Protein AF-0000000078790575 (afdb_homodimer)

Solvent-accessible surface area (backbone atoms only — not comparable to full-atom values): 32513 Å² total; per-residue (Å²): 69,35,39,19,29,18,49,48,34,29,41,29,38,42,34,35,22,68,60,76,58,85,60,36,85,28,50,47,75,48,70,51,77,48,78,39,29,46,13,54,20,13,31,38,26,23,18,59,65,60,69,46,82,58,41,21,32,34,30,40,44,35,12,56,76,54,34,63,66,52,52,48,53,32,53,75,45,43,28,38,84,56,53,41,72,40,82,53,49,50,18,51,29,39,38,40,31,25,70,88,65,49,47,26,30,45,30,50,72,47,46,73,46,49,72,68,56,53,50,49,52,51,52,56,56,48,69,47,64,62,44,39,19,37,35,43,22,39,55,78,25,34,76,53,60,61,54,48,65,43,53,47,47,51,43,42,44,71,44,22,70,79,34,44,32,36,39,41,49,53,66,66,46,39,52,44,33,53,72,45,96,57,59,48,48,30,38,54,41,35,37,65,53,50,11,60,76,69,73,47,88,33,57,93,42,71,68,46,44,52,56,58,58,69,36,74,72,46,40,75,38,36,28,35,40,33,47,41,72,91,67,25,27,42,34,41,40,43,49,91,73,60,43,39,28,40,32,42,49,59,89,72,82,69,64,25,67,61,38,17,70,25,14,17,51,6,22,25,43,39,26,36,65,72,66,45,57,73,68,53,16,52,50,34,7,51,23,24,18,55,25,11,17,66,25,82,52,58,19,35,60,51,57,68,54,24,49,51,31,62,68,34,78,68,32,54,36,77,41,81,46,80,82,75,83,69,75,74,82,109,69,34,38,19,30,18,50,49,33,30,40,30,37,43,34,36,23,67,59,77,58,84,59,35,84,27,52,48,74,46,69,52,77,48,78,40,30,45,13,54,21,13,33,39,26,24,18,58,65,63,69,45,80,57,42,20,34,34,32,38,44,34,13,54,76,54,35,61,66,52,52,50,52,32,51,74,46,42,27,39,84,56,54,40,73,40,81,53,48,50,18,52,29,38,36,40,31,25,68,87,64,48,47,26,30,45,32,51,72,47,47,74,45,52,71,68,56,53,48,49,50,51,52,55,56,49,70,47,64,62,43,39,20,36,36,44,21,41,54,79,26,34,75,54,58,59,56,47,64,43,52,48,48,50,42,41,44,71,42,23,68,80,32,44,33,36,38,41,50,52,67,65,46,39,51,45,33,55,70,43,96,56,58,48,48,28,39,54,41,35,37,63,53,50,11,60,77,68,74,48,88,31,56,91,41,71,67,46,44,52,56,58,60,69,36,74,70,47,42,77,38,35,26,37,39,34,46,42,73,91,67,25,29,42,34,41,40,42,50,92,74,60,44,38,28,42,32,41,50,59,88,72,82,68,65,25,68,60,37,16,69,25,14,17,51,5,23,24,43,41,26,35,66,72,66,45,54,73,66,54,18,52,46,34,7,51,24,24,17,55,25,11,17,65,25,82,53,58,20,33,60,51,55,67,55,24,50,49,30,63,68,34,78,69,33,55,36,76,39,80,46,81,82,74,82,71,74,75,81,110

Nearest PDB structures (foldseek):
  2f02-assembly1_A  TM=9.006E-01  e=5.877E-34  Enterococcus faecalis V583
  6whj-assembly1_B  TM=8.233E-01  e=2.993E-19  Giardia lamblia ATCC 50803
  6whj-assembly1_A  TM=8.216E-01  e=4.553E-19  Giardia lamblia ATCC 50803
  6whj-assembly2_C  TM=7.974E-01  e=5.644E-18  Giardia lamblia ATCC 50803
  6whj-assembly2_D  TM=7.445E-01  e=1.436E-16  Giardia lamblia ATCC 50803

Sequence (660 aa):
MLLTITTNPSIDLVYKTGSFDLGTTNRELEHYQTIGGKGINAARVASILSEDKQAVAATGFLGRENANQIAHDLAQYNVKDEMIRVSGATRFCYTIIDNSGVKTELNELGQSISATKAEELLGQVSRHHNLKGVSINGSLAKDLSDDFYIRLIEQIRINNPDAKIILDTSGAALDSVLSSSAPPDYIKPNNDELGELLGIVVPEEDDAVLHALQQPIFQNIPNILVSMGSQGGIAKLGVDVPQYFKLKISQQKAVNTEGSGDATVGGMLYAVAKGKQGLDVIRYGMAAGMANVLQSKTGFVEKNAFLRFVTSGEAVIAQPIQAIPILGENMLLTITTNPSIDLVYKTGSFDLGTTNRELEHYQTIGGKGINAARVASILSEDKQAVAATGFLGRENANQIAHDLAQYNVKDEMIRVSGATRFCYTIIDNSGVKTELNELGQSISATKAEELLGQVSRHHNLKGVSINGSLAKDLSDDFYIRLIEQIRINNPDAKIILDTSGAALDSVLSSSAPPDYIKPNNDELGELLGIVVPEEDDAVLHALQQPIFQNIPNILVSMGSQGGIAKLGVDVPQYFKLKISQQKAVNTEGSGDATVGGMLYAVAKGKQGLDVIRYGMAAGMANVLQSKTGFVEKNAFLRFVTSGEAVIAQPIQAIPILGEN

Structure (mmCIF, N/CA/C/O backbone):
data_AF-0000000078790575-model_v1
#
loop_
_entity.id
_entity.type
_entity.pdbx_description
1 polymer 'Tagatose-6-phosphate kinase'
#
loop_
_atom_site.group_PDB
_atom_site.id
_atom_site.type_symbol
_atom_site.label_atom_id
_atom_site.label_alt_id
_atom_site.label_comp_id
_atom_site.label_asym_id
_atom_site.label_entity_id
_atom_site.label_seq_id
_atom_site.pdbx_PDB_ins_code
_atom_site.Cartn_x
_atom_site.Cartn_y
_atom_site.Cartn_z
_atom_site.occupancy
_atom_site.B_iso_or_equiv
_atom_site.auth_seq_id
_atom_site.auth_comp_id
_atom_site.auth_asym_id
_atom_site.auth_atom_id
_atom_site.pdbx_PDB_model_num
ATOM 1 N N . MET A 1 1 ? -6.16 24.844 27.109 1 93.5 1 MET A N 1
ATOM 2 C CA . MET A 1 1 ? -6.156 23.594 26.344 1 93.5 1 MET A CA 1
ATOM 3 C C . MET A 1 1 ? -5.824 23.875 24.875 1 93.5 1 MET A C 1
ATOM 5 O O . MET A 1 1 ? -6.121 24.953 24.359 1 93.5 1 MET A O 1
ATOM 9 N N . LEU A 1 2 ? -5.07 23 24.266 1 98.06 2 LEU A N 1
ATOM 10 C CA . LEU A 1 2 ? -4.789 23.047 22.828 1 98.06 2 LEU A CA 1
ATOM 11 C C . LEU A 1 2 ? -5.656 22.047 22.078 1 98.06 2 LEU A C 1
ATOM 13 O O . LEU A 1 2 ? -5.953 20.953 22.594 1 98.06 2 LEU A O 1
ATOM 17 N N . LEU A 1 3 ? -6.062 22.406 20.859 1 98.69 3 LEU A N 1
ATOM 18 C CA . LEU A 1 3 ? -6.879 21.531 20.031 1 98.69 3 LEU A CA 1
ATOM 19 C C . LEU A 1 3 ? -6.281 21.375 18.641 1 98.69 3 LEU A C 1
ATOM 21 O O . LEU A 1 3 ? -5.891 22.375 18.016 1 98.69 3 LEU A O 1
ATOM 25 N N . THR A 1 4 ? -6.117 20.172 18.203 1 98.81 4 THR A N 1
ATOM 26 C CA . THR A 1 4 ? -5.738 19.938 16.812 1 98.81 4 THR A CA 1
ATOM 27 C C . THR A 1 4 ? -6.883 19.281 16.047 1 98.81 4 THR A C 1
ATOM 29 O O . THR A 1 4 ? -7.594 18.438 16.594 1 98.81 4 THR A O 1
ATOM 32 N N . ILE A 1 5 ? -7.09 19.719 14.828 1 98.81 5 ILE A N 1
ATOM 33 C CA . ILE A 1 5 ? -8.188 19.234 14.008 1 98.81 5 ILE A CA 1
ATOM 34 C C . ILE A 1 5 ? -7.637 18.578 12.742 1 98.81 5 ILE A C 1
ATOM 36 O O . ILE A 1 5 ? -6.922 19.219 11.961 1 98.81 5 ILE A O 1
ATOM 40 N N . THR A 1 6 ? -7.91 17.375 12.523 1 98.44 6 THR A N 1
ATOM 41 C CA . THR A 1 6 ? -7.512 16.609 11.344 1 98.44 6 THR A CA 1
ATOM 42 C C . THR A 1 6 ? -8.727 15.961 10.695 1 98.44 6 THR A C 1
ATOM 44 O O . THR A 1 6 ? -9.203 14.922 11.164 1 98.44 6 THR A O 1
ATOM 47 N N . THR A 1 7 ? -9.109 16.438 9.531 1 98 7 THR A N 1
ATOM 48 C CA . THR A 1 7 ? -10.32 15.906 8.93 1 98 7 THR A CA 1
ATOM 49 C C . THR A 1 7 ? -10.008 14.656 8.117 1 98 7 THR A C 1
ATOM 51 O O . THR A 1 7 ? -10.891 13.836 7.859 1 98 7 THR A O 1
ATOM 54 N N . ASN A 1 8 ? -8.781 14.516 7.691 1 97 8 ASN A N 1
ATOM 55 C CA . ASN A 1 8 ? -8.406 13.414 6.812 1 97 8 ASN A CA 1
ATOM 56 C C . ASN A 1 8 ? -7.152 12.703 7.305 1 97 8 ASN A C 1
ATOM 58 O O . ASN A 1 8 ? -6.148 12.641 6.594 1 97 8 ASN A O 1
ATOM 62 N N . PRO A 1 9 ? -7.223 12.094 8.492 1 97.62 9 PRO A N 1
ATOM 63 C CA . PRO A 1 9 ? -6.066 11.367 9.016 1 97.62 9 PRO A CA 1
ATOM 64 C C . PRO A 1 9 ? -5.73 10.117 8.203 1 97.62 9 PRO A C 1
ATOM 66 O O . PRO A 1 9 ? -6.457 9.773 7.27 1 97.62 9 PRO A O 1
ATOM 69 N N . SER A 1 10 ? -4.605 9.539 8.539 1 97.31 10 SER A N 1
ATOM 70 C CA . SER A 1 10 ? -4.164 8.359 7.793 1 97.31 10 SER A CA 1
ATOM 71 C C . SER A 1 10 ? -3.422 7.379 8.695 1 97.31 10 SER A C 1
ATOM 73 O O . SER A 1 10 ? -2.992 7.738 9.789 1 97.31 10 SER A O 1
ATOM 75 N N . ILE A 1 11 ? -3.408 6.188 8.336 1 96.94 11 ILE A N 1
ATOM 76 C CA . ILE A 1 11 ? -2.432 5.199 8.781 1 96.94 11 ILE A CA 1
ATOM 77 C C . ILE A 1 11 ? -1.343 5.039 7.723 1 96.94 11 ILE A C 1
ATOM 79 O O . ILE A 1 11 ? -1.627 4.652 6.586 1 96.94 11 ILE A O 1
ATOM 83 N N . ASP A 1 12 ? -0.145 5.305 8.148 1 95.88 12 ASP A N 1
ATOM 84 C CA . ASP A 1 12 ? 0.956 5.348 7.191 1 95.88 12 ASP A CA 1
ATOM 85 C C . ASP A 1 12 ? 1.747 4.043 7.203 1 95.88 12 ASP A C 1
ATOM 87 O O . ASP A 1 12 ? 2.139 3.559 8.266 1 95.88 12 ASP A O 1
ATOM 91 N N . LEU A 1 13 ? 1.938 3.469 6.02 1 96.19 13 LEU A N 1
ATOM 92 C CA . LEU A 1 13 ? 2.846 2.344 5.828 1 96.19 13 LEU A CA 1
ATOM 93 C C . LEU A 1 13 ? 4.117 2.785 5.109 1 96.19 13 LEU A C 1
ATOM 95 O O . LEU A 1 13 ? 4.051 3.352 4.016 1 96.19 13 LEU A O 1
ATOM 99 N N . VAL A 1 14 ? 5.25 2.525 5.754 1 94.75 14 VAL A N 1
ATOM 100 C CA . VAL A 1 14 ? 6.535 2.924 5.188 1 94.75 14 VAL A CA 1
ATOM 101 C C . VAL A 1 14 ? 7.309 1.684 4.742 1 94.75 14 VAL A C 1
ATOM 103 O O . VAL A 1 14 ? 7.633 0.82 5.559 1 94.75 14 VAL A O 1
ATOM 106 N N . TYR A 1 15 ? 7.613 1.602 3.455 1 96.94 15 TYR A N 1
ATOM 107 C CA . TYR A 1 15 ? 8.297 0.456 2.865 1 96.94 15 TYR A CA 1
ATOM 108 C C . TYR A 1 15 ? 9.734 0.813 2.486 1 96.94 15 TYR A C 1
ATOM 110 O O . TYR A 1 15 ? 9.984 1.887 1.935 1 96.94 15 TYR A O 1
ATOM 118 N N . LYS A 1 16 ? 10.609 -0.031 2.834 1 96.12 16 LYS A N 1
ATOM 119 C CA . LYS A 1 16 ? 11.969 0.017 2.295 1 96.12 16 LYS A CA 1
ATOM 120 C C . LYS A 1 16 ? 12.148 -0.999 1.17 1 96.12 16 LYS A C 1
ATOM 122 O O . LYS A 1 16 ? 11.688 -2.139 1.276 1 96.12 16 LYS A O 1
ATOM 127 N N . THR A 1 17 ? 12.758 -0.612 0.084 1 97.56 17 THR A N 1
ATOM 128 C CA . THR A 1 17 ? 13.055 -1.486 -1.045 1 97.56 17 THR A CA 1
ATOM 129 C C . THR A 1 17 ? 14.508 -1.333 -1.479 1 97.56 17 THR A C 1
ATOM 131 O O . THR A 1 17 ? 15.148 -0.328 -1.169 1 97.56 17 THR A O 1
ATOM 134 N N . GLY A 1 18 ? 15.078 -2.414 -2.039 1 96.38 18 GLY A N 1
ATOM 135 C CA . GLY A 1 18 ? 16.359 -2.215 -2.697 1 96.38 18 GLY A CA 1
ATOM 136 C C . GLY A 1 18 ? 16.297 -1.198 -3.822 1 96.38 18 GLY A C 1
ATOM 137 O O . GLY A 1 18 ? 16.938 -0.148 -3.752 1 96.38 18 GLY A O 1
ATOM 138 N N . SER A 1 19 ? 15.625 -1.525 -4.793 1 96.12 19 SER A N 1
ATOM 139 C CA . SER A 1 19 ? 15.219 -0.618 -5.863 1 96.12 19 SER A CA 1
ATOM 140 C C . SER A 1 19 ? 13.695 -0.541 -5.973 1 96.12 19 SER A C 1
ATOM 142 O O . SER A 1 19 ? 12.984 -1.404 -5.453 1 96.12 19 SER A O 1
ATOM 144 N N . PHE A 1 20 ? 13.242 0.541 -6.527 1 97.44 20 PHE A N 1
ATOM 145 C CA . PHE A 1 20 ? 11.828 0.692 -6.844 1 97.44 20 PHE A CA 1
ATOM 146 C C . PHE A 1 20 ? 11.648 1.277 -8.242 1 97.44 20 PHE A C 1
ATOM 148 O O . PHE A 1 20 ? 11.914 2.461 -8.461 1 97.44 20 PHE A O 1
ATOM 155 N N . ASP A 1 21 ? 11.172 0.465 -9.125 1 96.81 21 ASP A N 1
ATOM 156 C CA . ASP A 1 21 ? 11.125 0.845 -10.531 1 96.81 21 ASP A CA 1
ATOM 157 C C . ASP A 1 21 ? 9.695 0.805 -11.062 1 96.81 21 ASP A C 1
ATOM 159 O O . ASP A 1 21 ? 8.914 -0.078 -10.703 1 96.81 21 ASP A O 1
ATOM 163 N N . LEU A 1 22 ? 9.414 1.789 -11.922 1 96.88 22 LEU A N 1
ATOM 164 C CA . LEU A 1 22 ? 8.094 1.83 -12.539 1 96.88 22 LEU A CA 1
ATOM 165 C C . LEU A 1 22 ? 7.926 0.692 -13.539 1 96.88 22 LEU A C 1
ATOM 167 O O . LEU A 1 22 ? 8.875 0.32 -14.227 1 96.88 22 LEU A O 1
ATOM 171 N N . GLY A 1 23 ? 6.723 0.132 -13.641 1 93.75 23 GLY A N 1
ATOM 172 C CA . GLY A 1 23 ? 6.379 -0.812 -14.695 1 93.75 23 GLY A CA 1
ATOM 173 C C . GLY A 1 23 ? 6.867 -2.221 -14.414 1 93.75 23 GLY A C 1
ATOM 174 O O . GLY A 1 23 ? 6.891 -3.064 -15.312 1 93.75 23 GLY A O 1
ATOM 175 N N . THR A 1 24 ? 7.336 -2.479 -13.266 1 92.5 24 THR A N 1
ATOM 176 C CA . THR A 1 24 ? 7.852 -3.801 -12.93 1 92.5 24 THR A CA 1
ATOM 177 C C . THR A 1 24 ? 7.336 -4.258 -11.57 1 92.5 24 THR A C 1
ATOM 179 O O . THR A 1 24 ? 6.613 -3.52 -10.891 1 92.5 24 THR A O 1
ATOM 182 N N . THR A 1 25 ? 7.629 -5.492 -11.25 1 90.44 25 THR A N 1
ATOM 183 C CA . THR A 1 25 ? 7.344 -6.023 -9.922 1 90.44 25 THR A CA 1
ATOM 184 C C . THR A 1 25 ? 8.492 -5.723 -8.961 1 90.44 25 THR A C 1
ATOM 186 O O . THR A 1 25 ? 9.641 -6.098 -9.219 1 90.44 25 THR A O 1
ATOM 189 N N . ASN A 1 26 ? 8.156 -4.984 -7.891 1 95.75 26 ASN A N 1
ATOM 190 C CA . ASN A 1 26 ? 9.109 -4.684 -6.828 1 95.75 26 ASN A CA 1
ATOM 191 C C . ASN A 1 26 ? 8.812 -5.48 -5.562 1 95.75 26 ASN A C 1
ATOM 193 O O . ASN A 1 26 ? 7.68 -5.926 -5.359 1 95.75 26 ASN A O 1
ATOM 197 N N . ARG A 1 27 ? 9.836 -5.652 -4.828 1 94.06 27 ARG A N 1
ATOM 198 C CA . ARG A 1 27 ? 9.688 -6.379 -3.57 1 94.06 27 ARG A CA 1
ATOM 199 C C . ARG A 1 27 ? 10.203 -5.559 -2.396 1 94.06 27 ARG A C 1
ATOM 201 O O . ARG A 1 27 ? 11.242 -4.902 -2.504 1 94.06 27 ARG A O 1
ATOM 208 N N . GLU A 1 28 ? 9.523 -5.648 -1.279 1 96.56 28 GLU A N 1
ATOM 209 C CA . GLU A 1 28 ? 9.961 -4.922 -0.093 1 96.56 28 GLU A CA 1
ATOM 210 C C . GLU A 1 28 ? 11.141 -5.617 0.575 1 96.56 28 GLU A C 1
ATOM 212 O O . GLU A 1 28 ? 11.391 -6.801 0.337 1 96.56 28 GLU A O 1
ATOM 217 N N . LEU A 1 29 ? 11.883 -4.867 1.34 1 95 29 LEU A N 1
ATOM 218 C CA . LEU A 1 29 ? 12.859 -5.43 2.268 1 95 29 LEU A CA 1
ATOM 219 C C . LEU A 1 29 ? 12.297 -5.477 3.684 1 95 29 LEU A C 1
ATOM 221 O O . LEU A 1 29 ? 12.508 -6.453 4.406 1 95 29 LEU A O 1
ATOM 225 N N . GLU A 1 30 ? 11.633 -4.473 4.008 1 93.94 30 GLU A N 1
ATOM 226 C CA . GLU A 1 30 ? 10.961 -4.316 5.293 1 93.94 30 GLU A CA 1
ATOM 227 C C . GLU A 1 30 ? 9.914 -3.207 5.238 1 93.94 30 GLU A C 1
ATOM 229 O O . GLU A 1 30 ? 9.867 -2.434 4.277 1 93.94 30 GLU A O 1
ATOM 234 N N . HIS A 1 31 ? 9.031 -3.246 6.246 1 94.75 31 HIS A N 1
ATOM 235 C CA . HIS A 1 31 ? 8.078 -2.146 6.375 1 94.75 31 HIS A CA 1
ATOM 236 C C . HIS A 1 31 ? 7.648 -1.958 7.824 1 94.75 31 HIS A C 1
ATOM 238 O O . HIS A 1 31 ? 7.8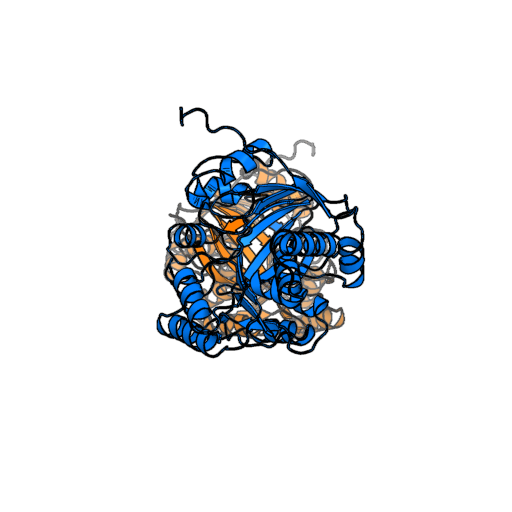71 -2.836 8.664 1 94.75 31 HIS A O 1
ATOM 244 N N . TYR A 1 32 ? 7.129 -0.794 8.141 1 92.44 32 TYR A N 1
ATOM 245 C CA . TYR A 1 32 ? 6.492 -0.541 9.43 1 92.44 32 TYR A CA 1
ATOM 246 C C . TYR A 1 32 ? 5.293 0.388 9.273 1 92.44 32 TYR A C 1
ATOM 248 O O . TYR A 1 32 ? 5.141 1.04 8.234 1 92.44 32 TYR A O 1
ATOM 256 N N . GLN A 1 33 ? 4.469 0.322 10.258 1 93.5 33 GLN A N 1
ATOM 257 C CA . GLN A 1 33 ? 3.264 1.141 10.297 1 93.5 33 GLN A CA 1
ATOM 258 C C . GLN A 1 33 ? 3.387 2.256 11.336 1 93.5 33 GLN A C 1
ATOM 260 O O . GLN A 1 33 ? 3.959 2.053 12.406 1 93.5 33 GLN A O 1
ATOM 265 N N . THR A 1 34 ? 2.902 3.451 11.016 1 93.31 34 THR A N 1
ATOM 266 C CA . THR A 1 34 ? 2.82 4.562 11.961 1 93.31 34 THR A CA 1
ATOM 267 C C . THR A 1 34 ? 1.539 5.363 11.742 1 93.31 34 THR A C 1
ATOM 269 O O . THR A 1 34 ? 0.909 5.262 10.688 1 93.31 34 THR A O 1
ATOM 272 N N . ILE A 1 35 ? 1.108 6.004 12.789 1 95.94 35 ILE A N 1
ATOM 273 C CA . ILE A 1 35 ? -0.098 6.82 12.695 1 95.94 35 ILE A CA 1
ATOM 274 C C . ILE A 1 35 ? 0.242 8.18 12.086 1 95.94 35 ILE A C 1
ATOM 276 O O . ILE A 1 35 ? 1.179 8.844 12.531 1 95.94 35 ILE A O 1
ATOM 280 N N . GLY A 1 36 ? -0.532 8.453 10.977 1 94.06 36 GLY A N 1
ATOM 281 C CA . GLY A 1 36 ? -0.333 9.711 10.289 1 94.06 36 GLY A CA 1
ATOM 282 C C . GLY A 1 36 ? -1.503 10.664 10.438 1 94.06 36 GLY A C 1
ATOM 283 O O . GLY A 1 36 ? -2.494 10.344 11.094 1 94.06 36 GLY A O 1
ATOM 284 N N . GLY A 1 37 ? -1.371 11.797 9.734 1 95.06 37 GLY A N 1
ATOM 285 C CA . GLY A 1 37 ? -2.24 12.953 9.875 1 95.06 37 GLY A CA 1
ATOM 286 C C . GLY A 1 37 ? -1.545 14.148 10.5 1 95.06 37 GLY A C 1
ATOM 287 O O . GLY A 1 37 ? -1.081 14.078 11.641 1 95.06 37 GLY A O 1
ATOM 288 N N . LYS A 1 38 ? -1.611 15.133 9.742 1 96.75 38 LYS A N 1
ATOM 289 C CA . LYS A 1 38 ? -0.846 16.312 10.141 1 96.75 38 LYS A CA 1
ATOM 290 C C . LYS A 1 38 ? -1.25 16.766 11.539 1 96.75 38 LYS A C 1
ATOM 292 O O . LYS A 1 38 ? -0.391 17.078 12.375 1 96.75 38 LYS A O 1
ATOM 297 N N . GLY A 1 39 ? -2.484 16.828 11.781 1 98.31 39 GLY A N 1
ATOM 298 C CA . GLY A 1 39 ? -2.963 17.297 13.07 1 98.31 39 GLY A CA 1
ATOM 299 C C . GLY A 1 39 ? -2.666 16.344 14.211 1 98.31 39 GLY A C 1
ATOM 300 O O . GLY A 1 39 ? -2.438 16.766 15.344 1 98.31 39 GLY A O 1
ATOM 301 N N . ILE A 1 40 ? -2.75 15.109 13.961 1 98.19 40 ILE A N 1
ATOM 302 C CA . ILE A 1 40 ? -2.42 14.094 14.961 1 98.19 40 ILE A CA 1
ATOM 303 C C . ILE A 1 40 ? -0.932 14.172 15.297 1 98.19 40 ILE A C 1
ATOM 305 O O . ILE A 1 40 ? -0.55 14.102 16.469 1 98.19 40 ILE A O 1
ATOM 309 N N . ASN A 1 41 ? -0.114 14.297 14.289 1 98 41 ASN A N 1
ATOM 310 C CA . ASN A 1 41 ? 1.315 14.492 14.508 1 98 41 ASN A CA 1
ATOM 311 C C . ASN A 1 41 ? 1.588 15.742 15.344 1 98 41 ASN A C 1
ATOM 313 O O . ASN A 1 41 ? 2.385 15.711 16.281 1 98 41 ASN A O 1
ATOM 317 N N . ALA A 1 42 ? 0.94 16.797 14.984 1 98.62 42 ALA A N 1
ATOM 318 C CA . ALA A 1 42 ? 1.1 18.047 15.727 1 98.62 42 ALA A CA 1
ATOM 319 C C . ALA A 1 42 ? 0.658 17.891 17.172 1 98.62 42 ALA A C 1
ATOM 321 O O . ALA A 1 42 ? 1.311 18.391 18.094 1 98.62 42 ALA A O 1
ATOM 322 N N . ALA A 1 43 ? -0.445 17.203 17.375 1 98.38 43 ALA A N 1
ATOM 323 C CA . ALA A 1 43 ? -0.953 16.953 18.719 1 98.38 43 ALA A CA 1
ATOM 324 C C . ALA A 1 43 ? 0.062 16.172 19.547 1 98.38 43 ALA A C 1
ATOM 326 O O . ALA A 1 43 ? 0.297 16.5 20.719 1 98.38 43 ALA A O 1
ATOM 327 N N . ARG A 1 44 ? 0.61 15.164 18.938 1 97.38 44 ARG A N 1
ATOM 328 C CA . ARG A 1 44 ? 1.62 14.359 19.609 1 97.38 44 ARG A CA 1
ATOM 329 C C . ARG A 1 44 ? 2.787 15.219 20.078 1 97.38 44 ARG A C 1
ATOM 331 O O . ARG A 1 44 ? 3.172 15.156 21.25 1 97.38 44 ARG A O 1
ATOM 338 N N . VAL A 1 45 ? 3.301 16.047 19.219 1 98.12 45 VAL A N 1
ATOM 339 C CA . VAL A 1 45 ? 4.445 16.891 19.531 1 98.12 45 VAL A CA 1
ATOM 340 C C . VAL A 1 45 ? 4.066 17.906 20.594 1 98.12 45 VAL A C 1
ATOM 342 O O . VAL A 1 45 ? 4.793 18.094 21.578 1 98.12 45 VAL A O 1
ATOM 345 N N . ALA A 1 46 ? 2.908 18.547 20.438 1 98.44 46 ALA A N 1
ATOM 346 C CA . ALA A 1 46 ? 2.451 19.531 21.422 1 98.44 46 ALA A CA 1
ATOM 347 C C . ALA A 1 46 ? 2.295 18.906 22.797 1 98.44 46 ALA A C 1
ATOM 349 O O . ALA A 1 46 ? 2.641 19.516 23.812 1 98.44 46 ALA A O 1
ATOM 350 N N . SER A 1 47 ? 1.775 17.688 22.812 1 97.94 47 SER A N 1
ATOM 351 C CA . SER A 1 47 ? 1.566 16.984 24.078 1 97.94 47 SER A CA 1
ATOM 352 C C . SER A 1 47 ? 2.893 16.641 24.734 1 97.94 47 SER A C 1
ATOM 354 O O . SER A 1 47 ? 3.055 16.828 25.953 1 97.94 47 SER A O 1
ATOM 356 N N . ILE A 1 48 ? 3.811 16.141 23.969 1 97.12 48 ILE A N 1
ATOM 357 C CA . ILE A 1 48 ? 5.133 15.797 24.484 1 97.12 48 ILE A CA 1
ATOM 358 C C . ILE A 1 48 ? 5.77 17.031 25.109 1 97.12 48 ILE A C 1
ATOM 360 O O . ILE A 1 48 ? 6.344 16.953 26.203 1 97.12 48 ILE A O 1
ATOM 364 N N . LEU A 1 49 ? 5.629 18.156 24.484 1 97.62 49 LEU A N 1
ATOM 365 C CA . LEU A 1 49 ? 6.258 19.391 24.953 1 97.62 49 LEU A CA 1
ATOM 366 C C . LEU A 1 49 ? 5.531 19.953 26.172 1 97.62 49 LEU A C 1
ATOM 368 O O . LEU A 1 49 ? 6.152 20.578 27.031 1 97.62 49 LEU A O 1
ATOM 372 N N . SER A 1 50 ? 4.188 19.922 26.234 1 94.31 50 SER A N 1
ATOM 373 C CA . SER A 1 50 ? 3.383 20.484 27.328 1 94.31 50 SER A CA 1
ATOM 374 C C . SER A 1 50 ? 3.51 19.641 28.594 1 94.31 50 SER A C 1
ATOM 376 O O . SER A 1 50 ? 3.381 20.156 29.703 1 94.31 50 SER A O 1
ATOM 378 N N . GLU A 1 51 ? 3.863 18.469 28.641 1 78.19 51 GLU A N 1
ATOM 379 C CA . GLU A 1 51 ? 4.043 17.484 29.688 1 78.19 51 GLU A CA 1
ATOM 380 C C . GLU A 1 51 ? 2.771 17.328 30.531 1 78.19 51 GLU A C 1
ATOM 382 O O . GLU A 1 51 ? 2.658 16.391 31.328 1 78.19 51 GLU A O 1
ATOM 387 N N . ASP A 1 52 ? 1.763 18.312 30.562 1 80.62 52 ASP A N 1
ATOM 388 C CA . ASP A 1 52 ? 0.522 18.156 31.312 1 80.62 52 ASP A CA 1
ATOM 389 C C . ASP A 1 52 ? -0.428 17.188 30.625 1 80.62 52 ASP A C 1
ATOM 391 O O . ASP A 1 52 ? -0.551 17.188 29.391 1 80.62 52 ASP A O 1
ATOM 395 N N . LYS A 1 53 ? -0.952 16.547 31.547 1 75.94 53 LYS A N 1
ATOM 396 C CA . LYS A 1 53 ? -1.917 15.586 31.047 1 75.94 53 LYS A CA 1
ATOM 397 C C . LYS A 1 53 ? -3.152 16.281 30.484 1 75.94 53 LYS A C 1
ATOM 399 O O . LYS A 1 53 ? -3.629 17.266 31.047 1 75.94 53 LYS A O 1
ATOM 404 N N . GLN A 1 54 ? -3.514 16.109 29.406 1 78.44 54 GLN A N 1
ATOM 405 C CA . GLN A 1 54 ? -4.727 16.531 28.719 1 78.44 54 GLN A CA 1
ATOM 406 C C . GLN A 1 54 ? -4.609 17.984 28.25 1 78.44 54 GLN A C 1
ATOM 408 O O . GLN A 1 54 ? -5.617 18.688 28.141 1 78.44 54 GLN A O 1
ATOM 413 N N . ALA A 1 55 ? -3.469 18.391 28.156 1 93.69 55 ALA A N 1
ATOM 414 C CA . ALA A 1 55 ? -3.219 19.734 27.656 1 93.69 55 ALA A CA 1
ATOM 415 C C . ALA A 1 55 ? -3.594 19.844 26.172 1 93.69 55 ALA A C 1
ATOM 417 O O . ALA A 1 55 ? -3.818 20.938 25.656 1 93.69 55 ALA A O 1
ATOM 418 N N . VAL A 1 56 ? -3.676 18.688 25.531 1 97.81 56 VAL A N 1
ATOM 419 C CA . VAL A 1 56 ? -3.9 18.656 24.094 1 97.81 56 VAL A CA 1
ATOM 420 C C . VAL A 1 56 ? -5.027 17.688 23.75 1 97.81 56 VAL A C 1
ATOM 422 O O . VAL A 1 56 ? -5.074 16.578 24.297 1 97.81 56 VAL A O 1
ATOM 425 N N . ALA A 1 57 ? -5.949 18.094 22.984 1 98.12 57 ALA A N 1
ATOM 426 C CA . ALA A 1 57 ? -6.98 17.234 22.422 1 98.12 57 ALA A CA 1
ATOM 427 C C . ALA A 1 57 ? -6.887 17.203 20.906 1 98.12 57 ALA A C 1
ATOM 429 O O . ALA A 1 57 ? -6.516 18.188 20.266 1 98.12 57 ALA A O 1
ATOM 430 N N . ALA A 1 58 ? -7.16 16.062 20.344 1 98.38 58 ALA A N 1
ATOM 431 C CA . ALA A 1 58 ? -7.25 15.891 18.906 1 98.38 58 ALA A CA 1
ATOM 432 C C . ALA A 1 58 ? -8.68 15.57 18.469 1 98.38 58 ALA A C 1
ATOM 434 O O . ALA A 1 58 ? -9.352 14.758 19.094 1 98.38 58 ALA A O 1
ATOM 435 N N . THR A 1 59 ? -9.133 16.266 17.469 1 98.62 59 THR A N 1
ATOM 436 C CA . THR A 1 59 ? -10.453 15.961 16.922 1 98.62 59 THR A CA 1
ATOM 437 C C . THR A 1 59 ? -10.398 15.883 15.391 1 98.62 59 THR A C 1
ATOM 439 O O . THR A 1 59 ? -9.336 16.047 14.797 1 98.62 59 THR A O 1
ATOM 442 N N . GLY A 1 60 ? -11.484 15.648 14.758 1 98.44 60 GLY A N 1
ATOM 443 C CA . GLY A 1 60 ? -11.617 15.312 13.352 1 98.44 60 GLY A CA 1
ATOM 444 C C . GLY A 1 60 ? -12.375 14.023 13.109 1 98.44 60 GLY A C 1
ATOM 445 O O . GLY A 1 60 ? -13.359 13.734 13.797 1 98.44 60 GLY A O 1
ATOM 446 N N . PHE A 1 61 ? -11.969 13.312 12.047 1 98.5 61 PHE A N 1
ATOM 447 C CA . PHE A 1 61 ? -12.711 12.109 11.703 1 98.5 61 PHE A CA 1
ATOM 448 C C . PHE A 1 61 ? -11.797 10.891 11.695 1 98.5 61 PHE A C 1
ATOM 450 O O . PHE A 1 61 ? -10.633 10.984 11.289 1 98.5 61 PHE A O 1
ATOM 457 N N . LEU A 1 62 ? -12.312 9.773 12.188 1 97.25 62 LEU A N 1
ATOM 458 C CA . LEU A 1 62 ? -11.68 8.469 12.07 1 97.25 62 LEU A CA 1
ATOM 459 C C . LEU A 1 62 ? -12.656 7.43 11.547 1 97.25 62 LEU A C 1
ATOM 461 O O . LEU A 1 62 ? -13.828 7.422 11.93 1 97.25 62 LEU A O 1
ATOM 465 N N . GLY A 1 63 ? -12.164 6.621 10.641 1 97.12 63 GLY A N 1
ATOM 466 C CA . GLY A 1 63 ? -12.969 5.465 10.281 1 97.12 63 GLY A CA 1
ATOM 467 C C . GLY A 1 63 ? -13.109 4.457 11.398 1 97.12 63 GLY A C 1
ATOM 468 O O . GLY A 1 63 ? -12.133 4.148 12.094 1 97.12 63 GLY A O 1
ATOM 469 N N . ARG A 1 64 ? -14.234 3.887 11.594 1 96.75 64 ARG A N 1
ATOM 470 C CA . ARG A 1 64 ? -14.539 2.998 12.711 1 96.75 64 ARG A CA 1
ATOM 471 C C . ARG A 1 64 ? -13.75 1.699 12.609 1 96.75 64 ARG A C 1
ATOM 473 O O . ARG A 1 64 ? -13.336 1.137 13.633 1 96.75 64 ARG A O 1
ATOM 480 N N . GLU A 1 65 ? -13.484 1.248 11.453 1 93.44 65 GLU A N 1
ATOM 481 C CA . GLU A 1 65 ? -12.961 -0.097 11.227 1 93.44 65 GLU A CA 1
ATOM 482 C C . GLU A 1 65 ? -11.531 -0.229 11.734 1 93.44 65 GLU A C 1
ATOM 484 O O . GLU A 1 65 ? -11.086 -1.327 12.078 1 93.44 65 GLU A O 1
ATOM 489 N N . ASN A 1 66 ? -10.828 0.824 11.766 1 94.69 66 ASN A N 1
ATOM 490 C CA . ASN A 1 66 ? -9.453 0.759 12.234 1 94.69 66 ASN A CA 1
ATOM 491 C C . ASN A 1 66 ? -9.133 1.9 13.195 1 94.69 66 ASN A C 1
ATOM 493 O O . ASN A 1 66 ? -7.996 2.383 13.242 1 94.69 66 ASN A O 1
ATOM 497 N N . ALA A 1 67 ? -10.062 2.318 13.945 1 96.88 67 ALA A N 1
ATOM 498 C CA . ALA A 1 67 ? -9.938 3.463 14.844 1 96.88 67 ALA A CA 1
ATOM 499 C C . ALA A 1 67 ? -9.031 3.141 16.031 1 96.88 67 ALA A C 1
ATOM 501 O O . ALA A 1 67 ? -8.383 4.031 16.578 1 96.88 67 ALA A O 1
ATOM 502 N N . ASN A 1 68 ? -8.969 1.901 16.391 1 95.56 68 ASN A N 1
ATOM 503 C CA . ASN A 1 68 ? -8.281 1.504 17.625 1 95.56 68 ASN A CA 1
ATOM 504 C C . ASN A 1 68 ? -6.789 1.829 17.547 1 95.56 68 ASN A C 1
ATOM 506 O O . ASN A 1 68 ? -6.191 2.217 18.562 1 95.56 68 ASN A O 1
ATOM 510 N N . GLN A 1 69 ? -6.238 1.648 16.422 1 94.62 69 GLN A N 1
ATOM 511 C CA . GLN A 1 69 ? -4.809 1.914 16.281 1 94.62 69 GLN A CA 1
ATOM 512 C C . GLN A 1 69 ? -4.496 3.385 16.531 1 94.62 69 GLN A C 1
ATOM 514 O O . GLN A 1 69 ? -3.496 3.709 17.188 1 94.62 69 GLN A O 1
ATOM 519 N N . ILE A 1 70 ? -5.336 4.23 16.062 1 96.81 70 ILE A N 1
ATOM 520 C CA . ILE A 1 70 ? -5.129 5.664 16.219 1 96.81 70 ILE A CA 1
ATOM 521 C C . ILE A 1 70 ? -5.422 6.086 17.656 1 96.81 70 ILE A C 1
ATOM 523 O O . ILE A 1 70 ? -4.672 6.859 18.25 1 96.81 70 ILE A O 1
ATOM 527 N N . ALA A 1 71 ? -6.477 5.5 18.188 1 97.38 71 ALA A N 1
ATOM 528 C CA . ALA A 1 71 ? -6.82 5.785 19.578 1 97.38 71 ALA A CA 1
ATOM 529 C C . ALA A 1 71 ? -5.684 5.391 20.516 1 97.38 71 ALA A C 1
ATOM 531 O O . ALA A 1 71 ? -5.387 6.109 21.469 1 97.38 71 ALA A O 1
ATOM 532 N N . HIS A 1 72 ? -5.121 4.281 20.25 1 97.12 72 HIS A N 1
ATOM 533 C CA . HIS A 1 72 ? -4 3.814 21.062 1 97.12 72 HIS A CA 1
ATOM 534 C C . HIS A 1 72 ? -2.82 4.777 20.969 1 97.12 72 HIS A C 1
ATOM 536 O O . HIS A 1 72 ? -2.154 5.047 21.984 1 97.12 72 HIS A O 1
ATOM 542 N N . ASP A 1 73 ? -2.559 5.211 19.844 1 96.44 73 ASP A N 1
ATOM 543 C CA . ASP A 1 73 ? -1.478 6.172 19.641 1 96.44 73 ASP A CA 1
ATOM 544 C C . ASP A 1 73 ? -1.73 7.457 20.422 1 96.44 73 ASP A C 1
ATOM 546 O O . ASP A 1 73 ? -0.842 7.949 21.125 1 96.44 73 ASP A O 1
ATOM 550 N N . LEU A 1 74 ? -2.914 7.98 20.297 1 97.25 74 LEU A N 1
ATOM 551 C CA . LEU A 1 74 ? -3.275 9.188 21.031 1 97.25 74 LEU A CA 1
ATOM 552 C C . LEU A 1 74 ? -3.094 8.984 22.531 1 97.25 74 LEU A C 1
ATOM 554 O O . LEU A 1 74 ? -2.516 9.836 23.219 1 97.25 74 LEU A O 1
ATOM 558 N N . ALA A 1 75 ? -3.537 7.848 22.984 1 96.75 75 ALA A N 1
ATOM 559 C CA . ALA A 1 75 ? -3.439 7.539 24.406 1 96.75 75 ALA A CA 1
ATOM 560 C C . ALA A 1 75 ? -1.981 7.43 24.844 1 96.75 75 ALA A C 1
ATOM 562 O O . ALA A 1 75 ? -1.612 7.906 25.922 1 96.75 75 ALA A O 1
ATOM 563 N N . GLN A 1 76 ? -1.239 6.836 24.047 1 95.62 76 GLN A N 1
ATOM 564 C CA . GLN A 1 76 ? 0.174 6.629 24.344 1 95.62 76 GLN A CA 1
ATOM 565 C C . GLN A 1 76 ? 0.883 7.957 24.594 1 95.62 76 GLN A C 1
ATOM 567 O O . GLN A 1 76 ? 1.815 8.031 25.406 1 95.62 76 GLN A O 1
ATOM 572 N N . TYR A 1 77 ? 0.446 8.992 23.922 1 95.56 77 TYR A N 1
ATOM 573 C CA . TYR A 1 77 ? 1.127 10.273 24.031 1 95.56 77 TYR A CA 1
ATOM 574 C C . TYR A 1 77 ? 0.282 11.281 24.797 1 95.56 77 TYR A C 1
ATOM 576 O O . TYR A 1 77 ? 0.48 12.492 24.672 1 95.56 77 TYR A O 1
ATOM 584 N N . ASN A 1 78 ? -0.707 10.781 25.469 1 95.94 78 ASN A N 1
ATOM 585 C CA . ASN A 1 78 ? -1.536 11.57 26.375 1 95.94 78 ASN A CA 1
ATOM 586 C C . ASN A 1 78 ? -2.301 12.656 25.625 1 95.94 78 ASN A C 1
ATOM 588 O O . ASN A 1 78 ? -2.434 13.781 26.125 1 95.94 78 ASN A O 1
ATOM 592 N N . VAL A 1 79 ? -2.695 12.367 24.422 1 97.5 79 VAL A N 1
ATOM 593 C CA . VAL A 1 79 ? -3.58 13.242 23.656 1 97.5 79 VAL A CA 1
ATOM 594 C C . VAL A 1 79 ? -5.031 12.812 23.859 1 97.5 79 VAL A C 1
ATOM 596 O O . VAL A 1 79 ? -5.371 11.641 23.688 1 97.5 79 VAL A O 1
ATOM 599 N N . LYS A 1 80 ? -5.832 13.727 24.344 1 97.62 80 LYS A N 1
ATOM 600 C CA . LYS A 1 80 ? -7.246 13.414 24.516 1 97.62 80 LYS A CA 1
ATOM 601 C C . LYS A 1 80 ? -7.914 13.102 23.188 1 97.62 80 LYS A C 1
ATOM 603 O O . LYS A 1 80 ? -7.871 13.914 22.266 1 97.62 80 LYS A O 1
ATOM 608 N N . ASP A 1 81 ? -8.539 11.93 23.125 1 98 81 ASP A N 1
ATOM 609 C CA . ASP A 1 81 ? -9.188 11.492 21.891 1 98 81 ASP A CA 1
ATOM 610 C C . ASP A 1 81 ? -10.602 12.055 21.797 1 98 81 ASP A C 1
ATOM 612 O O . ASP A 1 81 ? -11.516 11.57 22.469 1 98 81 ASP A O 1
ATOM 616 N N . GLU A 1 82 ? -10.75 12.992 20.906 1 98.25 82 GLU A N 1
ATOM 617 C CA . GLU A 1 82 ? -12.07 13.555 20.625 1 98.25 82 GLU A CA 1
ATOM 618 C C . GLU A 1 82 ? -12.438 13.375 19.156 1 98.25 82 GLU A C 1
ATOM 620 O O . GLU A 1 82 ? -13.219 14.156 18.609 1 98.25 82 GLU A O 1
ATOM 625 N N . MET A 1 83 ? -11.844 12.453 18.547 1 98.62 83 MET A N 1
ATOM 626 C CA . MET A 1 83 ? -12.109 12.172 17.141 1 98.62 83 MET A CA 1
ATOM 627 C C . MET A 1 83 ? -13.523 11.625 16.953 1 98.62 83 MET A C 1
ATOM 629 O O . MET A 1 83 ? -13.992 10.82 17.766 1 98.62 83 MET A O 1
ATOM 633 N N . ILE A 1 84 ? -14.133 12.047 15.906 1 98.56 84 ILE A N 1
ATOM 634 C CA . ILE A 1 84 ? -15.453 11.547 15.547 1 98.56 84 ILE A CA 1
ATOM 635 C C . ILE A 1 84 ? -15.312 10.289 14.688 1 98.56 84 ILE A C 1
ATOM 637 O O . ILE A 1 84 ? -14.625 10.305 13.664 1 98.56 84 ILE A O 1
ATOM 641 N N . ARG A 1 85 ? -15.93 9.219 15.148 1 97.88 85 ARG A N 1
ATOM 642 C CA . ARG A 1 85 ? -15.891 7.969 14.391 1 97.88 85 ARG A CA 1
ATOM 643 C C . ARG A 1 85 ? -16.922 7.977 13.273 1 97.88 85 ARG A C 1
ATOM 645 O O . ARG A 1 85 ? -18.094 8.312 13.5 1 97.88 85 ARG A O 1
ATOM 652 N N . VAL A 1 86 ? -16.547 7.691 12.062 1 97.69 86 VAL A N 1
ATOM 653 C CA . VAL A 1 86 ? -17.422 7.613 10.898 1 97.69 86 VAL A CA 1
ATOM 654 C C . VAL A 1 86 ? -17.359 6.211 10.297 1 97.69 86 VAL A C 1
ATOM 656 O O . VAL A 1 86 ? -16.5 5.41 10.656 1 97.69 86 VAL A O 1
ATOM 659 N N . SER A 1 87 ? -18.312 5.875 9.406 1 95.38 87 SER A N 1
ATOM 660 C CA . SER A 1 87 ? -18.328 4.57 8.75 1 95.38 87 SER A CA 1
ATOM 661 C C . SER A 1 87 ? -17.125 4.395 7.84 1 95.38 87 SER A C 1
ATOM 663 O O . SER A 1 87 ? -16.656 5.359 7.23 1 95.38 87 SER A O 1
ATOM 665 N N . GLY A 1 88 ? -16.672 3.141 7.844 1 94.31 88 GLY A N 1
ATOM 666 C CA . GLY A 1 88 ? -15.539 2.822 6.992 1 94.31 88 GLY A CA 1
ATOM 667 C C . GLY A 1 88 ? -14.219 2.797 7.742 1 94.31 88 GLY A C 1
ATOM 668 O O . GLY A 1 88 ? -14.195 2.6 8.961 1 94.31 88 GLY A O 1
ATOM 669 N N . ALA A 1 89 ? -13.141 2.863 6.953 1 94.94 89 ALA A N 1
ATOM 670 C CA . ALA A 1 89 ? -11.797 2.793 7.516 1 94.94 89 ALA A CA 1
ATOM 671 C C . ALA A 1 89 ? -11.008 4.066 7.215 1 94.94 89 ALA A C 1
ATOM 673 O O . ALA A 1 89 ? -11.148 4.648 6.137 1 94.94 89 ALA A O 1
ATOM 674 N N . THR A 1 90 ? -10.266 4.531 8.227 1 97.19 90 THR A N 1
ATOM 675 C CA . THR A 1 90 ? -9.289 5.578 7.957 1 97.19 90 THR A CA 1
ATOM 676 C C . THR A 1 90 ? -8.344 5.16 6.836 1 97.19 90 THR A C 1
ATOM 678 O O . THR A 1 90 ? -7.895 4.016 6.797 1 97.19 90 THR A O 1
ATOM 681 N N . ARG A 1 91 ? -8.016 6.059 6 1 97 91 ARG A N 1
ATOM 682 C CA . ARG A 1 91 ? -7.238 5.793 4.793 1 97 91 ARG A CA 1
ATOM 683 C C . ARG A 1 91 ? -5.816 5.363 5.133 1 97 91 ARG A C 1
ATOM 685 O O . ARG A 1 91 ? -5.305 5.699 6.203 1 97 91 ARG A O 1
ATOM 692 N N . PHE A 1 92 ? -5.219 4.668 4.156 1 96.81 92 PHE A N 1
ATOM 693 C CA . PHE A 1 92 ? -3.797 4.352 4.195 1 96.81 92 PHE A CA 1
ATOM 694 C C . PHE A 1 92 ? -3.008 5.285 3.287 1 96.81 92 PHE A C 1
ATOM 696 O O . PHE A 1 92 ? -3.51 5.719 2.248 1 96.81 92 PHE A O 1
ATOM 703 N N . CYS A 1 93 ? -1.878 5.613 3.756 1 96.75 93 CYS A N 1
ATOM 704 C CA . CYS A 1 93 ? -0.874 6.293 2.943 1 96.75 93 CYS A CA 1
ATOM 705 C C . CYS A 1 93 ? 0.429 5.5 2.916 1 96.75 93 CYS A C 1
ATOM 707 O O . CYS A 1 93 ? 0.852 4.953 3.936 1 96.75 93 CYS A O 1
ATOM 709 N N . TYR A 1 94 ? 0.963 5.395 1.734 1 97.44 94 TYR A N 1
ATOM 710 C CA . TYR A 1 94 ? 2.143 4.559 1.542 1 97.44 94 TYR A CA 1
ATOM 711 C C . TYR A 1 94 ? 3.359 5.406 1.188 1 97.44 94 TYR A C 1
ATOM 713 O O . TYR A 1 94 ? 3.279 6.293 0.336 1 97.44 94 TYR A O 1
ATOM 721 N N . THR A 1 95 ? 4.41 5.184 1.867 1 95.62 95 THR A N 1
ATOM 722 C CA . THR A 1 95 ? 5.711 5.758 1.538 1 95.62 95 THR A CA 1
ATOM 723 C C . THR A 1 95 ? 6.715 4.66 1.19 1 95.62 95 THR A C 1
ATOM 725 O O . THR A 1 95 ? 6.969 3.766 1.999 1 95.62 95 THR A O 1
ATOM 728 N N . ILE A 1 96 ? 7.207 4.684 -0.002 1 97.56 96 ILE A N 1
ATOM 729 C CA . ILE A 1 96 ? 8.203 3.721 -0.466 1 97.56 96 ILE A CA 1
ATOM 730 C C . ILE A 1 96 ? 9.562 4.402 -0.592 1 97.56 96 ILE A C 1
ATOM 732 O O . ILE A 1 96 ? 9.719 5.336 -1.381 1 97.56 96 ILE A O 1
ATOM 736 N N . ILE A 1 97 ? 10.539 3.98 0.161 1 95.06 97 ILE A N 1
ATOM 737 C CA . ILE A 1 97 ? 11.891 4.535 0.139 1 95.06 97 ILE A CA 1
ATOM 738 C C . ILE A 1 97 ? 12.859 3.502 -0.43 1 95.06 97 ILE A C 1
ATOM 740 O O . ILE A 1 97 ? 13 2.406 0.119 1 95.06 97 ILE A O 1
ATOM 744 N N . ASP A 1 98 ? 13.508 3.832 -1.506 1 95.94 98 ASP A N 1
ATOM 745 C CA . ASP A 1 98 ? 14.477 2.9 -2.074 1 95.94 98 ASP A CA 1
ATOM 746 C C . ASP A 1 98 ? 15.867 3.131 -1.491 1 95.94 98 ASP A C 1
ATOM 748 O O . ASP A 1 98 ? 16.062 4.047 -0.693 1 95.94 98 ASP A O 1
ATOM 752 N N . ASN A 1 99 ? 16.828 2.326 -1.85 1 94.19 99 ASN A N 1
ATOM 753 C CA . ASN A 1 99 ? 18.156 2.361 -1.252 1 94.19 99 ASN A CA 1
ATOM 754 C C . ASN A 1 99 ? 18.891 3.648 -1.608 1 94.19 99 ASN A C 1
ATOM 756 O O . ASN A 1 99 ? 19.875 4.004 -0.958 1 94.19 99 ASN A O 1
ATOM 760 N N . SER A 1 100 ? 18.516 4.309 -2.656 1 93.12 100 SER A N 1
ATOM 761 C CA . SER A 1 100 ? 19.141 5.57 -3.035 1 93.12 100 SER A CA 1
ATOM 762 C C . SER A 1 100 ? 18.562 6.734 -2.234 1 93.12 100 SER A C 1
ATOM 764 O O . SER A 1 100 ? 19.062 7.863 -2.326 1 93.12 100 SER A O 1
ATOM 766 N N . GLY A 1 101 ? 17.531 6.457 -1.468 1 89.75 101 GLY A N 1
ATOM 767 C CA . GLY A 1 101 ? 16.938 7.473 -0.619 1 89.75 101 GLY A CA 1
ATOM 768 C C . GLY A 1 101 ? 15.75 8.172 -1.27 1 89.75 101 GLY A C 1
ATOM 769 O O . GLY A 1 101 ? 15.148 9.062 -0.673 1 89.75 101 GLY A O 1
ATOM 770 N N . VAL A 1 102 ? 15.461 7.773 -2.465 1 93.44 102 VAL A N 1
ATOM 771 C CA . VAL A 1 102 ? 14.32 8.367 -3.16 1 93.44 102 VAL A CA 1
ATOM 772 C C . VAL A 1 102 ? 13.023 7.922 -2.49 1 93.44 102 VAL A C 1
ATOM 774 O O . VAL A 1 102 ? 12.805 6.727 -2.271 1 93.44 102 VAL A O 1
ATOM 777 N N . LYS A 1 103 ? 12.172 8.914 -2.188 1 93.44 103 LYS A N 1
ATOM 778 C CA . LYS A 1 103 ? 10.906 8.672 -1.505 1 93.44 103 LYS A CA 1
ATOM 779 C C . LYS A 1 103 ? 9.727 8.836 -2.461 1 93.44 103 LYS A C 1
ATOM 781 O O . LYS A 1 103 ? 9.523 9.922 -3.018 1 93.44 103 LYS A O 1
ATOM 786 N N . THR A 1 104 ? 8.961 7.781 -2.701 1 96.88 104 THR A N 1
ATOM 787 C CA . THR A 1 104 ? 7.746 7.781 -3.512 1 96.88 104 THR A CA 1
ATOM 788 C C . THR A 1 104 ? 6.516 7.527 -2.645 1 96.88 104 THR A C 1
ATOM 790 O O . THR A 1 104 ? 6.492 6.582 -1.855 1 96.88 104 THR A O 1
ATOM 793 N N . GLU A 1 105 ? 5.508 8.375 -2.812 1 96.06 105 GLU A N 1
ATOM 794 C CA . GLU A 1 105 ? 4.344 8.25 -1.939 1 96.06 105 GLU A CA 1
ATOM 795 C C . GLU A 1 105 ? 3.074 7.984 -2.744 1 96.06 105 GLU A C 1
ATOM 797 O O . GLU A 1 105 ? 2.945 8.445 -3.879 1 96.06 105 GLU A O 1
ATOM 802 N N . LEU A 1 106 ? 2.197 7.152 -2.217 1 97.94 106 LEU A N 1
ATOM 803 C CA . LEU A 1 106 ? 0.835 6.957 -2.703 1 97.94 106 LEU A CA 1
ATOM 804 C C . LEU A 1 106 ? -0.177 7.176 -1.582 1 97.94 106 LEU A C 1
ATOM 806 O O . LEU A 1 106 ? -0.186 6.434 -0.596 1 97.94 106 LEU A O 1
ATOM 810 N N . ASN A 1 107 ? -1.019 8.164 -1.736 1 96.38 107 ASN A N 1
ATOM 811 C CA . ASN A 1 107 ? -2.016 8.508 -0.727 1 96.38 107 ASN A CA 1
ATOM 812 C C . ASN A 1 107 ? -3.418 8.086 -1.161 1 96.38 107 ASN A C 1
ATOM 814 O O . ASN A 1 107 ? -3.867 8.445 -2.252 1 96.38 107 ASN A O 1
ATOM 818 N N . GLU A 1 108 ? -4.07 7.355 -0.344 1 96.81 108 GLU A N 1
ATOM 819 C CA . GLU A 1 108 ? -5.492 7.098 -0.562 1 96.81 108 GLU A CA 1
ATOM 820 C C . GLU A 1 108 ? -6.32 8.359 -0.342 1 96.81 108 GLU A C 1
ATOM 822 O O . GLU A 1 108 ? -5.883 9.281 0.348 1 96.81 108 GLU A O 1
ATOM 827 N N . LEU A 1 109 ? -7.527 8.391 -0.9 1 92.81 109 LEU A N 1
ATOM 828 C CA . LEU A 1 109 ? -8.414 9.539 -0.825 1 92.81 109 LEU A CA 1
ATOM 829 C C . LEU A 1 109 ? -8.953 9.727 0.591 1 92.81 109 LEU A C 1
ATOM 831 O O . LEU A 1 109 ? -9.016 10.844 1.097 1 92.81 109 LEU A O 1
ATOM 835 N N . GLY A 1 110 ? -9.227 8.672 1.22 1 92.25 110 GLY A N 1
ATOM 836 C CA . GLY A 1 110 ? -9.891 8.719 2.514 1 92.25 110 GLY A CA 1
ATOM 837 C C . GLY A 1 110 ? -11.398 8.562 2.418 1 92.25 110 GLY A C 1
ATOM 838 O O . GLY A 1 110 ? -11.938 8.398 1.324 1 92.25 110 GLY A O 1
ATOM 839 N N . GLN A 1 111 ? -12.078 8.625 3.541 1 91.12 111 GLN A N 1
ATOM 840 C CA . GLN A 1 111 ? -13.508 8.344 3.633 1 91.12 111 GLN A CA 1
ATOM 841 C C . GLN A 1 111 ? -14.336 9.586 3.273 1 91.12 111 GLN A C 1
ATOM 843 O O . GLN A 1 111 ? -13.891 10.711 3.492 1 91.12 111 GLN A O 1
ATOM 848 N N . SER A 1 112 ? -15.469 9.273 2.725 1 94 112 SER A N 1
ATOM 849 C CA . SER A 1 112 ? -16.438 10.336 2.488 1 94 112 SER A CA 1
ATOM 850 C C . SER A 1 112 ? -17.094 10.789 3.789 1 94 112 SER A C 1
ATOM 852 O O . SER A 1 112 ? -17.531 9.961 4.59 1 94 112 SER A O 1
ATOM 854 N N . ILE A 1 113 ? -17.125 12.102 3.984 1 97.38 113 ILE A N 1
ATOM 855 C CA . ILE A 1 113 ? -17.734 12.648 5.188 1 97.38 113 ILE A CA 1
ATOM 856 C C . ILE A 1 113 ? -19.078 13.289 4.832 1 97.38 113 ILE A C 1
ATOM 858 O O . ILE A 1 113 ? -19.156 14.172 3.98 1 97.38 113 ILE A O 1
ATOM 862 N N . SER A 1 114 ? -20.125 12.859 5.473 1 96.56 114 SER A N 1
ATOM 863 C CA . SER A 1 114 ? -21.453 13.398 5.223 1 96.56 114 SER A CA 1
ATOM 864 C C . SER A 1 114 ? -21.609 14.805 5.797 1 96.56 114 SER A C 1
ATOM 866 O O . SER A 1 114 ? -20.844 15.195 6.688 1 96.56 114 SER A O 1
ATOM 868 N N . ALA A 1 115 ? -22.656 15.5 5.316 1 96.44 115 ALA A N 1
ATOM 869 C CA . ALA A 1 115 ? -22.969 16.828 5.848 1 96.44 115 ALA A CA 1
ATOM 870 C C . ALA A 1 115 ? -23.297 16.75 7.34 1 96.44 115 ALA A C 1
ATOM 872 O O . ALA A 1 115 ? -22.938 17.656 8.102 1 96.44 115 ALA A O 1
ATOM 873 N N . THR A 1 116 ? -23.938 15.695 7.66 1 97.56 116 THR A N 1
ATOM 874 C CA . THR A 1 116 ? -24.297 15.508 9.062 1 97.56 116 THR A CA 1
ATOM 875 C C . THR A 1 116 ? -23.047 15.398 9.938 1 97.56 116 THR A C 1
ATOM 877 O O . THR A 1 116 ? -22.984 16.016 11 1 97.56 116 THR A O 1
ATOM 880 N N . LYS A 1 117 ? -22.094 14.664 9.516 1 97.94 117 LYS A N 1
ATOM 881 C CA . LYS A 1 117 ? -20.859 14.492 10.281 1 97.94 117 LYS A CA 1
ATOM 882 C C . LYS A 1 117 ? -20.031 15.781 10.289 1 97.94 117 LYS A C 1
ATOM 884 O O . LYS A 1 117 ? -19.359 16.094 11.273 1 97.94 117 LYS A O 1
ATOM 889 N N . ALA A 1 118 ? -20.094 16.469 9.172 1 97.94 118 ALA A N 1
ATOM 890 C CA . ALA A 1 118 ? -19.438 17.781 9.125 1 97.94 118 ALA A CA 1
ATOM 891 C C . ALA A 1 118 ? -20 18.703 10.203 1 97.94 118 ALA A C 1
ATOM 893 O O . ALA A 1 118 ? -19.234 19.344 10.93 1 97.94 118 ALA A O 1
ATOM 894 N N . GLU A 1 119 ? -21.297 18.688 10.297 1 98.12 119 GLU A N 1
ATOM 895 C CA . GLU A 1 119 ? -21.953 19.531 11.297 1 98.12 119 GLU A CA 1
ATOM 896 C C . GLU A 1 119 ? -21.656 19.047 12.711 1 98.12 119 GLU A C 1
ATOM 898 O O . GLU A 1 119 ? -21.547 19.844 13.641 1 98.12 119 GLU A O 1
ATOM 903 N N . GLU A 1 120 ? -21.547 17.797 12.859 1 98.56 120 GLU A N 1
ATOM 904 C CA . GLU A 1 120 ? -21.188 17.219 14.156 1 98.56 120 GLU A CA 1
ATOM 905 C C . GLU A 1 120 ? -19.828 17.734 14.625 1 98.56 120 GLU A C 1
ATOM 907 O O . GLU A 1 120 ? -19.656 18.047 15.805 1 98.56 120 GLU A O 1
ATOM 912 N N . LEU A 1 121 ? -18.906 17.812 13.75 1 98.62 121 LEU A N 1
ATOM 913 C CA . LEU A 1 121 ? -17.578 18.312 14.109 1 98.62 121 LEU A CA 1
ATOM 914 C C . LEU A 1 121 ? -17.641 19.781 14.5 1 98.62 121 LEU A C 1
ATOM 916 O O . LEU A 1 121 ? -17.016 20.203 15.484 1 98.62 121 LEU A O 1
ATOM 920 N N . LEU A 1 122 ? -18.375 20.562 13.719 1 98.25 122 LEU A N 1
ATOM 921 C CA . LEU A 1 122 ? -18.531 21.969 14.047 1 98.25 122 LEU A CA 1
ATOM 922 C C . LEU A 1 122 ? -19.141 22.141 15.43 1 98.25 122 LEU A C 1
ATOM 924 O O . LEU A 1 122 ? -18.688 22.984 16.219 1 98.25 122 LEU A O 1
ATOM 928 N N . GLY A 1 123 ? -20.141 21.297 15.664 1 98.06 123 GLY A N 1
ATOM 929 C CA . GLY A 1 123 ? -20.766 21.328 16.969 1 98.06 123 GLY A CA 1
ATOM 930 C C . GLY A 1 123 ? -19.812 20.969 18.094 1 98.06 123 GLY A C 1
ATOM 931 O O . GLY A 1 123 ? -19.844 21.578 19.172 1 98.06 123 GLY A O 1
ATOM 932 N N . GLN A 1 124 ? -19.031 20.016 17.922 1 97.81 124 GLN A N 1
ATOM 933 C CA . GLN A 1 124 ? -18.078 19.578 18.922 1 97.81 124 GLN A CA 1
ATOM 934 C C . GLN A 1 124 ? -17.047 20.672 19.203 1 97.81 124 GLN A C 1
ATOM 936 O O . GLN A 1 124 ? -16.703 20.922 20.359 1 97.81 124 GLN A O 1
ATOM 941 N N . VAL A 1 125 ? -16.547 21.266 18.156 1 97.75 125 VAL A N 1
ATOM 942 C CA . VAL A 1 125 ? -15.57 22.344 18.297 1 97.75 125 VAL A CA 1
ATOM 943 C C . VAL A 1 125 ? -16.188 23.5 19.062 1 97.75 125 VAL A C 1
ATOM 945 O O . VAL A 1 125 ? -15.531 24.125 19.906 1 97.75 125 VAL A O 1
ATOM 948 N N . SER A 1 126 ? -17.438 23.766 18.875 1 96.38 126 SER A N 1
ATOM 949 C CA . SER A 1 126 ? -18.156 24.875 19.5 1 96.38 126 SER A CA 1
ATOM 950 C C . SER A 1 126 ? -18.312 24.656 21 1 96.38 126 SER A C 1
ATOM 952 O O . SER A 1 126 ? -18.578 25.609 21.734 1 96.38 126 SER A O 1
ATOM 954 N N . ARG A 1 127 ? -18.125 23.453 21.453 1 96.12 127 ARG A N 1
ATOM 955 C CA . ARG A 1 127 ? -18.297 23.141 22.859 1 96.12 127 ARG A CA 1
ATOM 956 C C . ARG A 1 127 ? -17.031 23.469 23.656 1 96.12 127 ARG A C 1
ATOM 958 O O . ARG A 1 127 ? -17.062 23.516 24.891 1 96.12 127 ARG A O 1
ATOM 965 N N . HIS A 1 128 ? -16.016 23.688 22.938 1 95.81 128 HIS A N 1
ATOM 966 C CA . HIS A 1 128 ? -14.789 24.125 23.609 1 95.81 128 HIS A CA 1
ATOM 967 C C . HIS A 1 128 ? -14.836 25.609 23.938 1 95.81 128 HIS A C 1
ATOM 969 O O . HIS A 1 128 ? -15.25 26.422 23.109 1 95.81 128 HIS A O 1
ATOM 975 N N . HIS A 1 129 ? -14.484 26.062 25.203 1 93.38 129 HIS A N 1
ATOM 976 C CA . HIS A 1 129 ? -14.531 27.484 25.578 1 93.38 129 HIS A CA 1
ATOM 977 C C . HIS A 1 129 ? -13.211 27.938 26.188 1 93.38 129 HIS A C 1
ATOM 979 O O . HIS A 1 129 ? -13.031 29.125 26.453 1 93.38 129 HIS A O 1
ATOM 985 N N . ASN A 1 130 ? -12.312 27.156 26.344 1 91.5 130 ASN A N 1
ATOM 986 C CA . ASN A 1 130 ? -11.055 27.547 26.969 1 91.5 130 ASN A CA 1
ATOM 987 C C . ASN A 1 130 ? -9.852 27.094 26.156 1 91.5 130 ASN A C 1
ATOM 989 O O . ASN A 1 130 ? -8.859 26.625 26.703 1 91.5 130 ASN A O 1
ATOM 993 N N . LEU A 1 131 ? -10 27.406 24.875 1 96.81 131 LEU A N 1
ATOM 994 C CA . LEU A 1 131 ? -8.883 27.062 24 1 96.81 131 LEU A CA 1
ATOM 995 C C . LEU A 1 131 ? -7.855 28.188 23.969 1 96.81 131 LEU A C 1
ATOM 997 O O . LEU A 1 131 ? -8.219 29.359 23.828 1 96.81 131 LEU A O 1
ATOM 1001 N N . LYS A 1 132 ? -6.629 27.812 24.156 1 97 132 LYS A N 1
ATOM 1002 C CA . LYS A 1 132 ? -5.535 28.75 23.969 1 97 132 LYS A CA 1
ATOM 1003 C C . LYS A 1 132 ? -5.062 28.766 22.516 1 97 132 LYS A C 1
ATOM 1005 O O . LYS A 1 132 ? -4.734 29.812 21.969 1 97 132 LYS A O 1
ATOM 1010 N N . GLY A 1 133 ? -4.984 27.641 21.969 1 98.19 133 GLY A N 1
ATOM 1011 C CA . GLY A 1 133 ? -4.523 27.453 20.609 1 98.19 133 GLY A CA 1
ATOM 1012 C C . GLY A 1 133 ? -5.234 26.328 19.875 1 98.19 133 GLY A C 1
ATOM 1013 O O . GLY A 1 133 ? -5.582 25.312 20.5 1 98.19 133 GLY A O 1
ATOM 1014 N N . VAL A 1 134 ? -5.465 26.5 18.562 1 98.81 134 VAL A N 1
ATOM 1015 C CA . VAL A 1 134 ? -6.078 25.5 17.703 1 98.81 134 VAL A CA 1
ATOM 1016 C C . VAL A 1 134 ? -5.285 25.391 16.406 1 98.81 134 VAL A C 1
ATOM 1018 O O . VAL A 1 134 ? -4.891 26.406 15.812 1 98.81 134 VAL A O 1
ATOM 1021 N N . SER A 1 135 ? -4.996 24.188 16.016 1 98.88 135 SER A N 1
ATOM 1022 C CA . SER A 1 135 ? -4.461 24 14.672 1 98.88 135 SER A CA 1
ATOM 1023 C C . SER A 1 135 ? -5.434 23.219 13.789 1 98.88 135 SER A C 1
ATOM 1025 O O . SER A 1 135 ? -6.098 22.297 14.258 1 98.88 135 SER A O 1
ATOM 1027 N N . ILE A 1 136 ? -5.629 23.672 12.625 1 98.75 136 ILE A N 1
ATOM 1028 C CA . ILE A 1 136 ? -6.375 23 11.562 1 98.75 136 ILE A CA 1
ATOM 1029 C C . ILE A 1 136 ? -5.406 22.469 10.5 1 98.75 136 ILE A C 1
ATOM 1031 O O . ILE A 1 136 ? -4.652 23.25 9.906 1 98.75 136 ILE A O 1
ATOM 1035 N N . ASN A 1 137 ? -5.473 21.188 10.328 1 97.94 137 ASN A N 1
ATOM 1036 C CA . ASN A 1 137 ? -4.332 20.562 9.68 1 97.94 137 ASN A CA 1
ATOM 1037 C C . ASN A 1 137 ? -4.77 19.625 8.555 1 97.94 137 ASN A C 1
ATOM 1039 O O . ASN A 1 137 ? -5.754 18.891 8.695 1 97.94 137 ASN A O 1
ATOM 1043 N N . GLY A 1 138 ? -3.916 19.656 7.484 1 95.62 138 GLY A N 1
ATOM 1044 C CA . GLY A 1 138 ? -4.004 18.594 6.496 1 95.62 138 GLY A CA 1
ATOM 1045 C C . GLY A 1 138 ? -5.051 18.859 5.43 1 95.62 138 GLY A C 1
ATOM 1046 O O . GLY A 1 138 ? -5.66 19.938 5.402 1 95.62 138 GLY A O 1
ATOM 1047 N N . SER A 1 139 ? -5.266 17.891 4.566 1 93.44 139 SER A N 1
ATOM 1048 C CA . SER A 1 139 ? -6.227 18 3.471 1 93.44 139 SER A CA 1
ATOM 1049 C C . SER A 1 139 ? -7.652 17.797 3.969 1 93.44 139 SER A C 1
ATOM 1051 O O . SER A 1 139 ? -7.875 17.188 5.016 1 93.44 139 SER A O 1
ATOM 1053 N N . LEU A 1 140 ? -8.531 18.406 3.221 1 95.12 140 LEU A N 1
ATOM 1054 C CA . LEU A 1 140 ? -9.945 18.172 3.486 1 95.12 140 LEU A CA 1
ATOM 1055 C C . LEU A 1 140 ? -10.344 16.75 3.143 1 95.12 140 LEU A C 1
ATOM 1057 O O . LEU A 1 140 ? -9.906 16.203 2.127 1 95.12 140 LEU A O 1
ATOM 1061 N N . ALA A 1 141 ? -11.133 16.156 4.043 1 95.5 141 ALA A N 1
ATOM 1062 C CA . ALA A 1 141 ? -11.68 14.844 3.742 1 95.5 141 ALA A CA 1
ATOM 1063 C C . ALA A 1 141 ? -12.586 14.891 2.514 1 95.5 141 ALA A C 1
ATOM 1065 O O . ALA A 1 141 ? -13.094 15.945 2.148 1 95.5 141 ALA A O 1
ATOM 1066 N N . LYS A 1 142 ? -12.758 13.68 1.943 1 92.75 142 LYS A N 1
ATOM 1067 C CA . LYS A 1 142 ? -13.594 13.547 0.753 1 92.75 142 LYS A CA 1
ATOM 1068 C C . LYS A 1 142 ? -15.016 14.031 1.023 1 92.75 142 LYS A C 1
ATOM 1070 O O . LYS A 1 142 ? -15.609 13.688 2.047 1 92.75 142 LYS A O 1
ATOM 1075 N N . ASP A 1 143 ? -15.508 14.961 0.236 1 94.25 143 ASP A N 1
ATOM 1076 C CA . ASP A 1 143 ? -16.875 15.445 0.15 1 94.25 143 ASP A CA 1
ATOM 1077 C C . ASP A 1 143 ? -17.141 16.547 1.168 1 94.25 143 ASP A C 1
ATOM 1079 O O . ASP A 1 143 ? -18.266 17.031 1.299 1 94.25 143 ASP A O 1
ATOM 1083 N N . LEU A 1 144 ? -16.172 16.938 1.943 1 95.81 144 LEU A N 1
ATOM 1084 C CA . LEU A 1 144 ? -16.281 18.203 2.664 1 95.81 144 LEU A CA 1
ATOM 1085 C C . LEU A 1 144 ? -16.156 19.391 1.71 1 95.81 144 LEU A C 1
ATOM 1087 O O . LEU A 1 144 ? -15.352 19.359 0.776 1 95.81 144 LEU A O 1
ATOM 1091 N N . SER A 1 145 ? -16.922 20.344 1.994 1 93.31 145 SER A N 1
ATOM 1092 C CA . SER A 1 145 ? -16.859 21.531 1.142 1 93.31 145 SER A CA 1
ATOM 1093 C C . SER A 1 145 ? -15.539 22.266 1.31 1 93.31 145 SER A C 1
ATOM 1095 O O . SER A 1 145 ? -14.945 22.234 2.389 1 93.31 145 SER A O 1
ATOM 1097 N N . ASP A 1 146 ? -15.109 23 0.245 1 91 146 ASP A N 1
ATOM 1098 C CA . ASP A 1 146 ? -13.836 23.703 0.239 1 91 146 ASP A CA 1
ATOM 1099 C C . ASP A 1 146 ? -13.789 24.766 1.331 1 91 146 ASP A C 1
ATOM 1101 O O . ASP A 1 146 ? -12.711 25.172 1.777 1 91 146 ASP A O 1
ATOM 1105 N N . ASP A 1 147 ? -14.969 25.156 1.736 1 93.69 147 ASP A N 1
ATOM 1106 C CA . ASP A 1 147 ? -15 26.25 2.705 1 93.69 147 ASP A CA 1
ATOM 1107 C C . ASP A 1 147 ? -15.102 25.703 4.133 1 93.69 147 ASP A C 1
ATOM 1109 O O . ASP A 1 147 ? -15.32 26.469 5.074 1 93.69 147 ASP A O 1
ATOM 1113 N N . PHE A 1 148 ? -14.977 24.453 4.273 1 97.31 148 PHE A N 1
ATOM 1114 C CA . PHE A 1 148 ? -15.203 23.859 5.582 1 97.31 148 PHE A CA 1
ATOM 1115 C C . PHE A 1 148 ? -14.227 24.422 6.609 1 97.31 148 PHE A C 1
ATOM 1117 O O . PHE A 1 148 ? -14.602 24.656 7.758 1 97.31 148 PHE A O 1
ATOM 1124 N N . TYR A 1 149 ? -12.992 24.609 6.246 1 98.06 149 TYR A N 1
ATOM 1125 C CA . TYR A 1 149 ? -12.016 25.141 7.188 1 98.06 149 TYR A CA 1
ATOM 1126 C C . TYR A 1 149 ? -12.336 26.594 7.543 1 98.06 149 TYR A C 1
ATOM 1128 O O . TYR A 1 149 ? -12.047 27.047 8.656 1 98.06 149 TYR A O 1
ATOM 1136 N N . ILE A 1 150 ? -12.969 27.312 6.625 1 97.62 150 ILE A N 1
ATOM 1137 C CA . ILE A 1 150 ? -13.461 28.641 6.938 1 97.62 150 ILE A CA 1
ATOM 1138 C C . ILE A 1 150 ? -14.523 28.562 8.031 1 97.62 150 ILE A C 1
ATOM 1140 O O . ILE A 1 150 ? -14.477 29.328 9.008 1 97.62 150 ILE A O 1
ATOM 1144 N N . ARG A 1 151 ? -15.398 27.641 7.852 1 97.31 151 ARG A N 1
ATOM 1145 C CA . ARG A 1 151 ? -16.469 27.469 8.828 1 97.31 151 ARG A CA 1
ATOM 1146 C C . ARG A 1 151 ? -15.898 27.078 10.195 1 97.31 151 ARG A C 1
ATOM 1148 O O . ARG A 1 151 ? -16.391 27.547 11.227 1 97.31 151 ARG A O 1
ATOM 1155 N N . LEU A 1 152 ? -14.906 26.266 10.227 1 98.31 152 LEU A N 1
ATOM 1156 C CA . LEU A 1 152 ? -14.266 25.891 11.477 1 98.31 152 LEU A CA 1
ATOM 1157 C C . LEU A 1 152 ? -13.641 27.109 12.156 1 98.31 152 LEU A C 1
ATOM 1159 O O . LEU A 1 152 ? -13.805 27.297 13.359 1 98.31 152 LEU A O 1
ATOM 1163 N N . ILE A 1 153 ? -12.883 27.875 11.383 1 98.12 153 ILE A N 1
ATOM 1164 C CA . ILE A 1 153 ? -12.227 29.062 11.922 1 98.12 153 ILE A CA 1
ATOM 1165 C C . ILE A 1 153 ? -13.266 30 12.523 1 98.12 153 ILE A C 1
ATOM 1167 O O . ILE A 1 153 ? -13.094 30.484 13.641 1 98.12 153 ILE A O 1
ATOM 1171 N N . GLU A 1 154 ? -14.352 30.203 11.805 1 97.62 154 GLU A N 1
ATOM 1172 C CA . GLU A 1 154 ? -15.43 31.078 12.281 1 97.62 154 GLU A CA 1
ATOM 1173 C C . GLU A 1 154 ? -16.016 30.562 13.586 1 97.62 154 GLU A C 1
ATOM 1175 O O . GLU A 1 154 ? -16.25 31.328 14.516 1 97.62 154 GLU A O 1
ATOM 1180 N N . GLN A 1 155 ? -16.234 29.297 13.625 1 97.25 155 GLN A N 1
ATOM 1181 C CA . GLN A 1 155 ? -16.797 28.703 14.82 1 97.25 155 GLN A CA 1
ATOM 1182 C C . GLN A 1 155 ? -15.867 28.859 16.016 1 97.25 155 GLN A C 1
ATOM 1184 O O . GLN A 1 155 ? -16.312 29.141 17.125 1 97.25 155 GLN A O 1
ATOM 1189 N N . ILE A 1 156 ? -14.609 28.625 15.844 1 98 156 ILE A N 1
ATOM 1190 C CA . ILE A 1 156 ? -13.617 28.766 16.906 1 98 156 ILE A CA 1
ATOM 1191 C C . ILE A 1 156 ? -13.594 30.203 17.406 1 98 156 ILE A C 1
ATOM 1193 O O . ILE A 1 156 ? -13.562 30.453 18.609 1 98 156 ILE A O 1
ATOM 1197 N N . ARG A 1 157 ? -13.641 31.156 16.469 1 97.31 157 ARG A N 1
ATOM 1198 C CA . ARG A 1 157 ? -13.594 32.594 16.828 1 97.31 157 ARG A CA 1
ATOM 1199 C C . ARG A 1 157 ? -14.797 32.969 17.672 1 97.31 157 ARG A C 1
ATOM 1201 O O . ARG A 1 157 ? -14.672 33.781 18.594 1 97.31 157 ARG A O 1
ATOM 1208 N N . ILE A 1 158 ? -15.883 32.375 17.375 1 96.56 158 ILE A N 1
ATOM 1209 C CA . ILE A 1 158 ? -17.109 32.688 18.109 1 96.56 158 ILE A CA 1
ATOM 1210 C C . ILE A 1 158 ? -16.984 32.188 19.547 1 96.56 158 ILE A C 1
ATOM 1212 O O . ILE A 1 158 ? -17.312 32.938 20.484 1 96.56 158 ILE A O 1
ATOM 1216 N N . ASN A 1 159 ? -16.5 31.031 19.75 1 96.69 159 ASN A N 1
ATOM 1217 C CA . ASN A 1 159 ? -16.531 30.406 21.078 1 96.69 159 ASN A CA 1
ATOM 1218 C C . ASN A 1 159 ? -15.234 30.625 21.828 1 96.69 159 ASN A C 1
ATOM 1220 O O . ASN A 1 159 ? -15.195 30.484 23.062 1 96.69 159 ASN A O 1
ATOM 1224 N N . ASN A 1 160 ? -14.203 30.906 21.094 1 97.25 160 ASN A N 1
ATOM 1225 C CA . ASN A 1 160 ? -12.875 31.141 21.656 1 97.25 160 ASN A CA 1
ATOM 1226 C C . ASN A 1 160 ? -12.172 32.312 20.969 1 97.25 160 ASN A C 1
ATOM 1228 O O . ASN A 1 160 ? -11.148 32.125 20.312 1 97.25 160 ASN A O 1
ATOM 1232 N N . PRO A 1 161 ? -12.625 33.531 21.219 1 95.56 161 PRO A N 1
ATOM 1233 C CA . PRO A 1 161 ? -12.141 34.688 20.469 1 95.56 161 PRO A CA 1
ATOM 1234 C C . PRO A 1 161 ? -10.656 34.969 20.703 1 95.56 161 PRO A C 1
ATOM 1236 O O . PRO A 1 161 ? -9.992 35.562 19.859 1 95.56 161 PRO A O 1
ATOM 1239 N N . ASP A 1 162 ? -10.148 34.5 21.781 1 96.12 162 ASP A N 1
ATOM 1240 C CA . ASP A 1 162 ? -8.758 34.812 22.094 1 96.12 162 ASP A CA 1
ATOM 1241 C C . ASP A 1 162 ? -7.836 33.688 21.656 1 96.12 162 ASP A C 1
ATOM 1243 O O . ASP A 1 162 ? -6.609 33.812 21.688 1 96.12 162 ASP A O 1
ATOM 1247 N N . ALA A 1 163 ? -8.367 32.562 21.203 1 97.75 163 ALA A N 1
ATOM 1248 C CA . ALA A 1 163 ? -7.559 31.438 20.781 1 97.75 163 ALA A CA 1
ATOM 1249 C C . ALA A 1 163 ? -6.754 31.766 19.531 1 97.75 163 ALA A C 1
ATOM 1251 O O . ALA A 1 163 ? -7.266 32.406 18.609 1 97.75 163 ALA A O 1
ATOM 1252 N N . LYS A 1 164 ? -5.504 31.406 19.516 1 98.62 164 LYS A N 1
ATOM 1253 C CA . LYS A 1 164 ? -4.707 31.516 18.297 1 98.62 164 LYS A CA 1
ATOM 1254 C C . LYS A 1 164 ? -4.957 30.344 17.359 1 98.62 164 LYS A C 1
ATOM 1256 O O . LYS A 1 164 ? -4.961 29.188 17.781 1 98.62 164 LYS A O 1
ATOM 1261 N N . ILE A 1 165 ? -5.195 30.641 16.109 1 98.75 165 ILE A N 1
ATOM 1262 C CA . ILE A 1 165 ? -5.504 29.609 15.117 1 98.75 165 ILE A CA 1
ATOM 1263 C C . ILE A 1 165 ? -4.336 29.469 14.141 1 98.75 165 ILE A C 1
ATOM 1265 O O . ILE A 1 165 ? -3.928 30.438 13.5 1 98.75 165 ILE A O 1
ATOM 1269 N N . ILE A 1 166 ? -3.771 28.266 14.086 1 98.88 166 ILE A N 1
ATOM 1270 C CA . ILE A 1 166 ? -2.729 27.891 13.133 1 98.88 166 ILE A CA 1
ATOM 1271 C C . ILE A 1 166 ? -3.32 27 12.039 1 98.88 166 ILE A C 1
ATOM 1273 O O . ILE A 1 166 ? -3.877 25.938 12.328 1 98.88 166 ILE A O 1
ATOM 1277 N N . LEU A 1 167 ? -3.242 27.438 10.812 1 98.62 167 LEU A N 1
ATOM 1278 C CA . LEU A 1 167 ? -3.73 26.641 9.68 1 98.62 167 LEU A CA 1
ATOM 1279 C C . LEU A 1 167 ? -2.568 26.078 8.875 1 98.62 167 LEU A C 1
ATOM 1281 O O . LEU A 1 167 ? -1.723 26.828 8.383 1 98.62 167 LEU A O 1
ATOM 1285 N N . ASP A 1 168 ? -2.482 24.781 8.781 1 98 168 ASP A N 1
ATOM 1286 C CA . ASP A 1 168 ? -1.507 24.062 7.957 1 98 168 ASP A CA 1
ATOM 1287 C C . ASP A 1 168 ? -2.199 23.141 6.957 1 98 168 ASP A C 1
ATOM 1289 O O . ASP A 1 168 ? -2.359 21.953 7.215 1 98 168 ASP A O 1
ATOM 1293 N N . THR A 1 169 ? -2.617 23.672 5.895 1 96.06 169 THR A N 1
ATOM 1294 C CA . THR A 1 169 ? -3.271 22.984 4.789 1 96.06 169 THR A CA 1
ATOM 1295 C C . THR A 1 169 ? -2.723 23.453 3.449 1 96.06 169 THR A C 1
ATOM 1297 O O . THR A 1 169 ? -1.728 24.188 3.404 1 96.06 169 THR A O 1
ATOM 1300 N N . SER A 1 170 ? -3.191 22.906 2.357 1 92.12 170 SER A N 1
ATOM 1301 C CA . SER A 1 170 ? -2.695 23.281 1.035 1 92.12 170 SER A CA 1
ATOM 1302 C C . SER A 1 170 ? -3.816 23.266 0.001 1 92.12 170 SER A C 1
ATOM 1304 O O . SER A 1 170 ? -4.973 23 0.335 1 92.12 170 SER A O 1
ATOM 1306 N N . GLY A 1 171 ? -3.492 23.75 -1.155 1 90.12 171 GLY A N 1
ATOM 1307 C CA . GLY A 1 171 ? -4.398 23.656 -2.289 1 90.12 171 GLY A CA 1
ATOM 1308 C C . GLY A 1 171 ? -5.629 24.516 -2.145 1 90.12 171 GLY A C 1
ATOM 1309 O O . GLY A 1 171 ? -5.539 25.672 -1.699 1 90.12 171 GLY A O 1
ATOM 1310 N N . ALA A 1 172 ? -6.789 23.922 -2.557 1 90.56 172 ALA A N 1
ATOM 1311 C CA . ALA A 1 172 ? -8.047 24.656 -2.631 1 90.56 172 ALA A CA 1
ATOM 1312 C C . ALA A 1 172 ? -8.5 25.094 -1.245 1 90.56 172 ALA A C 1
ATOM 1314 O O . ALA A 1 172 ? -9.094 26.172 -1.096 1 90.56 172 ALA A O 1
ATOM 1315 N N . ALA A 1 173 ? -8.242 24.281 -0.294 1 92.69 173 ALA A N 1
ATOM 1316 C CA . ALA A 1 173 ? -8.633 24.625 1.068 1 92.69 173 ALA A CA 1
ATOM 1317 C C . ALA A 1 173 ? -7.906 25.875 1.556 1 92.69 173 ALA A C 1
ATOM 1319 O O . ALA A 1 173 ? -8.516 26.766 2.152 1 92.69 173 ALA A O 1
ATOM 1320 N N . LEU A 1 174 ? -6.613 25.906 1.297 1 94.69 174 LEU A N 1
ATOM 1321 C CA . LEU A 1 174 ? -5.828 27.078 1.684 1 94.69 174 LEU A CA 1
ATOM 1322 C C . LEU A 1 174 ? -6.262 28.312 0.895 1 94.69 174 LEU A C 1
ATOM 1324 O O . LEU A 1 174 ? -6.418 29.391 1.464 1 94.69 174 LEU A O 1
ATOM 1328 N N . ASP A 1 175 ? -6.461 28.141 -0.358 1 94.25 175 ASP A N 1
ATOM 1329 C CA . ASP A 1 175 ? -6.906 29.219 -1.226 1 94.25 175 ASP A CA 1
ATOM 1330 C C . ASP A 1 175 ? -8.211 29.828 -0.717 1 94.25 175 ASP A C 1
ATOM 1332 O O . ASP A 1 175 ? -8.352 31.047 -0.665 1 94.25 175 ASP A O 1
ATOM 1336 N N . SER A 1 176 ? -9.125 29.016 -0.363 1 94.31 176 SER A N 1
ATOM 1337 C CA . SER A 1 176 ? -10.422 29.453 0.132 1 94.31 176 SER A CA 1
ATOM 1338 C C . SER A 1 176 ? -10.273 30.297 1.397 1 94.31 176 SER A C 1
ATOM 1340 O O . SER A 1 176 ? -10.922 31.328 1.544 1 94.31 176 SER A O 1
ATOM 1342 N N . VAL A 1 177 ? -9.445 29.859 2.256 1 95.44 177 VAL A N 1
ATOM 1343 C CA . VAL A 1 177 ? -9.258 30.547 3.527 1 95.44 177 VAL A CA 1
ATOM 1344 C C . VAL A 1 177 ? -8.609 31.906 3.281 1 95.44 177 VAL A C 1
ATOM 1346 O O . VAL A 1 177 ? -9.008 32.906 3.883 1 95.44 177 VAL A O 1
ATOM 1349 N N . LEU A 1 178 ? -7.629 31.938 2.371 1 95.25 178 LEU A N 1
ATOM 1350 C CA . LEU A 1 178 ? -6.91 33.188 2.072 1 95.25 178 LEU A CA 1
ATOM 1351 C C . LEU A 1 178 ? -7.848 34.219 1.458 1 95.25 178 LEU A C 1
ATOM 1353 O O . LEU A 1 178 ? -7.621 35.406 1.593 1 95.25 178 LEU A O 1
ATOM 1357 N N . SER A 1 179 ? -8.844 33.75 0.853 1 92.94 179 SER A N 1
ATOM 1358 C CA . SER A 1 179 ? -9.797 34.625 0.178 1 92.94 179 SER A CA 1
ATOM 1359 C C . SER A 1 179 ? -10.961 34.969 1.09 1 92.94 179 SER A C 1
ATOM 1361 O O . SER A 1 179 ? -11.859 35.719 0.695 1 92.94 179 SER A O 1
ATOM 1363 N N . SER A 1 180 ? -10.93 34.5 2.25 1 93.12 180 SER A N 1
ATOM 1364 C CA . SER A 1 180 ? -12.062 34.688 3.15 1 93.12 180 SER A CA 1
ATOM 1365 C C . SER A 1 180 ? -11.82 35.844 4.094 1 93.12 180 SER A C 1
ATOM 1367 O O . SER A 1 180 ? -10.742 36.469 4.094 1 93.12 180 SER A O 1
ATOM 1369 N N . SER A 1 181 ? -12.898 36.219 4.871 1 91.12 181 SER A N 1
ATOM 1370 C CA . SER A 1 181 ? -12.812 37.281 5.867 1 91.12 181 SER A CA 1
ATOM 1371 C C . SER A 1 181 ? -12.508 36.719 7.25 1 91.12 181 SER A C 1
ATOM 1373 O O . SER A 1 181 ? -12.656 37.406 8.258 1 91.12 181 SER A O 1
ATOM 1375 N N . ALA A 1 182 ? -12.18 35.5 7.32 1 90.19 182 ALA A N 1
ATOM 1376 C CA . ALA A 1 182 ? -11.859 34.812 8.57 1 90.19 182 ALA A CA 1
ATOM 1377 C C . ALA A 1 182 ? -10.445 34.25 8.547 1 90.19 182 ALA A C 1
ATOM 1379 O O . ALA A 1 182 ? -10.242 33.031 8.531 1 90.19 182 ALA A O 1
ATOM 1380 N N . PRO A 1 183 ? -9.492 35.156 8.594 1 94.38 183 PRO A N 1
ATOM 1381 C CA . PRO A 1 183 ? -8.117 34.656 8.516 1 94.38 183 PRO A CA 1
ATOM 1382 C C . PRO A 1 183 ? -7.664 33.969 9.797 1 94.38 183 PRO A C 1
ATOM 1384 O O . PRO A 1 183 ? -8.039 34.375 10.891 1 94.38 183 PRO A O 1
ATOM 1387 N N . PRO A 1 184 ? -6.926 32.906 9.688 1 98.25 184 PRO A N 1
ATOM 1388 C CA . PRO A 1 184 ? -6.227 32.375 10.867 1 98.25 184 PRO A CA 1
ATOM 1389 C C . PRO A 1 184 ? -5.113 33.281 11.352 1 98.25 184 PRO A C 1
ATOM 1391 O O . PRO A 1 184 ? -4.824 34.312 10.719 1 98.25 184 PRO A O 1
ATOM 1394 N N . ASP A 1 185 ? -4.586 33 12.492 1 98.44 185 ASP A N 1
ATOM 1395 C CA . ASP A 1 185 ? -3.496 33.812 13.039 1 98.44 185 ASP A CA 1
ATOM 1396 C C . ASP A 1 185 ? -2.168 33.438 12.375 1 98.44 185 ASP A C 1
ATOM 1398 O O . ASP A 1 185 ? -1.301 34.312 12.211 1 98.44 185 ASP A O 1
ATOM 1402 N N . TYR A 1 186 ? -2 32.156 12.062 1 98.69 186 TYR A N 1
ATOM 1403 C CA . TYR A 1 186 ? -0.784 31.672 11.43 1 98.69 186 TYR A CA 1
ATOM 1404 C C . TYR A 1 186 ? -1.116 30.734 10.281 1 98.69 186 TYR A C 1
ATOM 1406 O O . TYR A 1 186 ? -2.055 29.938 10.367 1 98.69 186 TYR A O 1
ATOM 1414 N N . ILE A 1 187 ? -0.34 30.797 9.195 1 98.5 187 ILE A N 1
ATOM 1415 C CA . ILE A 1 187 ? -0.302 29.719 8.203 1 98.5 187 ILE A CA 1
ATOM 1416 C C . ILE A 1 187 ? 1.144 29.297 7.957 1 98.5 187 ILE A C 1
ATOM 1418 O O . ILE A 1 187 ? 2.076 30.062 8.234 1 98.5 187 ILE A O 1
ATOM 1422 N N . LYS A 1 188 ? 1.29 28.047 7.504 1 98.06 188 LYS A N 1
ATOM 1423 C CA . LYS A 1 188 ? 2.641 27.516 7.352 1 98.06 188 LYS A CA 1
ATOM 1424 C C . LYS A 1 188 ? 2.797 26.797 6.016 1 98.06 188 LYS A C 1
ATOM 1426 O O . LYS A 1 188 ? 3.133 25.609 5.977 1 98.06 188 LYS A O 1
ATOM 1431 N N . PRO A 1 189 ? 2.795 27.469 4.918 1 97.12 189 PRO A N 1
ATOM 1432 C CA . PRO A 1 189 ? 3.059 26.828 3.623 1 97.12 189 PRO A CA 1
ATOM 1433 C C . PRO A 1 189 ? 4.543 26.594 3.377 1 97.12 189 PRO A C 1
ATOM 1435 O O . PRO A 1 189 ? 5.387 27.031 4.164 1 97.12 189 PRO A O 1
ATOM 1438 N N . ASN A 1 190 ? 4.844 25.766 2.408 1 94.94 190 ASN A N 1
ATOM 1439 C CA . ASN A 1 190 ? 6.188 25.703 1.841 1 94.94 190 ASN A CA 1
ATOM 1440 C C . ASN A 1 190 ? 6.254 26.375 0.478 1 94.94 190 ASN A C 1
ATOM 1442 O O . ASN A 1 190 ? 5.258 26.938 0.004 1 94.94 190 ASN A O 1
ATOM 1446 N N . ASN A 1 191 ? 7.449 26.422 -0.075 1 94.94 191 ASN A N 1
ATOM 1447 C CA . ASN A 1 191 ? 7.625 27.141 -1.327 1 94.94 191 ASN A CA 1
ATOM 1448 C C . ASN A 1 191 ? 6.781 26.547 -2.447 1 94.94 191 ASN A C 1
ATOM 1450 O O . ASN A 1 191 ? 6.227 27.281 -3.271 1 94.94 191 ASN A O 1
ATOM 1454 N N . ASP A 1 192 ? 6.605 25.25 -2.52 1 91.5 192 ASP A N 1
ATOM 1455 C CA . ASP A 1 192 ? 5.789 24.625 -3.547 1 91.5 192 ASP A CA 1
ATOM 1456 C C . ASP A 1 192 ? 4.32 25.016 -3.406 1 91.5 192 ASP A C 1
ATOM 1458 O O . ASP A 1 192 ? 3.645 25.266 -4.402 1 91.5 192 ASP A O 1
ATOM 1462 N N . GLU A 1 193 ? 3.867 25.031 -2.188 1 92.88 193 GLU A N 1
ATOM 1463 C CA . GLU A 1 193 ? 2.484 25.406 -1.908 1 92.88 193 GLU A CA 1
ATOM 1464 C C . GLU A 1 193 ? 2.225 26.875 -2.262 1 92.88 193 GLU A C 1
ATOM 1466 O O . GLU A 1 193 ? 1.148 27.203 -2.756 1 92.88 193 GLU A O 1
ATOM 1471 N N . LEU A 1 194 ? 3.188 27.75 -2.023 1 94.75 194 LEU A N 1
ATOM 1472 C CA . LEU A 1 194 ? 3.074 29.125 -2.477 1 94.75 194 LEU A CA 1
ATOM 1473 C C . LEU A 1 194 ? 2.914 29.188 -3.992 1 94.75 194 LEU A C 1
ATOM 1475 O O . LEU A 1 194 ? 2.064 29.922 -4.5 1 94.75 194 LEU A O 1
ATOM 1479 N N . GLY A 1 195 ? 3.842 28.422 -4.613 1 95.31 195 GLY A N 1
ATOM 1480 C CA . GLY A 1 195 ? 3.787 28.391 -6.066 1 95.31 195 GLY A CA 1
ATOM 1481 C C . GLY A 1 195 ? 2.445 27.938 -6.602 1 95.31 195 GLY A C 1
ATOM 1482 O O . GLY A 1 195 ? 1.917 28.516 -7.551 1 95.31 195 GLY A O 1
ATOM 1483 N N . GLU A 1 196 ? 1.897 26.984 -6.004 1 92.75 196 GLU A N 1
ATOM 1484 C CA . GLU A 1 196 ? 0.594 26.469 -6.41 1 92.75 196 GLU A CA 1
ATOM 1485 C C . GLU A 1 196 ? -0.49 27.531 -6.273 1 92.75 196 GLU A C 1
ATOM 1487 O O . GLU A 1 196 ? -1.346 27.672 -7.148 1 92.75 196 GLU A O 1
ATOM 1492 N N . LEU A 1 197 ? -0.484 28.234 -5.211 1 93.94 197 LEU A N 1
ATOM 1493 C CA . LEU A 1 197 ? -1.472 29.266 -4.934 1 93.94 197 LEU A CA 1
ATOM 1494 C C . LEU A 1 197 ? -1.362 30.406 -5.941 1 93.94 197 LEU A C 1
ATOM 1496 O O . LEU A 1 197 ? -2.375 30.984 -6.348 1 93.94 197 LEU A O 1
ATOM 1500 N N . LEU A 1 198 ? -0.141 30.641 -6.363 1 95.44 198 LEU A N 1
ATOM 1501 C CA . LEU A 1 198 ? 0.119 31.797 -7.219 1 95.44 198 LEU A CA 1
ATOM 1502 C C . LEU A 1 198 ? 0.128 31.391 -8.688 1 95.44 198 LEU A C 1
ATOM 1504 O O . LEU A 1 198 ? 0.125 32.25 -9.57 1 95.44 198 LEU A O 1
ATOM 1508 N N . GLY A 1 199 ? 0.098 30.062 -8.953 1 94.75 199 GLY A N 1
ATOM 1509 C CA . GLY A 1 199 ? 0.153 29.578 -10.32 1 94.75 199 GLY A CA 1
ATOM 1510 C C . GLY A 1 199 ? 1.512 29.766 -10.961 1 94.75 199 GLY A C 1
ATOM 1511 O O . GLY A 1 199 ? 1.607 29.953 -12.18 1 94.75 199 GLY A O 1
ATOM 1512 N N . ILE A 1 200 ? 2.57 29.812 -10.164 1 95 200 ILE A N 1
ATOM 1513 C CA . ILE A 1 200 ? 3.932 29.984 -10.656 1 95 200 ILE A CA 1
ATOM 1514 C C . ILE A 1 200 ? 4.875 29.047 -9.914 1 95 200 ILE A C 1
ATOM 1516 O O . ILE A 1 200 ? 4.484 28.422 -8.922 1 95 200 ILE A O 1
ATOM 1520 N N . VAL A 1 201 ? 6.078 29 -10.422 1 94.81 201 VAL A N 1
ATOM 1521 C CA . VAL A 1 201 ? 7.113 28.234 -9.719 1 94.81 201 VAL A CA 1
ATOM 1522 C C . VAL A 1 201 ? 7.809 29.141 -8.703 1 94.81 201 VAL A C 1
ATOM 1524 O O . VAL A 1 201 ? 8.289 30.219 -9.047 1 94.81 201 VAL A O 1
ATOM 1527 N N . VAL A 1 202 ? 7.836 28.781 -7.516 1 96 202 VAL A N 1
ATOM 1528 C CA . VAL A 1 202 ? 8.578 29.469 -6.465 1 96 202 VAL A CA 1
ATOM 1529 C C . VAL A 1 202 ? 9.719 28.578 -5.969 1 96 202 VAL A C 1
ATOM 1531 O O . VAL A 1 202 ? 9.492 27.656 -5.184 1 96 202 VAL A O 1
ATOM 1534 N N . PRO A 1 203 ? 10.891 28.844 -6.496 1 95.12 203 PRO A N 1
ATOM 1535 C CA . PRO A 1 203 ? 12.016 28.031 -6.016 1 95.12 203 PRO A CA 1
ATOM 1536 C C . PRO A 1 203 ? 12.289 28.219 -4.527 1 95.12 203 PRO A C 1
ATOM 1538 O O . PRO A 1 203 ? 11.852 29.219 -3.941 1 95.12 203 PRO A O 1
ATOM 1541 N N . GLU A 1 204 ? 12.992 27.266 -3.99 1 93.44 204 GLU A N 1
ATOM 1542 C CA . GLU A 1 204 ? 13.391 27.344 -2.59 1 93.44 204 GLU A CA 1
ATOM 1543 C C . GLU A 1 204 ? 14.547 28.328 -2.402 1 93.44 204 GLU A C 1
ATOM 1545 O O . GLU A 1 204 ? 15.641 27.938 -2.004 1 93.44 204 GLU A O 1
ATOM 1550 N N . GLU A 1 205 ? 14.32 29.562 -2.668 1 94.81 205 GLU A N 1
ATOM 1551 C CA . GLU A 1 205 ? 15.25 30.672 -2.586 1 94.81 205 GLU A CA 1
ATOM 1552 C C . GLU A 1 205 ? 14.625 31.875 -1.875 1 94.81 205 GLU A C 1
ATOM 1554 O O . GLU A 1 205 ? 13.445 32.188 -2.088 1 94.81 205 GLU A O 1
ATOM 1559 N N . ASP A 1 206 ? 15.445 32.562 -1.093 1 95.12 206 ASP A N 1
ATOM 1560 C CA . ASP A 1 206 ? 14.945 33.625 -0.221 1 95.12 206 ASP A CA 1
ATOM 1561 C C . ASP A 1 206 ? 14.188 34.688 -1.021 1 95.12 206 ASP A C 1
ATOM 1563 O O . ASP A 1 206 ? 13.039 35 -0.692 1 95.12 206 ASP A O 1
ATOM 1567 N N . ASP A 1 207 ? 14.789 35.125 -2.072 1 95.06 207 ASP A N 1
ATOM 1568 C CA . ASP A 1 207 ? 14.188 36.219 -2.83 1 95.06 207 ASP A CA 1
ATOM 1569 C C . ASP A 1 207 ? 12.875 35.781 -3.48 1 95.06 207 ASP A C 1
ATOM 1571 O O . ASP A 1 207 ? 11.914 36.562 -3.521 1 95.06 207 ASP A O 1
ATOM 1575 N N . ALA A 1 208 ? 12.844 34.625 -3.969 1 95.56 208 ALA A N 1
ATOM 1576 C CA . ALA A 1 208 ? 11.641 34.094 -4.621 1 95.56 208 ALA A CA 1
ATOM 1577 C C . ALA A 1 208 ? 10.5 33.938 -3.619 1 95.56 208 ALA A C 1
ATOM 1579 O O . ALA A 1 208 ? 9.359 34.312 -3.904 1 95.56 208 ALA A O 1
ATOM 1580 N N . VAL A 1 209 ? 10.812 33.438 -2.49 1 97.19 209 VAL A N 1
ATOM 1581 C CA . VAL A 1 209 ? 9.812 33.219 -1.452 1 97.19 209 VAL A CA 1
ATOM 1582 C C . VAL A 1 209 ? 9.32 34.562 -0.915 1 97.19 209 VAL A C 1
ATOM 1584 O O . VAL A 1 209 ? 8.117 34.75 -0.72 1 97.19 209 VAL A O 1
ATOM 1587 N N . LEU A 1 210 ? 10.289 35.469 -0.701 1 96.12 210 LEU A N 1
ATOM 1588 C CA . LEU A 1 210 ? 9.93 36.812 -0.229 1 96.12 210 LEU A CA 1
ATOM 1589 C C . LEU A 1 210 ? 9.008 37.5 -1.225 1 96.12 210 LEU A C 1
ATOM 1591 O O . LEU A 1 210 ? 8.008 38.125 -0.832 1 96.12 210 LEU A O 1
ATOM 1595 N N . HIS A 1 211 ? 9.352 37.406 -2.463 1 95.31 211 HIS A N 1
ATOM 1596 C CA . HIS A 1 211 ? 8.523 38 -3.508 1 95.31 211 HIS A CA 1
ATOM 1597 C C . HIS A 1 211 ? 7.121 37.406 -3.496 1 95.31 211 HIS A C 1
ATOM 1599 O O . HIS A 1 211 ? 6.137 38.125 -3.633 1 95.31 211 HIS A O 1
ATOM 1605 N N . ALA A 1 212 ? 7.039 36.125 -3.346 1 95.88 212 ALA A N 1
ATOM 1606 C CA . ALA A 1 212 ? 5.75 35.438 -3.297 1 95.88 212 ALA A CA 1
ATOM 1607 C C . ALA A 1 212 ? 4.918 35.938 -2.111 1 95.88 212 ALA A C 1
ATOM 1609 O O . ALA A 1 212 ? 3.721 36.188 -2.252 1 95.88 212 ALA A O 1
ATOM 1610 N N . LEU A 1 213 ? 5.516 36.125 -0.969 1 95.31 213 LEU A N 1
ATOM 1611 C CA . LEU A 1 213 ? 4.828 36.469 0.268 1 95.31 213 LEU A CA 1
ATOM 1612 C C . LEU A 1 213 ? 4.273 37.906 0.187 1 95.31 213 LEU A C 1
ATOM 1614 O O . LEU A 1 213 ? 3.375 38.25 0.95 1 95.31 213 LEU A O 1
ATOM 1618 N N . GLN A 1 214 ? 4.871 38.656 -0.664 1 94.88 214 GLN A N 1
ATOM 1619 C CA . GLN A 1 214 ? 4.465 40.062 -0.776 1 94.88 214 GLN A CA 1
ATOM 1620 C C . GLN A 1 214 ? 3.254 40.188 -1.69 1 94.88 214 GLN A C 1
ATOM 1622 O O . GLN A 1 214 ? 2.705 41.312 -1.828 1 94.88 214 GLN A O 1
ATOM 1627 N N . GLN A 1 215 ? 2.816 39.125 -2.256 1 94.69 215 GLN A N 1
ATOM 1628 C CA . GLN A 1 215 ? 1.628 39.156 -3.102 1 94.69 215 GLN A CA 1
ATOM 1629 C C . GLN A 1 215 ? 0.375 39.438 -2.277 1 94.69 215 GLN A C 1
ATOM 1631 O O . GLN A 1 215 ? 0.293 39.062 -1.111 1 94.69 215 GLN A O 1
ATOM 1636 N N . PRO A 1 216 ? -0.691 40.031 -2.875 1 94.38 216 PRO A N 1
ATOM 1637 C CA . PRO A 1 216 ? -1.879 40.5 -2.162 1 94.38 216 PRO A CA 1
ATOM 1638 C C . PRO A 1 216 ? -2.635 39.375 -1.459 1 94.38 216 PRO A C 1
ATOM 1640 O O . PRO A 1 216 ? -3.262 39.625 -0.421 1 94.38 216 PRO A O 1
ATOM 1643 N N . ILE A 1 217 ? -2.562 38.219 -1.999 1 94.81 217 ILE A N 1
ATOM 1644 C CA . ILE A 1 217 ? -3.348 37.094 -1.481 1 94.81 217 ILE A CA 1
ATOM 1645 C C . ILE A 1 217 ? -2.918 36.781 -0.051 1 94.81 217 ILE A C 1
ATOM 1647 O O . ILE A 1 217 ? -3.684 36.188 0.722 1 94.81 217 ILE A O 1
ATOM 1651 N N . PHE A 1 218 ? -1.734 37.25 0.351 1 95.75 218 PHE A N 1
ATOM 1652 C CA . PHE A 1 218 ? -1.194 36.906 1.661 1 95.75 218 PHE A CA 1
ATOM 1653 C C . PHE A 1 218 ? -1.278 38.094 2.609 1 95.75 218 PHE A C 1
ATOM 1655 O O . PHE A 1 218 ? -0.883 38 3.773 1 95.75 218 PHE A O 1
ATOM 1662 N N . GLN A 1 219 ? -1.777 39.156 2.154 1 93.38 219 GLN A N 1
ATOM 1663 C CA . GLN A 1 219 ? -1.69 40.438 2.854 1 93.38 219 GLN A CA 1
ATOM 1664 C C . GLN A 1 219 ? -2.467 40.406 4.168 1 93.38 219 GLN A C 1
ATOM 1666 O O . GLN A 1 219 ? -2.039 41 5.164 1 93.38 219 GLN A O 1
ATOM 1671 N N . ASN A 1 220 ? -3.547 39.688 4.195 1 94.94 220 ASN A N 1
ATOM 1672 C CA . ASN A 1 220 ? -4.445 39.781 5.344 1 94.94 220 ASN A CA 1
ATOM 1673 C C . ASN A 1 220 ? -4.098 38.75 6.41 1 94.94 220 ASN A C 1
ATOM 1675 O O . ASN A 1 220 ? -4.727 38.688 7.465 1 94.94 220 ASN A O 1
ATOM 1679 N N . ILE A 1 221 ? -3.133 37.938 6.188 1 97.12 221 ILE A N 1
ATOM 1680 C CA . ILE A 1 221 ? -2.713 36.938 7.16 1 97.12 221 ILE A CA 1
ATOM 1681 C C . ILE A 1 221 ? -1.689 37.531 8.117 1 97.12 221 ILE A C 1
ATOM 1683 O O . ILE A 1 221 ? -0.624 37.969 7.695 1 97.12 221 ILE A O 1
ATOM 1687 N N . PRO A 1 222 ? -1.947 37.5 9.414 1 97.56 222 PRO A N 1
ATOM 1688 C CA . PRO A 1 222 ? -1.084 38.188 10.375 1 97.56 222 PRO A CA 1
ATOM 1689 C C . PRO A 1 222 ? 0.329 37.594 10.422 1 97.56 222 PRO A C 1
ATOM 1691 O O . PRO A 1 222 ? 1.303 38.344 10.539 1 97.56 222 PRO A O 1
ATOM 1694 N N . ASN A 1 223 ? 0.433 36.281 10.43 1 98.44 223 ASN A N 1
ATOM 1695 C CA . ASN A 1 223 ? 1.725 35.625 10.523 1 98.44 223 ASN A CA 1
ATOM 1696 C C . ASN A 1 223 ? 1.824 34.469 9.523 1 98.44 223 ASN A C 1
ATOM 1698 O O . ASN A 1 223 ? 0.943 33.625 9.469 1 98.44 223 ASN A O 1
ATOM 1702 N N . ILE A 1 224 ? 2.918 34.438 8.742 1 98.5 224 ILE A N 1
ATOM 1703 C CA . ILE A 1 224 ? 3.156 33.375 7.777 1 98.5 224 ILE A CA 1
ATOM 1704 C C . ILE A 1 224 ? 4.562 32.812 7.969 1 98.5 224 ILE A C 1
ATOM 1706 O O . ILE A 1 224 ? 5.531 33.562 8.07 1 98.5 224 ILE A O 1
ATOM 1710 N N . LEU A 1 225 ? 4.664 31.547 8.148 1 98.56 225 LEU A N 1
ATOM 1711 C CA . LEU A 1 225 ? 5.941 30.844 8.086 1 98.56 225 LEU A CA 1
ATOM 1712 C C . LEU A 1 225 ? 6.031 30 6.824 1 98.56 225 LEU A C 1
ATOM 1714 O O . LEU A 1 225 ? 5.285 29.031 6.668 1 98.56 225 LEU A O 1
ATOM 1718 N N . VAL A 1 226 ? 6.926 30.375 5.945 1 98.19 226 VAL A N 1
ATOM 1719 C CA . VAL A 1 226 ? 7.234 29.531 4.801 1 98.19 226 VAL A CA 1
ATOM 1720 C C . VAL A 1 226 ? 8.422 28.625 5.129 1 98.19 226 VAL A C 1
ATOM 1722 O O . VAL A 1 226 ? 9.555 29.094 5.254 1 98.19 226 VAL A O 1
ATOM 1725 N N . SER A 1 227 ? 8.141 27.344 5.234 1 96.5 227 SER A N 1
ATOM 1726 C CA . SER A 1 227 ? 9.203 26.406 5.559 1 96.5 227 SER A CA 1
ATOM 1727 C C . SER A 1 227 ? 10.016 26.031 4.32 1 96.5 227 SER A C 1
ATOM 1729 O O . SER A 1 227 ? 9.453 25.859 3.234 1 96.5 227 SER A O 1
ATOM 1731 N N . MET A 1 228 ? 11.344 25.984 4.457 1 94.75 228 MET A N 1
ATOM 1732 C CA . MET A 1 228 ? 12.25 25.688 3.352 1 94.75 228 MET A CA 1
ATOM 1733 C C . MET A 1 228 ? 13.242 24.594 3.736 1 94.75 228 MET A C 1
ATOM 1735 O O . MET A 1 228 ? 14.445 24.734 3.508 1 94.75 228 MET A O 1
ATOM 1739 N N . GLY A 1 229 ? 12.805 23.594 4.422 1 90 229 GLY A N 1
ATOM 1740 C CA . GLY A 1 229 ? 13.641 22.453 4.789 1 90 229 GLY A CA 1
ATOM 1741 C C . GLY A 1 229 ? 14.898 22.859 5.539 1 90 229 GLY A C 1
ATOM 1742 O O . GLY A 1 229 ? 14.828 23.594 6.531 1 90 229 GLY A O 1
ATOM 1743 N N . SER A 1 230 ? 16.047 22.344 5.012 1 91.38 230 SER A N 1
ATOM 1744 C CA . SER A 1 230 ? 17.328 22.578 5.672 1 91.38 230 SER A CA 1
ATOM 1745 C C . SER A 1 230 ? 17.766 24.031 5.52 1 91.38 230 SER A C 1
ATOM 1747 O O . SER A 1 230 ? 18.672 24.484 6.211 1 91.38 230 SER A O 1
ATOM 1749 N N . GLN A 1 231 ? 17.094 24.797 4.73 1 92.75 231 GLN A N 1
ATOM 1750 C CA . GLN A 1 231 ? 17.422 26.203 4.531 1 92.75 231 GLN A CA 1
ATOM 1751 C C . GLN A 1 231 ? 16.719 27.094 5.555 1 92.75 231 GLN A C 1
ATOM 1753 O O . GLN A 1 231 ? 16.938 28.297 5.594 1 92.75 231 GLN A O 1
ATOM 1758 N N . GLY A 1 232 ? 15.914 26.438 6.355 1 95.44 232 GLY A N 1
ATOM 1759 C CA . GLY A 1 232 ? 15.148 27.188 7.332 1 95.44 232 GLY A CA 1
ATOM 1760 C C . GLY A 1 232 ? 13.789 27.625 6.812 1 95.44 232 GLY A C 1
ATOM 1761 O O . GLY A 1 232 ? 12.945 26.797 6.484 1 95.44 232 GLY A O 1
ATOM 1762 N N . GLY A 1 233 ? 13.648 28.984 6.75 1 96.69 233 GLY A N 1
ATOM 1763 C CA . GLY A 1 233 ? 12.383 29.516 6.266 1 96.69 233 GLY A CA 1
ATOM 1764 C C . GLY A 1 233 ? 12.328 31.031 6.258 1 96.69 233 GLY A C 1
ATOM 1765 O O . GLY A 1 233 ? 13.312 31.703 6.57 1 96.69 233 GLY A O 1
ATOM 1766 N N . ILE A 1 234 ? 11.25 31.547 5.766 1 98 234 ILE A N 1
ATOM 1767 C CA . ILE A 1 234 ? 10.961 32.969 5.766 1 98 234 ILE A CA 1
ATOM 1768 C C . ILE A 1 234 ? 9.633 33.25 6.473 1 98 234 ILE A C 1
ATOM 1770 O O . ILE A 1 234 ? 8.664 32.5 6.273 1 98 234 ILE A O 1
ATOM 1774 N N . ALA A 1 235 ? 9.672 34.281 7.285 1 98.19 235 ALA A N 1
ATOM 1775 C CA . ALA A 1 235 ? 8.469 34.625 8.023 1 98.19 235 ALA A CA 1
ATOM 1776 C C . ALA A 1 235 ? 7.969 36.031 7.637 1 98.19 235 ALA A C 1
ATOM 1778 O O . ALA A 1 235 ? 8.766 36.938 7.371 1 98.19 235 ALA A O 1
ATOM 1779 N N . LYS A 1 236 ? 6.699 36.156 7.5 1 98.06 236 LYS A N 1
ATOM 1780 C CA . LYS A 1 236 ? 5.996 37.438 7.449 1 98.06 236 LYS A CA 1
ATOM 1781 C C . LYS A 1 236 ? 5.234 37.719 8.742 1 98.06 236 LYS A C 1
ATOM 1783 O O . LYS A 1 236 ? 4.484 36.844 9.211 1 98.06 236 LYS A O 1
ATOM 1788 N N . LEU A 1 237 ? 5.453 38.906 9.336 1 97.88 237 LEU A N 1
ATOM 1789 C CA . LEU A 1 237 ? 4.754 39.281 10.555 1 97.88 237 LEU A CA 1
ATOM 1790 C C . LEU A 1 237 ? 3.98 40.594 10.344 1 97.88 237 LEU A C 1
ATOM 1792 O O . LEU A 1 237 ? 4.551 41.594 9.906 1 97.88 237 LEU A O 1
ATOM 1796 N N . GLY A 1 238 ? 2.713 40.469 10.664 1 96.25 238 GLY A N 1
ATOM 1797 C CA . GLY A 1 238 ? 1.91 41.688 10.625 1 96.25 238 GLY A CA 1
ATOM 1798 C C . GLY A 1 238 ? 1.092 41.812 9.352 1 96.25 238 GLY A C 1
ATOM 1799 O O . GLY A 1 238 ? 1.387 41.188 8.344 1 96.25 238 GLY A O 1
ATOM 1800 N N . VAL A 1 239 ? 0.059 42.719 9.367 1 94.75 239 VAL A N 1
ATOM 1801 C CA . VAL A 1 239 ? -0.856 42.906 8.242 1 94.75 239 VAL A CA 1
ATOM 1802 C C . VAL A 1 239 ? -0.663 44.312 7.652 1 94.75 239 VAL A C 1
ATOM 1804 O O . VAL A 1 239 ? -0.288 44.438 6.484 1 94.75 239 VAL A O 1
ATOM 1807 N N . ASP A 1 240 ? -0.687 45.344 8.453 1 93 240 ASP A N 1
ATOM 1808 C CA . ASP A 1 240 ? -0.639 46.719 7.98 1 93 240 ASP A CA 1
ATOM 1809 C C . ASP A 1 240 ? 0.773 47.094 7.539 1 93 240 ASP A C 1
ATOM 1811 O O . ASP A 1 240 ? 0.963 47.656 6.445 1 93 240 ASP A O 1
ATOM 1815 N N . VAL A 1 241 ? 1.804 46.875 8.344 1 92.75 241 VAL A N 1
ATOM 1816 C CA . VAL A 1 241 ? 3.219 47.094 8.062 1 92.75 241 VAL A CA 1
ATOM 1817 C C . VAL A 1 241 ? 3.994 45.812 8.281 1 92.75 241 VAL A C 1
ATOM 1819 O O . VAL A 1 241 ? 4.672 45.625 9.305 1 92.75 241 VAL A O 1
ATOM 1822 N N . PRO A 1 242 ? 3.879 45 7.262 1 95.44 242 PRO A N 1
ATOM 1823 C CA . PRO A 1 242 ? 4.48 43.688 7.453 1 95.44 242 PRO A CA 1
ATOM 1824 C C . PRO A 1 242 ? 6.004 43.75 7.578 1 95.44 242 PRO A C 1
ATOM 1826 O O . PRO A 1 242 ? 6.652 44.562 6.906 1 95.44 242 PRO A O 1
ATOM 1829 N N . GLN A 1 243 ? 6.488 42.938 8.469 1 96.94 243 GLN A N 1
ATOM 1830 C CA . GLN A 1 243 ? 7.918 42.688 8.609 1 96.94 243 GLN A CA 1
ATOM 1831 C C . GLN A 1 243 ? 8.281 41.281 8.109 1 96.94 243 GLN A C 1
ATOM 1833 O O . GLN A 1 243 ? 7.492 40.344 8.242 1 96.94 243 GLN A O 1
ATOM 1838 N N . TYR A 1 244 ? 9.453 41.219 7.559 1 97.56 244 TYR A N 1
ATOM 1839 C CA . TYR A 1 244 ? 9.922 39.938 7.027 1 97.56 244 TYR A CA 1
ATOM 1840 C C . TYR A 1 244 ? 11.211 39.5 7.707 1 97.56 244 TYR A C 1
ATOM 1842 O O . TYR A 1 244 ? 12.062 40.344 8.031 1 97.56 244 TYR A O 1
ATOM 1850 N N . PHE A 1 245 ? 11.328 38.219 7.945 1 97.88 245 PHE A N 1
ATOM 1851 C CA . PHE A 1 245 ? 12.5 37.656 8.617 1 97.88 245 PHE A CA 1
ATOM 1852 C C . PHE A 1 245 ? 12.992 36.406 7.902 1 97.88 245 PHE A C 1
ATOM 1854 O O . PHE A 1 245 ? 12.188 35.562 7.477 1 97.88 245 PHE A O 1
ATOM 1861 N N . LYS A 1 246 ? 14.258 36.312 7.719 1 97.69 246 LYS A N 1
ATOM 1862 C CA . LYS A 1 246 ? 14.891 35.031 7.402 1 97.69 246 LYS A CA 1
ATOM 1863 C C . LYS A 1 246 ? 15.141 34.219 8.672 1 97.69 246 LYS A C 1
ATOM 1865 O O . LYS A 1 246 ? 15.766 34.688 9.617 1 97.69 246 LYS A O 1
ATOM 1870 N N . LEU A 1 247 ? 14.617 33.031 8.711 1 97.12 247 LEU A N 1
ATOM 1871 C CA . LEU A 1 247 ? 14.867 32.094 9.805 1 97.12 247 LEU A CA 1
ATOM 1872 C C . LEU A 1 247 ? 16 31.141 9.461 1 97.12 247 LEU A C 1
ATOM 1874 O O . LEU A 1 247 ? 15.812 30.203 8.695 1 97.12 247 LEU A O 1
ATOM 1878 N N . LYS A 1 248 ? 17.141 31.328 10.055 1 96.12 248 LYS A N 1
ATOM 1879 C CA . LYS A 1 248 ? 18.281 30.422 9.906 1 96.12 248 LYS A CA 1
ATOM 1880 C C . LYS A 1 248 ? 18.297 29.375 11.016 1 96.12 248 LYS A C 1
ATOM 1882 O O . LYS A 1 248 ? 18.047 29.688 12.18 1 96.12 248 LYS A O 1
ATOM 1887 N N . ILE A 1 249 ? 18.5 28.188 10.617 1 95.69 249 ILE A N 1
ATOM 1888 C CA . ILE A 1 249 ? 18.531 27.109 11.602 1 95.69 249 ILE A CA 1
ATOM 1889 C C . ILE A 1 249 ? 19.891 26.422 11.594 1 95.69 249 ILE A C 1
ATOM 1891 O O . ILE A 1 249 ? 20.562 26.391 10.562 1 95.69 249 ILE A O 1
ATOM 1895 N N . SER A 1 250 ? 20.328 25.891 12.68 1 94 250 SER A N 1
ATOM 1896 C CA . SER A 1 250 ? 21.562 25.125 12.75 1 94 250 SER A CA 1
ATOM 1897 C C . SER A 1 250 ? 21.453 23.812 11.984 1 94 250 SER A C 1
ATOM 1899 O O . SER A 1 250 ? 20.391 23.188 11.961 1 94 250 SER A O 1
ATOM 1901 N N . GLN A 1 251 ? 22.469 23.438 11.383 1 90.5 251 GLN A N 1
ATOM 1902 C CA . GLN A 1 251 ? 22.484 22.203 10.617 1 90.5 251 GLN A CA 1
ATOM 1903 C C . GLN A 1 251 ? 22.453 20.984 11.531 1 90.5 251 GLN A C 1
ATOM 1905 O O . GLN A 1 251 ? 23.109 20.969 12.57 1 90.5 251 GLN A O 1
ATOM 1910 N N . GLN A 1 252 ? 21.578 20.078 11.219 1 89.38 252 GLN A N 1
ATOM 1911 C CA . GLN A 1 252 ? 21.469 18.828 11.953 1 89.38 252 GLN A CA 1
ATOM 1912 C C . GLN A 1 252 ? 21.75 17.641 11.039 1 89.38 252 GLN A C 1
ATOM 1914 O O . GLN A 1 252 ? 21.578 17.719 9.82 1 89.38 252 GLN A O 1
ATOM 1919 N N . LYS A 1 253 ? 22.328 16.453 11.578 1 89.88 253 LYS A N 1
ATOM 1920 C CA . LYS A 1 253 ? 22.375 15.18 10.859 1 89.88 253 LYS A CA 1
ATOM 1921 C C . LYS A 1 253 ? 21 14.523 10.82 1 89.88 253 LYS A C 1
ATOM 1923 O O . LYS A 1 253 ? 20.609 13.828 11.766 1 89.88 253 LYS A O 1
ATOM 1928 N N . ALA A 1 254 ? 20.359 14.797 9.789 1 89.19 254 ALA A N 1
ATOM 1929 C CA . ALA A 1 254 ? 18.953 14.398 9.672 1 89.19 254 ALA A CA 1
ATOM 1930 C C . ALA A 1 254 ? 18.812 12.875 9.688 1 89.19 254 ALA A C 1
ATOM 1932 O O . ALA A 1 254 ? 19.516 12.172 8.953 1 89.19 254 ALA A O 1
ATOM 1933 N N . VAL A 1 255 ? 17.953 12.414 10.5 1 88.44 255 VAL A N 1
ATOM 1934 C CA . VAL A 1 255 ? 17.562 11.008 10.508 1 88.44 255 VAL A CA 1
ATOM 1935 C C . VAL A 1 255 ? 16.328 10.805 9.641 1 88.44 255 VAL A C 1
ATOM 1937 O O . VAL A 1 255 ? 16.281 9.875 8.828 1 88.44 255 VAL A O 1
ATOM 1940 N N . ASN A 1 256 ? 15.406 11.688 9.781 1 86.88 256 ASN A N 1
ATOM 1941 C CA . ASN A 1 256 ? 14.141 11.672 9.055 1 86.88 256 ASN A CA 1
ATOM 1942 C C . ASN A 1 256 ? 13.523 13.07 8.984 1 86.88 256 ASN A C 1
ATOM 1944 O O . ASN A 1 256 ? 13.375 13.742 10 1 86.88 256 ASN A O 1
ATOM 1948 N N . THR A 1 257 ? 13.195 13.422 7.773 1 87.19 257 THR A N 1
ATOM 1949 C CA . THR A 1 257 ? 12.625 14.758 7.641 1 87.19 257 THR A CA 1
ATOM 1950 C C . THR A 1 257 ? 11.102 14.711 7.664 1 87.19 257 THR A C 1
ATOM 1952 O O . THR A 1 257 ? 10.438 15.742 7.805 1 87.19 257 THR A O 1
ATOM 1955 N N . GLU A 1 258 ? 10.586 13.516 7.496 1 87.06 258 GLU A N 1
ATOM 1956 C CA . GLU A 1 258 ? 9.133 13.367 7.492 1 87.06 258 GLU A CA 1
ATOM 1957 C C . GLU A 1 258 ? 8.531 13.766 8.836 1 87.06 258 GLU A C 1
ATOM 1959 O O . GLU A 1 258 ? 9.055 13.391 9.891 1 87.06 258 GLU A O 1
ATOM 1964 N N . GLY A 1 259 ? 7.457 14.594 8.742 1 92.19 259 GLY A N 1
ATOM 1965 C CA . GLY A 1 259 ? 6.77 15 9.953 1 92.19 259 GLY A CA 1
ATOM 1966 C C . GLY A 1 259 ? 7.328 16.281 10.555 1 92.19 259 GLY A C 1
ATOM 1967 O O . GLY A 1 259 ? 6.77 16.812 11.508 1 92.19 259 GLY A O 1
ATOM 1968 N N . SER A 1 260 ? 8.406 16.797 9.984 1 95.12 260 SER A N 1
ATOM 1969 C CA . SER A 1 260 ? 9.016 18 10.531 1 95.12 260 SER A CA 1
ATOM 1970 C C . SER A 1 260 ? 8.078 19.188 10.43 1 95.12 260 SER A C 1
ATOM 1972 O O . SER A 1 260 ? 8.055 20.047 11.32 1 95.12 260 SER A O 1
ATOM 1974 N N . GLY A 1 261 ? 7.359 19.266 9.367 1 96.25 261 GLY A N 1
ATOM 1975 C CA . GLY A 1 261 ? 6.355 20.312 9.25 1 96.25 261 GLY A CA 1
ATOM 1976 C C . GLY A 1 261 ? 5.266 20.203 10.305 1 96.25 261 GLY A C 1
ATOM 1977 O O . GLY A 1 261 ? 4.844 21.219 10.867 1 96.25 261 GLY A O 1
ATOM 1978 N N . ASP A 1 262 ? 4.844 19.031 10.555 1 97.69 262 ASP A N 1
ATOM 1979 C CA . ASP A 1 262 ? 3.832 18.812 11.586 1 97.69 262 ASP A CA 1
ATOM 1980 C C . ASP A 1 262 ? 4.375 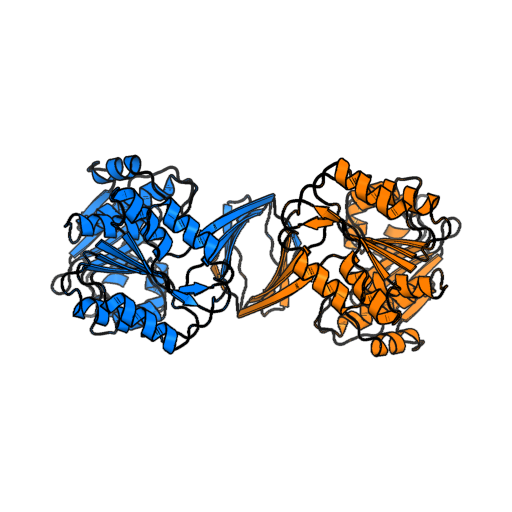19.141 12.977 1 97.69 262 ASP A C 1
ATOM 1982 O O . ASP A 1 262 ? 3.666 19.703 13.805 1 97.69 262 ASP A O 1
ATOM 1986 N N . ALA A 1 263 ? 5.594 18.719 13.156 1 98.38 263 ALA A N 1
ATOM 1987 C CA . ALA A 1 263 ? 6.246 19.031 14.422 1 98.38 263 ALA A CA 1
ATOM 1988 C C . ALA A 1 263 ? 6.363 20.547 14.625 1 98.38 263 ALA A C 1
ATOM 1990 O O . ALA A 1 263 ? 6.23 21.031 15.75 1 98.38 263 ALA A O 1
ATOM 1991 N N . THR A 1 264 ? 6.676 21.203 13.547 1 98.56 264 THR A N 1
ATOM 1992 C CA . THR A 1 264 ? 6.707 22.656 13.594 1 98.56 264 THR A CA 1
ATOM 1993 C C . THR A 1 264 ? 5.379 23.219 14.109 1 98.56 264 THR A C 1
ATOM 1995 O O . THR A 1 264 ? 5.359 24.047 15.008 1 98.56 264 THR A O 1
ATOM 1998 N N . VAL A 1 265 ? 4.289 22.672 13.648 1 98.81 265 VAL A N 1
ATOM 1999 C CA . VAL A 1 265 ? 2.967 23.109 14.086 1 98.81 265 VAL A CA 1
ATOM 2000 C C . VAL A 1 265 ? 2.773 22.766 15.562 1 98.81 265 VAL A C 1
ATOM 2002 O O . VAL A 1 265 ? 2.24 23.578 16.328 1 98.81 265 VAL A O 1
ATOM 2005 N N . GLY A 1 266 ? 3.197 21.625 15.945 1 98.75 266 GLY A N 1
ATOM 2006 C CA . GLY A 1 266 ? 3.137 21.25 17.344 1 98.75 266 GLY A CA 1
ATOM 2007 C C . GLY A 1 266 ? 3.91 22.203 18.25 1 98.75 266 GLY A C 1
ATOM 2008 O O . GLY A 1 266 ? 3.432 22.578 19.328 1 98.75 266 GLY A O 1
ATOM 2009 N N . GLY A 1 267 ? 5.109 22.531 17.828 1 98.62 267 GLY A N 1
ATOM 2010 C CA . GLY A 1 267 ? 5.918 23.5 18.562 1 98.62 267 GLY A CA 1
ATOM 2011 C C . GLY A 1 267 ? 5.281 24.875 18.641 1 98.62 267 GLY A C 1
ATOM 2012 O O . GLY A 1 267 ? 5.379 25.547 19.656 1 98.62 267 GLY A O 1
ATOM 2013 N N . MET A 1 268 ? 4.672 25.297 17.562 1 98.75 268 MET A N 1
ATOM 2014 C CA . MET A 1 268 ? 3.947 26.562 17.562 1 98.75 268 MET A CA 1
ATOM 2015 C C . MET A 1 268 ? 2.807 26.547 18.578 1 98.75 268 MET A C 1
ATOM 2017 O O . MET A 1 268 ? 2.615 27.5 19.328 1 98.75 268 MET A O 1
ATOM 2021 N N . LEU A 1 269 ? 2.062 25.438 18.594 1 98.69 269 LEU A N 1
ATOM 2022 C CA . LEU A 1 269 ? 0.969 25.297 19.547 1 98.69 269 LEU A CA 1
ATOM 2023 C C . LEU A 1 269 ? 1.481 25.391 20.984 1 98.69 269 LEU A C 1
ATOM 2025 O O . LEU A 1 269 ? 0.874 26.062 21.828 1 98.69 269 LEU A O 1
ATOM 2029 N N . TYR A 1 270 ? 2.545 24.734 21.234 1 98.12 270 TYR A N 1
ATOM 2030 C CA . TYR A 1 270 ? 3.154 24.781 22.547 1 98.12 270 TYR A CA 1
ATOM 2031 C C . TYR A 1 270 ? 3.52 26.219 22.938 1 98.12 270 TYR A C 1
ATOM 2033 O O . TYR A 1 270 ? 3.26 26.656 24.062 1 98.12 270 TYR A O 1
ATOM 2041 N N . ALA A 1 271 ? 4.184 26.922 22.016 1 98.19 271 ALA A N 1
ATOM 2042 C CA . ALA A 1 271 ? 4.551 28.328 22.25 1 98.19 271 ALA A CA 1
ATOM 2043 C C . ALA A 1 271 ? 3.324 29.172 22.578 1 98.19 271 ALA A C 1
ATOM 2045 O O . ALA A 1 271 ? 3.354 29.984 23.484 1 98.19 271 ALA A O 1
ATOM 2046 N N . VAL A 1 272 ? 2.26 28.922 21.844 1 98 272 VAL A N 1
ATOM 2047 C CA . VAL A 1 272 ? 1.007 29.641 22.062 1 98 272 VAL A CA 1
ATOM 2048 C C . VAL A 1 272 ? 0.497 29.359 23.484 1 98 272 VAL A C 1
ATOM 2050 O O . VAL A 1 272 ? 0.055 30.281 24.188 1 98 272 VAL A O 1
ATOM 2053 N N . ALA A 1 273 ? 0.526 28.156 23.859 1 96.38 273 ALA A N 1
ATOM 2054 C CA . ALA A 1 273 ? 0.095 27.766 25.203 1 96.38 273 ALA A CA 1
ATOM 2055 C C . ALA A 1 273 ? 0.915 28.484 26.266 1 96.38 273 ALA A C 1
ATOM 2057 O O . ALA A 1 273 ? 0.413 28.766 27.359 1 96.38 273 ALA A O 1
ATOM 2058 N N . LYS A 1 274 ? 2.135 28.828 25.969 1 95.62 274 LYS A N 1
ATOM 2059 C CA . LYS A 1 274 ? 3.035 29.5 26.906 1 95.62 274 LYS A CA 1
ATOM 2060 C C . LYS A 1 274 ? 2.875 31.016 26.828 1 95.62 274 LYS A C 1
ATOM 2062 O O . LYS A 1 274 ? 3.605 31.766 27.484 1 95.62 274 LYS A O 1
ATOM 2067 N N . GLY A 1 275 ? 2.031 31.406 25.953 1 96.62 275 GLY A N 1
ATOM 2068 C CA . GLY A 1 275 ? 1.728 32.844 25.875 1 96.62 275 GLY A CA 1
ATOM 2069 C C . GLY A 1 275 ? 2.633 33.594 24.906 1 96.62 275 GLY A C 1
ATOM 2070 O O . GLY A 1 275 ? 2.648 34.812 24.906 1 96.62 275 GLY A O 1
ATOM 2071 N N . LYS A 1 276 ? 3.416 32.844 24.109 1 97 276 LYS A N 1
ATOM 2072 C CA . LYS A 1 276 ? 4.27 33.5 23.109 1 97 276 LYS A CA 1
ATOM 2073 C C . LYS A 1 276 ? 3.443 34.062 21.969 1 97 276 LYS A C 1
ATOM 2075 O O . LYS A 1 276 ? 2.27 33.719 21.797 1 97 276 LYS A O 1
ATOM 2080 N N . GLN A 1 277 ? 4.125 35.031 21.188 1 96.56 277 GLN A N 1
ATOM 2081 C CA . GLN A 1 277 ? 3.434 35.656 20.062 1 96.56 277 GLN A CA 1
ATOM 2082 C C . GLN A 1 277 ? 4.375 35.875 18.891 1 96.56 277 GLN A C 1
ATOM 2084 O O . GLN A 1 277 ? 5.598 35.844 19.047 1 96.56 277 GLN A O 1
ATOM 2089 N N . GLY A 1 278 ? 3.781 36.062 17.797 1 96.69 278 GLY A N 1
ATOM 2090 C CA . GLY A 1 278 ? 4.492 36.469 16.609 1 96.69 278 GLY A CA 1
ATOM 2091 C C . GLY A 1 278 ? 5.688 35.625 16.281 1 96.69 278 GLY A C 1
ATOM 2092 O O . GLY A 1 278 ? 5.559 34.375 16.156 1 96.69 278 GLY A O 1
ATOM 2093 N N . LEU A 1 279 ? 6.816 36.25 16.281 1 97.06 279 LEU A N 1
ATOM 2094 C CA . LEU A 1 279 ? 8.055 35.625 15.828 1 97.06 279 LEU A CA 1
ATOM 2095 C C . LEU A 1 279 ? 8.477 34.5 16.781 1 97.06 279 LEU A C 1
ATOM 2097 O O . LEU A 1 279 ? 9.039 33.5 16.359 1 97.06 279 LEU A O 1
ATOM 2101 N N . ASP A 1 280 ? 8.188 34.688 18.031 1 97 280 ASP A N 1
ATOM 2102 C CA . ASP A 1 280 ? 8.578 33.688 19.016 1 97 280 ASP A CA 1
ATOM 2103 C C . ASP A 1 280 ? 7.824 32.406 18.797 1 97 280 ASP A C 1
ATOM 2105 O O . ASP A 1 280 ? 8.383 31.312 19 1 97 280 ASP A O 1
ATOM 2109 N N . VAL A 1 281 ? 6.535 32.469 18.422 1 98.25 281 VAL A N 1
ATOM 2110 C CA . VAL A 1 281 ? 5.762 31.281 18.109 1 98.25 281 VAL A CA 1
ATOM 2111 C C . VAL A 1 281 ? 6.426 30.531 16.953 1 98.25 281 VAL A C 1
ATOM 2113 O O . VAL A 1 281 ? 6.594 29.312 17.016 1 98.25 281 VAL A O 1
ATOM 2116 N N . ILE A 1 282 ? 6.887 31.25 15.977 1 98.31 282 ILE A N 1
ATOM 2117 C CA . ILE A 1 282 ? 7.508 30.672 14.789 1 98.31 282 ILE A CA 1
ATOM 2118 C C . ILE A 1 282 ? 8.852 30.047 15.164 1 98.31 282 ILE A C 1
ATOM 2120 O O . ILE A 1 282 ? 9.164 28.938 14.734 1 98.31 282 ILE A O 1
ATOM 2124 N N . ARG A 1 283 ? 9.594 30.703 16 1 97.25 283 ARG A N 1
ATOM 2125 C CA . ARG A 1 283 ? 10.898 30.203 16.438 1 97.25 283 ARG A CA 1
ATOM 2126 C C . ARG A 1 283 ? 10.758 28.891 17.188 1 97.25 283 ARG A C 1
ATOM 2128 O O . ARG A 1 283 ? 11.531 27.953 16.969 1 97.25 283 ARG A O 1
ATOM 2135 N N . TYR A 1 284 ? 9.781 28.859 18.109 1 97.62 284 TYR A N 1
ATOM 2136 C CA . TYR A 1 284 ? 9.508 27.609 18.812 1 97.62 284 TYR A CA 1
ATOM 2137 C C . TYR A 1 284 ? 9.133 26.5 17.844 1 97.62 284 TYR A C 1
ATOM 2139 O O . TYR A 1 284 ? 9.562 25.359 18.016 1 97.62 284 TYR A O 1
ATOM 2147 N N . GLY A 1 285 ? 8.289 26.844 16.844 1 98.31 285 GLY A N 1
ATOM 2148 C CA . GLY A 1 285 ? 7.945 25.875 15.82 1 98.31 285 GLY A CA 1
ATOM 2149 C C . GLY A 1 285 ? 9.156 25.328 15.094 1 98.31 285 GLY A C 1
ATOM 2150 O O . GLY A 1 285 ? 9.305 24.109 14.969 1 98.31 285 GLY A O 1
ATOM 2151 N N . MET A 1 286 ? 10.039 26.203 14.664 1 97.69 286 MET A N 1
ATOM 2152 C CA . MET A 1 286 ? 11.242 25.797 13.945 1 97.69 286 MET A CA 1
ATOM 2153 C C . MET A 1 286 ? 12.109 24.875 14.805 1 97.69 286 MET A C 1
ATOM 2155 O O . MET A 1 286 ? 12.695 23.922 14.305 1 97.69 286 MET A O 1
ATOM 2159 N N . ALA A 1 287 ? 12.172 25.203 16.078 1 97.44 287 ALA A N 1
ATOM 2160 C CA . ALA A 1 287 ? 12.93 24.359 17 1 97.44 287 ALA A CA 1
ATOM 2161 C C . ALA A 1 287 ? 12.344 22.953 17.062 1 97.44 287 ALA A C 1
ATOM 2163 O O . ALA A 1 287 ? 13.086 21.969 17.078 1 97.44 287 ALA A O 1
ATOM 2164 N N . ALA A 1 288 ? 11.023 22.875 17.125 1 97.88 288 ALA A N 1
ATOM 2165 C CA . ALA A 1 288 ? 10.367 21.578 17.172 1 97.88 288 ALA A CA 1
ATOM 2166 C C . ALA A 1 288 ? 10.594 20.812 15.875 1 97.88 288 ALA A C 1
ATOM 2168 O O . ALA A 1 288 ? 10.828 19.594 15.898 1 97.88 288 ALA A O 1
ATOM 2169 N N . GLY A 1 289 ? 10.484 21.516 14.734 1 97.31 289 GLY A N 1
ATOM 2170 C CA . GLY A 1 289 ? 10.797 20.875 13.469 1 97.31 289 GLY A CA 1
ATOM 2171 C C . GLY A 1 289 ? 12.203 20.281 13.43 1 97.31 289 GLY A C 1
ATOM 2172 O O . GLY A 1 289 ? 12.398 19.156 12.977 1 97.31 289 GLY A O 1
ATOM 2173 N N . MET A 1 290 ? 13.164 21.016 13.938 1 96.5 290 MET A N 1
ATOM 2174 C CA . MET A 1 290 ? 14.547 20.562 14.008 1 96.5 290 MET A CA 1
ATOM 2175 C C . MET A 1 290 ? 14.68 19.344 14.914 1 96.5 290 MET A C 1
ATOM 2177 O O . MET A 1 290 ? 15.43 18.406 14.609 1 96.5 290 MET A O 1
ATOM 2181 N N . ALA A 1 291 ? 13.984 19.375 15.984 1 97.38 291 ALA A N 1
ATOM 2182 C CA . ALA A 1 291 ? 14.023 18.25 16.922 1 97.38 291 ALA A CA 1
ATOM 2183 C C . ALA A 1 291 ? 13.477 16.984 16.266 1 97.38 291 ALA A C 1
ATOM 2185 O O . ALA A 1 291 ? 13.969 15.883 16.516 1 97.38 291 ALA A O 1
ATOM 2186 N N . ASN A 1 292 ? 12.43 17.125 15.492 1 97.38 292 ASN A N 1
ATOM 2187 C CA . ASN A 1 292 ? 11.844 15.977 14.797 1 97.38 292 ASN A CA 1
ATOM 2188 C C . ASN A 1 292 ? 12.828 15.344 13.828 1 97.38 292 ASN A C 1
ATOM 2190 O O . ASN A 1 292 ? 12.859 14.117 13.688 1 97.38 292 ASN A O 1
ATOM 2194 N N . VAL A 1 293 ? 13.648 16.156 13.148 1 95.44 293 VAL A N 1
ATOM 2195 C CA . VAL A 1 293 ? 14.578 15.695 12.125 1 95.44 293 VAL A CA 1
ATOM 2196 C C . VAL A 1 293 ? 15.562 14.695 12.734 1 95.44 293 VAL A C 1
ATOM 2198 O O . VAL A 1 293 ? 16.094 13.828 12.039 1 95.44 293 VAL A O 1
ATOM 2201 N N . LEU A 1 294 ? 15.75 14.766 14.031 1 95.75 294 LEU A N 1
ATOM 2202 C CA . LEU A 1 294 ? 16.703 13.922 14.742 1 95.75 294 LEU A CA 1
ATOM 2203 C C . LEU A 1 294 ? 16.078 12.57 15.086 1 95.75 294 LEU A C 1
ATOM 2205 O O . LEU A 1 294 ? 16.75 11.688 15.617 1 95.75 294 LEU A O 1
ATOM 2209 N N . GLN A 1 295 ? 14.781 12.422 14.789 1 94.69 295 GLN A N 1
ATOM 2210 C CA . GLN A 1 295 ? 14.039 11.242 15.211 1 94.69 295 GLN A CA 1
ATOM 2211 C C . GLN A 1 295 ? 13.672 10.367 14.023 1 94.69 295 GLN A C 1
ATOM 2213 O O . GLN A 1 295 ? 13.43 10.867 12.922 1 94.69 295 GLN A O 1
ATOM 2218 N N . SER A 1 296 ? 13.562 9.078 14.227 1 89.88 296 SER A N 1
ATOM 2219 C CA . SER A 1 296 ? 13.109 8.164 13.188 1 89.88 296 SER A CA 1
ATOM 2220 C C . SER A 1 296 ? 11.594 8.195 13.039 1 89.88 296 SER A C 1
ATOM 2222 O O . SER A 1 296 ? 11.07 8.008 11.945 1 89.88 296 SER A O 1
ATOM 2224 N N . LYS A 1 297 ? 10.945 8.453 14.188 1 89.69 297 LYS A N 1
ATOM 2225 C CA . LYS A 1 297 ? 9.492 8.477 14.18 1 89.69 297 LYS A CA 1
ATOM 2226 C C . LYS A 1 297 ? 8.961 9.812 13.672 1 89.69 297 LYS A C 1
ATOM 2228 O O . LYS A 1 297 ? 9.414 10.875 14.117 1 89.69 297 LYS A O 1
ATOM 2233 N N . THR A 1 298 ? 8.016 9.734 12.789 1 90.38 298 THR A N 1
ATOM 2234 C CA . THR A 1 298 ? 7.371 10.914 12.219 1 90.38 298 THR A CA 1
ATOM 2235 C C . THR A 1 298 ? 6.5 11.609 13.266 1 90.38 298 THR A C 1
ATOM 2237 O O . THR A 1 298 ? 5.727 10.961 13.969 1 90.38 298 THR A O 1
ATOM 2240 N N . GLY A 1 299 ? 6.625 12.898 13.328 1 94.94 299 GLY A N 1
ATOM 2241 C CA . GLY A 1 299 ? 5.801 13.656 14.258 1 94.94 299 GLY A CA 1
ATOM 2242 C C . GLY A 1 299 ? 6.125 13.359 15.711 1 94.94 299 GLY A C 1
ATOM 2243 O O . GLY A 1 299 ? 5.219 13.195 16.531 1 94.94 299 GLY A O 1
ATOM 2244 N N . PHE A 1 300 ? 7.336 13.211 15.961 1 96.5 300 PHE A N 1
ATOM 2245 C CA . PHE A 1 300 ? 7.848 12.914 17.297 1 96.5 300 PHE A CA 1
ATOM 2246 C C . PHE A 1 300 ? 9.07 13.773 17.609 1 96.5 300 PHE A C 1
ATOM 2248 O O . PHE A 1 300 ? 9.875 14.062 16.719 1 96.5 300 PHE A O 1
ATOM 2255 N N . VAL A 1 301 ? 9.211 14.195 18.906 1 97.69 301 VAL A N 1
ATOM 2256 C CA . VAL A 1 301 ? 10.367 14.969 19.328 1 97.69 301 VAL A CA 1
ATOM 2257 C C . VAL A 1 301 ? 10.82 14.5 20.719 1 97.69 301 VAL A C 1
ATOM 2259 O O . VAL A 1 301 ? 10.023 13.961 21.484 1 97.69 301 VAL A O 1
ATOM 2262 N N . GLU A 1 302 ? 12.062 14.656 20.922 1 97.12 302 GLU A N 1
ATOM 2263 C CA . GLU A 1 302 ? 12.555 14.625 22.297 1 97.12 302 GLU A CA 1
ATOM 2264 C C . GLU A 1 302 ? 12.531 16.016 22.922 1 97.12 302 GLU A C 1
ATOM 2266 O O . GLU A 1 302 ? 13.117 16.953 22.391 1 97.12 302 GLU A O 1
ATOM 2271 N N . LYS A 1 303 ? 11.891 16.062 24.078 1 96.88 303 LYS A N 1
ATOM 2272 C CA . LYS A 1 303 ? 11.703 17.359 24.719 1 96.88 303 LYS A CA 1
ATOM 2273 C C . LYS A 1 303 ? 13.039 18.047 24.984 1 96.88 303 LYS A C 1
ATOM 2275 O O . LYS A 1 303 ? 13.172 19.266 24.797 1 96.88 303 LYS A O 1
ATOM 2280 N N . ASN A 1 304 ? 14.039 17.312 25.375 1 96.69 304 ASN A N 1
ATOM 2281 C CA . ASN A 1 304 ? 15.344 17.891 25.703 1 96.69 304 ASN A CA 1
ATOM 2282 C C . ASN A 1 304 ? 15.992 18.516 24.469 1 96.69 304 ASN A C 1
ATOM 2284 O O . ASN A 1 304 ? 16.641 19.562 24.562 1 96.69 304 ASN A O 1
ATOM 2288 N N . ALA A 1 305 ? 15.891 17.844 23.359 1 96.12 305 ALA A N 1
ATOM 2289 C CA . ALA A 1 305 ? 16.422 18.406 22.109 1 96.12 305 ALA A CA 1
ATOM 2290 C C . ALA A 1 305 ? 15.727 19.719 21.766 1 96.12 305 ALA A C 1
ATOM 2292 O O . ALA A 1 305 ? 16.375 20.688 21.406 1 96.12 305 ALA A O 1
ATOM 2293 N N . PHE A 1 306 ? 14.461 19.719 21.922 1 97.5 306 PHE A N 1
ATOM 2294 C CA . PHE A 1 306 ? 13.664 20.922 21.672 1 97.5 306 PHE A CA 1
ATOM 2295 C C . PHE A 1 306 ? 14.102 22.062 22.578 1 97.5 306 PHE A C 1
ATOM 2297 O O . PHE A 1 306 ? 14.344 23.172 22.109 1 97.5 306 PHE A O 1
ATOM 2304 N N . LEU A 1 307 ? 14.219 21.781 23.812 1 96.44 307 LEU A N 1
ATOM 2305 C CA . LEU A 1 307 ? 14.594 22.797 24.781 1 96.44 307 LEU A CA 1
ATOM 2306 C C . LEU A 1 307 ? 15.977 23.359 24.484 1 96.44 307 LEU A C 1
ATOM 2308 O O . LEU A 1 307 ? 16.203 24.562 24.625 1 96.44 307 LEU A O 1
ATOM 2312 N N . ARG A 1 308 ? 16.844 22.469 24.031 1 95.81 308 ARG A N 1
ATOM 2313 C CA . ARG A 1 308 ? 18.172 22.922 23.656 1 95.81 308 ARG A CA 1
ATOM 2314 C C . ARG A 1 308 ? 18.109 23.906 22.484 1 95.81 308 ARG A C 1
ATOM 2316 O O . ARG A 1 308 ? 18.828 24.906 22.484 1 95.81 308 ARG A O 1
ATOM 2323 N N . PHE A 1 309 ? 17.281 23.656 21.578 1 96.31 309 PHE A N 1
ATOM 2324 C CA . PHE A 1 309 ? 17.188 24.484 20.391 1 96.31 309 PHE A CA 1
ATOM 2325 C C . PHE A 1 309 ? 16.5 25.812 20.719 1 96.31 309 PHE A C 1
ATOM 2327 O O . PHE A 1 309 ? 16.844 26.844 20.156 1 96.31 309 PHE A O 1
ATOM 2334 N N . VAL A 1 310 ? 15.523 25.781 21.625 1 94.12 310 VAL A N 1
ATOM 2335 C CA . VAL A 1 310 ? 14.773 27 21.953 1 94.12 310 VAL A CA 1
ATOM 2336 C C . VAL A 1 310 ? 15.633 27.906 22.844 1 94.12 310 VAL A C 1
ATOM 2338 O O . VAL A 1 310 ? 15.508 29.125 22.781 1 94.12 310 VAL A O 1
ATOM 2341 N N . THR A 1 311 ? 16.438 27.312 23.625 1 91.75 311 THR A N 1
ATOM 2342 C CA . THR A 1 311 ? 17.203 28.078 24.609 1 91.75 311 THR A CA 1
ATOM 2343 C C . THR A 1 311 ? 18.531 28.547 24.016 1 91.75 311 THR A C 1
ATOM 2345 O O . THR A 1 311 ? 19.094 29.547 24.469 1 91.75 311 THR A O 1
ATOM 2348 N N . SER A 1 312 ? 18.922 27.781 22.984 1 85 312 SER A N 1
ATOM 2349 C CA . SER A 1 312 ? 20.172 28.188 22.328 1 85 312 SER A CA 1
ATOM 2350 C C . SER A 1 312 ? 19.953 29.406 21.438 1 85 312 SER A C 1
ATOM 2352 O O . SER A 1 312 ? 19.031 29.438 20.625 1 85 312 SER A O 1
ATOM 2354 N N . GLY A 1 313 ? 20.375 30.562 21.75 1 78.5 313 GLY A N 1
ATOM 2355 C CA . GLY A 1 313 ? 20.25 31.734 20.906 1 78.5 313 GLY A CA 1
ATOM 2356 C C . GLY A 1 313 ? 20.797 31.531 19.5 1 78.5 313 GLY A C 1
ATOM 2357 O O . GLY A 1 313 ? 20.547 32.344 18.609 1 78.5 313 GLY A O 1
ATOM 2358 N N . GLU A 1 314 ? 21.391 30.344 19.203 1 87.75 314 GLU A N 1
ATOM 2359 C CA . GLU A 1 314 ? 22.062 30.172 17.922 1 87.75 314 GLU A CA 1
ATOM 2360 C C . GLU A 1 314 ? 21.359 29.109 17.078 1 87.75 314 GLU A C 1
ATOM 2362 O O . GLU A 1 314 ? 21.625 28.984 15.875 1 87.75 314 GLU A O 1
ATOM 2367 N N . ALA A 1 315 ? 20.484 28.422 17.609 1 92.25 315 ALA A N 1
ATOM 2368 C CA . ALA A 1 315 ? 19.891 27.312 16.875 1 92.25 315 ALA A CA 1
ATOM 2369 C C . ALA A 1 315 ? 18.875 27.797 15.852 1 92.25 315 ALA A C 1
ATOM 2371 O O . ALA A 1 315 ? 18.797 27.266 14.742 1 92.25 315 ALA A O 1
ATOM 2372 N N . VAL A 1 316 ? 18.109 28.781 16.266 1 94.62 316 VAL A N 1
ATOM 2373 C CA . VAL A 1 316 ? 17.172 29.438 15.367 1 94.62 316 VAL A CA 1
ATOM 2374 C C . VAL A 1 316 ? 17.375 30.953 15.422 1 94.62 316 VAL A C 1
ATOM 2376 O O . VAL A 1 316 ? 17.062 31.594 16.422 1 94.62 316 VAL A O 1
ATOM 2379 N N . ILE A 1 317 ? 17.859 31.5 14.336 1 95.62 317 ILE A N 1
ATOM 2380 C CA . ILE A 1 317 ? 18.141 32.938 14.273 1 95.62 317 ILE A CA 1
ATOM 2381 C C . ILE A 1 317 ? 17.188 33.594 13.297 1 95.62 317 ILE A C 1
ATOM 2383 O O . ILE A 1 317 ? 17.047 33.156 12.148 1 95.62 317 ILE A O 1
ATOM 2387 N N . ALA A 1 318 ? 16.484 34.594 13.805 1 95.56 318 ALA A N 1
ATOM 2388 C CA . ALA A 1 318 ? 15.617 35.406 12.945 1 95.56 318 ALA A CA 1
ATOM 2389 C C . ALA A 1 318 ? 16.312 36.688 12.531 1 95.56 318 ALA A C 1
ATOM 2391 O O . ALA A 1 318 ? 16.625 37.531 13.375 1 95.56 318 ALA A O 1
ATOM 2392 N N . GLN A 1 319 ? 16.562 36.812 11.258 1 96.19 319 GLN A N 1
ATOM 2393 C CA . GLN A 1 319 ? 17.203 38 10.711 1 96.19 319 GLN A CA 1
ATOM 2394 C C . GLN A 1 319 ? 16.219 38.844 9.898 1 96.19 319 GLN A C 1
ATOM 2396 O O . GLN A 1 319 ? 15.648 38.375 8.914 1 96.19 319 GLN A O 1
ATOM 2401 N N . PRO A 1 320 ? 16.016 40.094 10.312 1 96.25 320 PRO A N 1
ATOM 2402 C CA . PRO A 1 320 ? 15.141 40.938 9.492 1 96.25 320 PRO A CA 1
ATOM 2403 C C . PRO A 1 320 ? 15.641 41.094 8.055 1 96.25 32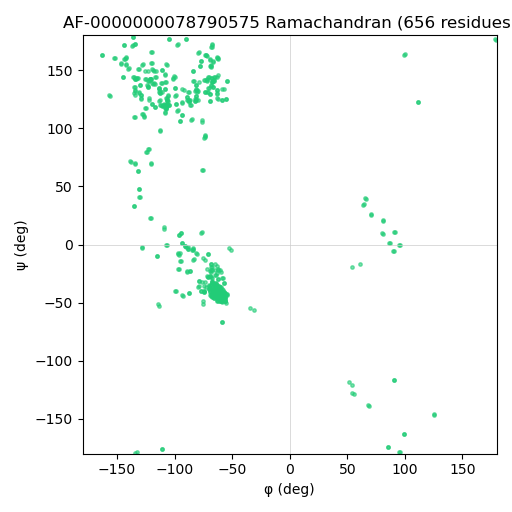0 PRO A C 1
ATOM 2405 O O . PRO A 1 320 ? 16.844 41.219 7.824 1 96.25 320 PRO A O 1
ATOM 2408 N N . ILE A 1 321 ? 14.727 40.938 7.168 1 94.44 321 ILE A N 1
ATOM 2409 C CA . ILE A 1 321 ? 15.086 41.156 5.773 1 94.44 321 ILE A CA 1
ATOM 2410 C C . ILE A 1 321 ? 14.172 42.219 5.156 1 94.44 321 ILE A C 1
ATOM 2412 O O . ILE A 1 321 ? 13.016 42.344 5.559 1 94.44 321 ILE A O 1
ATOM 2416 N N . GLN A 1 322 ? 14.719 42.969 4.195 1 88.88 322 GLN A N 1
ATOM 2417 C CA . GLN A 1 322 ? 13.969 44.031 3.564 1 88.88 322 GLN A CA 1
ATOM 2418 C C . GLN A 1 322 ? 13.078 43.531 2.443 1 88.88 322 GLN A C 1
ATOM 2420 O O . GLN A 1 322 ? 13.477 42.625 1.692 1 88.88 322 GLN A O 1
ATOM 2425 N N . ALA A 1 323 ? 11.93 44.156 2.449 1 85.19 323 ALA A N 1
ATOM 2426 C CA . ALA A 1 323 ? 11.016 43.812 1.358 1 85.19 323 ALA A CA 1
ATOM 2427 C C . ALA A 1 323 ? 11.617 44.188 0.006 1 85.19 323 ALA A C 1
ATOM 2429 O O . ALA A 1 323 ? 12.43 45.125 -0.088 1 85.19 323 ALA A O 1
ATOM 2430 N N . ILE A 1 324 ? 11.328 43.406 -0.953 1 80.5 324 ILE A N 1
ATOM 2431 C CA . ILE A 1 324 ? 11.75 43.688 -2.316 1 80.5 324 ILE A CA 1
ATOM 2432 C C . ILE A 1 324 ? 10.773 44.688 -2.945 1 80.5 324 ILE A C 1
ATOM 2434 O O . ILE A 1 324 ? 9.555 44.5 -2.896 1 80.5 324 ILE A O 1
ATOM 2438 N N . PRO A 1 325 ? 11.234 45.781 -3.428 1 72.5 325 PRO A N 1
ATOM 2439 C CA . PRO A 1 325 ? 10.344 46.75 -4.078 1 72.5 325 PRO A CA 1
ATOM 2440 C C . PRO A 1 325 ? 9.539 46.125 -5.223 1 72.5 325 PRO A C 1
ATOM 2442 O O . PRO A 1 325 ? 10.062 45.281 -5.957 1 72.5 325 PRO A O 1
ATOM 2445 N N . ILE A 1 326 ? 8.156 46.25 -5.184 1 63.38 326 ILE A N 1
ATOM 2446 C CA . ILE A 1 326 ? 7.316 45.812 -6.289 1 63.38 326 ILE A CA 1
ATOM 2447 C C . ILE A 1 326 ? 7.441 46.781 -7.465 1 63.38 326 ILE A C 1
ATOM 2449 O O . ILE A 1 326 ? 7.203 47.969 -7.312 1 63.38 326 ILE A O 1
ATOM 2453 N N . LEU A 1 327 ? 8.32 46.625 -8.461 1 54.28 327 LEU A N 1
ATOM 2454 C CA . LEU A 1 327 ? 8.523 47.531 -9.594 1 54.28 327 LEU A CA 1
ATOM 2455 C C . LEU A 1 327 ? 7.211 48.156 -10.023 1 54.28 327 LEU A C 1
ATOM 2457 O O . LEU A 1 327 ? 7.207 49.25 -10.578 1 54.28 327 LEU A O 1
ATOM 2461 N N . GLY A 1 328 ? 6.242 47.531 -10.305 1 41.94 328 GLY A N 1
ATOM 2462 C CA . GLY A 1 328 ? 5.184 48.188 -11.078 1 41.94 328 GLY A CA 1
ATOM 2463 C C . GLY A 1 328 ? 4.355 49.156 -10.258 1 41.94 328 GLY A C 1
ATOM 2464 O O . GLY A 1 328 ? 3.326 49.656 -10.727 1 41.94 328 GLY A O 1
ATOM 2465 N N . GLU A 1 329 ? 4.398 49.25 -8.914 1 40.56 329 GLU A N 1
ATOM 2466 C CA . GLU A 1 329 ? 3.549 50.25 -8.297 1 40.56 329 GLU A CA 1
ATOM 2467 C C . GLU A 1 329 ? 4.145 51.656 -8.461 1 40.56 329 GLU A C 1
ATOM 2469 O O . GLU A 1 329 ? 3.633 52.625 -7.902 1 40.56 329 GLU A O 1
ATOM 2474 N N . ASN A 1 330 ? 5.168 51.844 -9.266 1 31.88 330 ASN A N 1
ATOM 2475 C CA . ASN A 1 330 ? 5.234 53.25 -9.648 1 31.88 330 ASN A CA 1
ATOM 2476 C C . ASN A 1 330 ? 4.242 53.562 -10.766 1 31.88 330 ASN A C 1
ATOM 2478 O O . ASN A 1 330 ? 4.031 52.75 -11.664 1 31.88 330 ASN A O 1
ATOM 2482 N N . MET B 1 1 ? -10.352 -35.594 -6.441 1 93.5 1 MET B N 1
ATOM 2483 C CA . MET B 1 1 ? -10.227 -34.281 -5.836 1 93.5 1 MET B CA 1
ATOM 2484 C C . MET B 1 1 ? -8.977 -33.562 -6.34 1 93.5 1 MET B C 1
ATOM 2486 O O . MET B 1 1 ? -7.988 -34.188 -6.695 1 93.5 1 MET B O 1
ATOM 2490 N N . LEU B 1 2 ? -9.07 -32.281 -6.562 1 98.12 2 LEU B N 1
ATOM 2491 C CA . LEU B 1 2 ? -7.93 -31.422 -6.91 1 98.12 2 LEU B CA 1
ATOM 2492 C C . LEU B 1 2 ? -7.434 -30.656 -5.688 1 98.12 2 LEU B C 1
ATOM 2494 O O . LEU B 1 2 ? -8.227 -30.266 -4.832 1 98.12 2 LEU B O 1
ATOM 2498 N N . LEU B 1 3 ? -6.113 -30.453 -5.605 1 98.69 3 LEU B N 1
ATOM 2499 C CA . LEU B 1 3 ? -5.512 -29.719 -4.5 1 98.69 3 LEU B CA 1
ATOM 2500 C C . LEU B 1 3 ? -4.586 -28.625 -5.016 1 98.69 3 LEU B C 1
ATOM 2502 O O . LEU B 1 3 ? -3.768 -28.859 -5.906 1 98.69 3 LEU B O 1
ATOM 2506 N N . THR B 1 4 ? -4.781 -27.438 -4.547 1 98.81 4 THR B N 1
ATOM 2507 C CA . THR B 1 4 ? -3.834 -26.375 -4.824 1 98.81 4 THR B CA 1
ATOM 2508 C C . THR B 1 4 ? -3.086 -25.969 -3.555 1 98.81 4 THR B C 1
ATOM 2510 O O . THR B 1 4 ? -3.67 -25.938 -2.469 1 98.81 4 THR B O 1
ATOM 2513 N N . ILE B 1 5 ? -1.8 -25.734 -3.688 1 98.81 5 ILE B N 1
ATOM 2514 C CA . ILE B 1 5 ? -0.953 -25.406 -2.547 1 98.81 5 ILE B CA 1
ATOM 2515 C C . ILE B 1 5 ? -0.334 -24.031 -2.748 1 98.81 5 ILE B C 1
ATOM 2517 O O . ILE B 1 5 ? 0.356 -23.781 -3.742 1 98.81 5 ILE B O 1
ATOM 2521 N N . THR B 1 6 ? -0.571 -23.141 -1.882 1 98.44 6 THR B N 1
ATOM 2522 C CA . THR B 1 6 ? -0.021 -21.797 -1.888 1 98.44 6 THR B CA 1
ATOM 2523 C C . THR B 1 6 ? 0.65 -21.484 -0.554 1 98.44 6 THR B C 1
ATOM 2525 O O . THR B 1 6 ? -0.027 -21.172 0.429 1 98.44 6 THR B O 1
ATOM 2528 N N . THR B 1 7 ? 1.96 -21.375 -0.561 1 98 7 THR B N 1
ATOM 2529 C CA . THR B 1 7 ? 2.643 -21.172 0.713 1 98 7 THR B CA 1
ATOM 2530 C C . THR B 1 7 ? 2.705 -19.703 1.065 1 98 7 THR B C 1
ATOM 2532 O O . THR B 1 7 ? 2.875 -19.344 2.232 1 98 7 THR B O 1
ATOM 2535 N N . ASN B 1 8 ? 2.6 -18.859 0.08 1 96.94 8 ASN B N 1
ATOM 2536 C CA . ASN B 1 8 ? 2.76 -17.422 0.302 1 96.94 8 ASN B CA 1
ATOM 2537 C C . ASN B 1 8 ? 1.633 -16.625 -0.347 1 96.94 8 ASN B C 1
ATOM 2539 O O . ASN B 1 8 ? 1.882 -15.773 -1.203 1 96.94 8 ASN B O 1
ATOM 2543 N N . PRO B 1 9 ? 0.393 -16.828 0.109 1 97.62 9 PRO B N 1
ATOM 2544 C CA . PRO B 1 9 ? -0.736 -16.078 -0.451 1 97.62 9 PRO B CA 1
ATOM 2545 C C . PRO B 1 9 ? -0.679 -14.594 -0.122 1 97.62 9 PRO B C 1
ATOM 2547 O O . PRO B 1 9 ? 0.202 -14.156 0.623 1 97.62 9 PRO B O 1
ATOM 2550 N N . SER B 1 10 ? -1.579 -13.867 -0.733 1 97.31 10 SER B N 1
ATOM 2551 C CA . SER B 1 10 ? -1.585 -12.422 -0.529 1 97.31 10 SER B CA 1
ATOM 2552 C C . SER B 1 10 ? -3.002 -11.867 -0.58 1 97.31 10 SER B C 1
ATOM 2554 O O . SER B 1 10 ? -3.92 -12.523 -1.065 1 97.31 10 SER B O 1
ATOM 2556 N N . ILE B 1 11 ? -3.199 -10.789 0.016 1 96.94 11 ILE B N 1
ATOM 2557 C CA . ILE B 1 11 ? -4.309 -9.883 -0.26 1 96.94 11 ILE B CA 1
ATOM 2558 C C . ILE B 1 11 ? -3.836 -8.75 -1.164 1 96.94 11 ILE B C 1
ATOM 2560 O O . ILE B 1 11 ? -2.939 -7.988 -0.795 1 96.94 11 ILE B O 1
ATOM 2564 N N . ASP B 1 12 ? -4.477 -8.656 -2.293 1 95.81 12 ASP B N 1
ATOM 2565 C CA . ASP B 1 12 ? -4.004 -7.727 -3.311 1 95.81 12 ASP B CA 1
ATOM 2566 C C . ASP B 1 12 ? -4.824 -6.438 -3.299 1 95.81 12 ASP B C 1
ATOM 2568 O O . ASP B 1 12 ? -6.055 -6.477 -3.32 1 95.81 12 ASP B O 1
ATOM 2572 N N . LEU B 1 13 ? -4.133 -5.309 -3.229 1 96.19 13 LEU B N 1
ATOM 2573 C CA . LEU B 1 13 ? -4.738 -3.996 -3.414 1 96.19 13 LEU B CA 1
ATOM 2574 C C . LEU B 1 13 ? -4.352 -3.404 -4.766 1 96.19 13 LEU B C 1
ATOM 2576 O O . LEU B 1 13 ? -3.166 -3.281 -5.078 1 96.19 13 LEU B O 1
ATOM 2580 N N . VAL B 1 14 ? -5.363 -3.062 -5.547 1 94.75 14 VAL B N 1
ATOM 2581 C CA . VAL B 1 14 ? -5.133 -2.51 -6.875 1 94.75 14 VAL B CA 1
ATOM 2582 C C . VAL B 1 14 ? -5.535 -1.036 -6.902 1 94.75 14 VAL B C 1
ATOM 2584 O O . VAL B 1 14 ? -6.699 -0.698 -6.676 1 94.75 14 VAL B O 1
ATOM 2587 N N . TYR B 1 15 ? -4.586 -0.173 -7.191 1 96.88 15 TYR B N 1
ATOM 2588 C CA . TYR B 1 15 ? -4.793 1.27 -7.195 1 96.88 15 TYR B CA 1
ATOM 2589 C C . TYR B 1 15 ? -4.781 1.817 -8.617 1 96.88 15 TYR B C 1
ATOM 2591 O O . TYR B 1 15 ? -3.939 1.429 -9.43 1 96.88 15 TYR B O 1
ATOM 2599 N N . LYS B 1 16 ? -5.719 2.627 -8.906 1 96.12 16 LYS B N 1
ATOM 2600 C CA . LYS B 1 16 ? -5.68 3.449 -10.109 1 96.12 16 LYS B CA 1
ATOM 2601 C C . LYS B 1 16 ? -5.219 4.871 -9.789 1 96.12 16 LYS B C 1
ATOM 2603 O O . LYS B 1 16 ? -5.641 5.453 -8.789 1 96.12 16 LYS B O 1
ATOM 2608 N N . THR B 1 17 ? -4.332 5.422 -10.57 1 97.56 17 THR B N 1
ATOM 2609 C CA . THR B 1 17 ? -3.844 6.789 -10.43 1 97.56 17 THR B CA 1
ATOM 2610 C C . THR B 1 17 ? -3.887 7.523 -11.766 1 97.56 17 THR B C 1
ATOM 2612 O O . THR B 1 17 ? -3.936 6.895 -12.82 1 97.56 17 THR B O 1
ATOM 2615 N N . GLY B 1 18 ? -4.062 8.859 -11.703 1 96.38 18 GLY B N 1
ATOM 2616 C CA . GLY B 1 18 ? -3.836 9.602 -12.93 1 96.38 18 GLY B CA 1
ATOM 2617 C C . GLY B 1 18 ? -2.438 9.422 -13.484 1 96.38 18 GLY B C 1
ATOM 2618 O O . GLY B 1 18 ? -2.264 8.883 -14.578 1 96.38 18 GLY B O 1
ATOM 2619 N N . SER B 1 19 ? -1.531 9.891 -12.797 1 96.19 19 SER B N 1
ATOM 2620 C CA . SER B 1 19 ? -0.113 9.617 -12.992 1 96.19 19 SER B CA 1
ATOM 2621 C C . SER B 1 19 ? 0.504 8.977 -11.758 1 96.19 19 SER B C 1
ATOM 2623 O O . SER B 1 19 ? -0.072 9.031 -10.672 1 96.19 19 SER B O 1
ATOM 2625 N N . PHE B 1 20 ? 1.579 8.273 -11.969 1 97.44 20 PHE B N 1
ATOM 2626 C CA . PHE B 1 20 ? 2.371 7.73 -10.875 1 97.44 20 PHE B CA 1
ATOM 2627 C C . PHE B 1 20 ? 3.857 7.969 -11.109 1 97.44 20 PHE B C 1
ATOM 2629 O O . PHE B 1 20 ? 4.461 7.336 -11.977 1 97.44 20 PHE B O 1
ATOM 2636 N N . ASP B 1 21 ? 4.406 8.836 -10.32 1 96.81 21 ASP B N 1
ATOM 2637 C CA . ASP B 1 21 ? 5.773 9.281 -10.562 1 96.81 21 ASP B CA 1
ATOM 2638 C C . ASP B 1 21 ? 6.668 8.984 -9.367 1 96.81 21 ASP B C 1
ATOM 2640 O O . ASP B 1 21 ? 6.238 9.109 -8.219 1 96.81 21 ASP B O 1
ATOM 2644 N N . LEU B 1 22 ? 7.918 8.602 -9.695 1 96.88 22 LEU B N 1
ATOM 2645 C CA . LEU B 1 22 ? 8.883 8.328 -8.633 1 96.88 22 LEU B CA 1
ATOM 2646 C C . LEU B 1 22 ? 9.305 9.625 -7.945 1 96.88 22 LEU B C 1
ATOM 2648 O O . LEU B 1 22 ? 9.43 10.664 -8.594 1 96.88 22 LEU B O 1
ATOM 2652 N N . GLY B 1 23 ? 9.539 9.578 -6.637 1 93.81 23 GLY B N 1
ATOM 2653 C CA . GLY B 1 23 ? 10.141 10.68 -5.902 1 93.81 23 GLY B CA 1
ATOM 2654 C C . GLY B 1 23 ? 9.148 11.781 -5.555 1 93.81 23 GLY B C 1
ATOM 2655 O O . GLY B 1 23 ? 9.547 12.891 -5.188 1 93.81 23 GLY B O 1
ATOM 2656 N N . THR B 1 24 ? 7.906 11.547 -5.754 1 92.5 24 THR B N 1
ATOM 2657 C CA . THR B 1 24 ? 6.898 12.562 -5.473 1 92.5 24 THR B CA 1
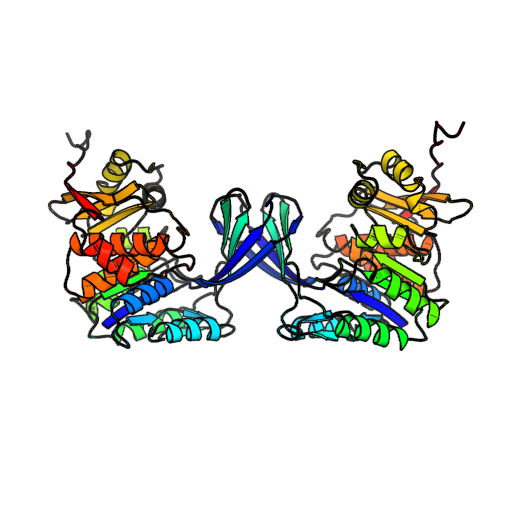ATOM 2658 C C . THR B 1 24 ? 5.719 11.961 -4.715 1 92.5 24 THR B C 1
ATOM 2660 O O . THR B 1 24 ? 5.691 10.75 -4.461 1 92.5 24 THR B O 1
ATOM 2663 N N . THR B 1 25 ? 4.84 12.82 -4.289 1 90.5 25 THR B N 1
ATOM 2664 C CA . THR B 1 25 ? 3.58 12.398 -3.689 1 90.5 25 THR B CA 1
ATOM 2665 C C . THR B 1 25 ? 2.525 12.148 -4.766 1 90.5 25 THR B C 1
ATOM 2667 O O . THR B 1 25 ? 2.215 13.039 -5.555 1 90.5 25 THR B O 1
ATOM 2670 N N . ASN B 1 26 ? 2.029 10.898 -4.797 1 95.88 26 ASN B N 1
ATOM 2671 C CA . ASN B 1 26 ? 0.953 10.516 -5.703 1 95.88 26 ASN B CA 1
ATOM 2672 C C . ASN B 1 26 ? -0.36 10.305 -4.953 1 95.88 26 ASN B C 1
ATOM 2674 O O . ASN B 1 26 ? -0.356 10.047 -3.748 1 95.88 26 ASN B O 1
ATOM 2678 N N . ARG B 1 27 ? -1.38 10.469 -5.695 1 94.25 27 ARG B N 1
ATOM 2679 C CA . ARG B 1 27 ? -2.703 10.273 -5.109 1 94.25 27 ARG B CA 1
ATOM 2680 C C . ARG B 1 27 ? -3.516 9.273 -5.922 1 94.25 27 ARG B C 1
ATOM 2682 O O . ARG B 1 27 ? -3.479 9.289 -7.156 1 94.25 27 ARG B O 1
ATOM 2689 N N . GLU B 1 28 ? -4.281 8.453 -5.234 1 96.56 28 GLU B N 1
ATOM 2690 C CA . GLU B 1 28 ? -5.117 7.48 -5.93 1 96.56 28 GLU B CA 1
ATOM 2691 C C . GLU B 1 28 ? -6.359 8.141 -6.516 1 96.56 28 GLU B C 1
ATOM 2693 O O . GLU B 1 28 ? -6.742 9.242 -6.102 1 96.56 28 GLU B O 1
ATOM 2698 N N . LEU B 1 29 ? -6.93 7.508 -7.5 1 95.06 29 LEU B N 1
ATOM 2699 C CA . LEU B 1 29 ? -8.266 7.848 -7.977 1 95.06 29 LEU B CA 1
ATOM 2700 C C . LEU B 1 29 ? -9.305 6.895 -7.398 1 95.06 29 LEU B C 1
ATOM 2702 O O . LEU B 1 29 ? -10.406 7.316 -7.027 1 95.06 29 LEU B O 1
ATOM 2706 N N . GLU B 1 30 ? -8.938 5.703 -7.352 1 93.94 30 GLU B N 1
ATOM 2707 C CA . GLU B 1 30 ? -9.742 4.621 -6.793 1 93.94 30 GLU B CA 1
ATOM 2708 C C . GLU B 1 30 ? -8.891 3.391 -6.5 1 93.94 30 GLU B C 1
ATOM 2710 O O . GLU B 1 30 ? -7.734 3.316 -6.922 1 93.94 30 GLU B O 1
ATOM 2715 N N . HIS B 1 31 ? -9.469 2.51 -5.676 1 94.75 31 HIS B N 1
ATOM 2716 C CA . HIS B 1 31 ? -8.805 1.233 -5.445 1 94.75 31 HIS B CA 1
ATOM 2717 C C . HIS B 1 31 ? -9.805 0.142 -5.09 1 94.75 31 HIS B C 1
ATOM 2719 O O . HIS B 1 31 ? -10.961 0.436 -4.77 1 94.75 31 HIS B O 1
ATOM 2725 N N . TYR B 1 32 ? -9.414 -1.094 -5.246 1 92.5 32 TYR B N 1
ATOM 2726 C CA . TYR B 1 32 ? -10.188 -2.23 -4.762 1 92.5 32 TYR B CA 1
ATOM 2727 C C . TYR B 1 32 ? -9.273 -3.332 -4.246 1 92.5 32 TYR B C 1
ATOM 2729 O O . TYR B 1 32 ? -8.07 -3.326 -4.516 1 92.5 32 TYR B O 1
ATOM 2737 N N . GLN B 1 33 ? -9.867 -4.156 -3.447 1 93.5 33 GLN B N 1
ATOM 2738 C CA . GLN B 1 33 ? -9.164 -5.285 -2.855 1 93.5 33 GLN B CA 1
ATOM 2739 C C . GLN B 1 33 ? -9.617 -6.605 -3.475 1 93.5 33 GLN B C 1
ATOM 2741 O O . GLN B 1 33 ? -10.797 -6.785 -3.771 1 93.5 33 GLN B O 1
ATOM 2746 N N . THR B 1 34 ? -8.68 -7.523 -3.715 1 93.31 34 THR B N 1
ATOM 2747 C CA . THR B 1 34 ? -8.984 -8.875 -4.168 1 93.31 34 THR B CA 1
ATOM 2748 C C . THR B 1 34 ? -8.047 -9.891 -3.52 1 93.31 34 THR B C 1
ATOM 2750 O O . THR B 1 34 ? -7.004 -9.523 -2.982 1 93.31 34 THR B O 1
ATOM 2753 N N . ILE B 1 35 ? -8.508 -11.102 -3.447 1 96 35 ILE B N 1
ATOM 2754 C CA . ILE B 1 35 ? -7.695 -12.164 -2.865 1 96 35 ILE B CA 1
ATOM 2755 C C . ILE B 1 35 ? -6.719 -12.695 -3.91 1 96 35 ILE B C 1
ATOM 2757 O O . ILE B 1 35 ? -7.117 -13.023 -5.031 1 96 35 ILE B O 1
ATOM 2761 N N . GLY B 1 36 ? -5.418 -12.641 -3.467 1 94.12 36 GLY B N 1
ATOM 2762 C CA . GLY B 1 36 ? -4.363 -13.125 -4.344 1 94.12 36 GLY B CA 1
ATOM 2763 C C . GLY B 1 36 ? -3.713 -14.398 -3.855 1 94.12 36 GLY B C 1
ATOM 2764 O O . GLY B 1 36 ? -4.082 -14.93 -2.801 1 94.12 36 GLY B O 1
ATOM 2765 N N . GLY B 1 37 ? -2.684 -14.789 -4.613 1 95.12 37 GLY B N 1
ATOM 2766 C CA . GLY B 1 37 ? -2.035 -16.094 -4.484 1 95.12 37 GLY B CA 1
ATOM 2767 C C . GLY B 1 37 ? -2.283 -17 -5.668 1 95.12 37 GLY B C 1
ATOM 2768 O O . GLY B 1 37 ? -3.43 -17.344 -5.965 1 95.12 37 GLY B O 1
ATOM 2769 N N . LYS B 1 38 ? -1.204 -17.359 -6.172 1 96.75 38 LYS B N 1
ATOM 2770 C CA . LYS B 1 38 ? -1.298 -18.109 -7.422 1 96.75 38 LYS B CA 1
ATOM 2771 C C . LYS B 1 38 ? -2.154 -19.359 -7.246 1 96.75 38 LYS B C 1
ATOM 2773 O O . LYS B 1 38 ? -3.008 -19.656 -8.086 1 96.75 38 LYS B O 1
ATOM 2778 N N . GLY B 1 39 ? -1.937 -20.062 -6.23 1 98.25 39 GLY B N 1
ATOM 2779 C CA . GLY B 1 39 ? -2.676 -21.281 -6 1 98.25 39 GLY B CA 1
ATOM 2780 C C . GLY B 1 39 ? -4.137 -21.047 -5.672 1 98.25 39 GLY B C 1
ATOM 2781 O O . GLY B 1 39 ? -4.996 -21.859 -6.02 1 98.25 39 GLY B O 1
ATOM 2782 N N . ILE B 1 40 ? -4.418 -20.047 -4.945 1 98.19 40 ILE B N 1
ATOM 2783 C CA . ILE B 1 40 ? -5.793 -19.688 -4.625 1 98.19 40 ILE B CA 1
ATOM 2784 C C . ILE B 1 40 ? -6.531 -19.297 -5.898 1 98.19 40 ILE B C 1
ATOM 2786 O O . ILE B 1 40 ? -7.676 -19.688 -6.117 1 98.19 40 ILE B O 1
ATOM 2790 N N . ASN B 1 41 ? -5.887 -18.5 -6.723 1 98.06 41 ASN B N 1
ATOM 2791 C CA . ASN B 1 41 ? -6.461 -18.156 -8.016 1 98.06 41 ASN B CA 1
ATOM 2792 C C . ASN B 1 41 ? -6.73 -19.406 -8.867 1 98.06 41 ASN B C 1
ATOM 2794 O O . ASN B 1 41 ? -7.801 -19.531 -9.461 1 98.06 41 ASN B O 1
ATOM 2798 N N . ALA B 1 42 ? -5.77 -20.266 -8.898 1 98.62 42 ALA B N 1
ATOM 2799 C CA . ALA B 1 42 ? -5.93 -21.5 -9.656 1 98.62 42 ALA B CA 1
ATOM 2800 C C . ALA B 1 42 ? -7.086 -22.344 -9.109 1 98.62 42 ALA B C 1
ATOM 2802 O O . ALA B 1 42 ? -7.863 -22.906 -9.875 1 98.62 42 ALA B O 1
ATOM 2803 N N . ALA B 1 43 ? -7.176 -22.406 -7.809 1 98.38 43 ALA B N 1
ATOM 2804 C CA . ALA B 1 43 ? -8.258 -23.156 -7.168 1 98.38 43 ALA B CA 1
ATOM 2805 C C . ALA B 1 43 ? -9.617 -22.594 -7.559 1 98.38 43 ALA B C 1
ATOM 2807 O O . ALA B 1 43 ? -10.547 -23.344 -7.859 1 98.38 43 ALA B O 1
ATOM 2808 N N . ARG B 1 44 ? -9.703 -21.297 -7.516 1 97.5 44 ARG B N 1
ATOM 2809 C CA . ARG B 1 44 ? -10.938 -20.625 -7.898 1 97.5 44 ARG B CA 1
ATOM 2810 C C . ARG B 1 44 ? -11.359 -21 -9.312 1 97.5 44 ARG B C 1
ATOM 2812 O O . ARG B 1 44 ? -12.492 -21.422 -9.539 1 97.5 44 ARG B O 1
ATOM 2819 N N . VAL B 1 45 ? -10.445 -20.938 -10.242 1 98.19 45 VAL B N 1
ATOM 2820 C CA . VAL B 1 45 ? -10.719 -21.234 -11.641 1 98.19 45 VAL B CA 1
ATOM 2821 C C . VAL B 1 45 ? -11.078 -22.703 -11.805 1 98.19 45 VAL B C 1
ATOM 2823 O O . VAL B 1 45 ? -12.07 -23.047 -12.453 1 98.19 45 VAL B O 1
ATOM 2826 N N . ALA B 1 46 ? -10.305 -23.594 -11.172 1 98.5 46 ALA B N 1
ATOM 2827 C CA . ALA B 1 46 ? -10.578 -25.016 -11.25 1 98.5 46 ALA B CA 1
ATOM 2828 C C . ALA B 1 46 ? -11.961 -25.344 -10.703 1 98.5 46 ALA B C 1
ATOM 2830 O O . ALA B 1 46 ? -12.68 -26.188 -11.258 1 98.5 46 ALA B O 1
ATOM 2831 N N . SER B 1 47 ? -12.297 -24.672 -9.617 1 98 47 SER B N 1
ATOM 2832 C CA . SER B 1 47 ? -13.594 -24.906 -8.992 1 98 47 SER B CA 1
ATOM 2833 C C . SER B 1 47 ? -14.734 -24.438 -9.883 1 98 47 SER B C 1
ATOM 2835 O O . SER B 1 47 ? -15.734 -25.156 -10.047 1 98 47 SER B O 1
ATOM 2837 N N . ILE B 1 48 ? -14.602 -23.281 -10.438 1 97.31 48 ILE B N 1
ATOM 2838 C CA . ILE B 1 48 ? -15.609 -22.734 -11.344 1 97.31 48 ILE B CA 1
ATOM 2839 C C . ILE B 1 48 ? -15.836 -23.703 -12.5 1 97.31 48 ILE B C 1
ATOM 2841 O O . ILE B 1 48 ? -16.984 -23.969 -12.875 1 97.31 48 ILE B O 1
ATOM 2845 N N . LEU B 1 49 ? -14.781 -24.266 -13.023 1 97.75 49 LEU B N 1
ATOM 2846 C CA . LEU B 1 49 ? -14.859 -25.141 -14.18 1 97.75 49 LEU B CA 1
ATOM 2847 C C . LEU B 1 49 ? -15.43 -26.5 -13.797 1 97.75 49 LEU B C 1
ATOM 2849 O O . LEU B 1 49 ? -16.125 -27.141 -14.594 1 97.75 49 LEU B O 1
ATOM 2853 N N . SER B 1 50 ? -15.078 -27.078 -12.656 1 94.81 50 SER B N 1
ATOM 2854 C CA . SER B 1 50 ? -15.516 -28.406 -12.211 1 94.81 50 SER B CA 1
ATOM 2855 C C . SER B 1 50 ? -16.984 -28.391 -11.812 1 94.81 50 SER B C 1
ATOM 2857 O O . SER B 1 50 ? -17.688 -29.406 -11.961 1 94.81 50 SER B O 1
ATOM 2859 N N . GLU B 1 51 ? -17.578 -27.391 -11.391 1 80.12 51 GLU B N 1
ATOM 2860 C CA . GLU B 1 51 ? -18.953 -27.141 -10.961 1 80.12 51 GLU B CA 1
ATOM 2861 C C . GLU B 1 51 ? -19.328 -28.016 -9.766 1 80.12 51 GLU B C 1
ATOM 2863 O O . GLU B 1 51 ? -20.375 -27.844 -9.156 1 80.12 51 GLU B O 1
ATOM 2868 N N . ASP B 1 52 ? -18.594 -29.125 -9.422 1 81.56 52 ASP B N 1
ATOM 2869 C CA . ASP B 1 52 ? -18.891 -29.953 -8.266 1 81.56 52 ASP B CA 1
ATOM 2870 C C . ASP B 1 52 ? -18.391 -29.312 -6.977 1 81.56 52 ASP B C 1
ATOM 2872 O O . ASP B 1 52 ? -17.297 -28.734 -6.945 1 81.56 52 ASP B O 1
ATOM 2876 N N . LYS B 1 53 ? -19.281 -29.531 -6.133 1 77.12 53 LYS B N 1
ATOM 2877 C CA . LYS B 1 53 ? -18.938 -28.984 -4.828 1 77.12 53 LYS B CA 1
ATOM 2878 C C . LYS B 1 53 ? -17.781 -29.75 -4.195 1 77.12 53 LYS B C 1
ATOM 2880 O O . LYS B 1 53 ? -17.719 -30.969 -4.293 1 77.12 53 LYS B O 1
ATOM 2885 N N . GLN B 1 54 ? -16.828 -29.219 -3.873 1 78.62 54 GLN B N 1
ATOM 2886 C CA . GLN B 1 54 ? -15.68 -29.719 -3.121 1 78.62 54 GLN B CA 1
ATOM 2887 C C . GLN B 1 54 ? -14.719 -30.484 -4.023 1 78.62 54 GLN B C 1
ATOM 2889 O O . GLN B 1 54 ? -14 -31.375 -3.564 1 78.62 54 GLN B O 1
ATOM 2894 N N . ALA B 1 55 ? -14.836 -30.234 -5.215 1 93.88 55 ALA B N 1
ATOM 2895 C CA . ALA B 1 55 ? -13.922 -30.859 -6.172 1 93.88 55 ALA B CA 1
ATOM 2896 C C . ALA B 1 55 ? -12.508 -30.312 -6.004 1 93.88 55 ALA B C 1
ATOM 2898 O O . ALA B 1 55 ? -11.539 -30.953 -6.434 1 93.88 55 ALA B O 1
ATOM 2899 N N . VAL B 1 56 ? -12.422 -29.156 -5.375 1 97.88 56 VAL B N 1
ATOM 2900 C CA . VAL B 1 56 ? -11.133 -28.484 -5.262 1 97.88 56 VAL B CA 1
ATOM 2901 C C . VAL B 1 56 ? -10.898 -28.078 -3.812 1 97.88 56 VAL B C 1
ATOM 2903 O O . VAL B 1 56 ? -11.797 -27.562 -3.148 1 97.88 56 VAL B O 1
ATOM 2906 N N . ALA B 1 57 ? -9.773 -28.375 -3.287 1 98.19 57 ALA B N 1
ATOM 2907 C CA . ALA B 1 57 ? -9.32 -27.875 -1.99 1 98.19 57 ALA B CA 1
ATOM 2908 C C . ALA B 1 57 ? -8.07 -27 -2.141 1 98.19 57 ALA B C 1
ATOM 2910 O O . ALA B 1 57 ? -7.246 -27.234 -3.025 1 98.19 57 ALA B O 1
ATOM 2911 N N . ALA B 1 58 ? -8 -26 -1.34 1 98.44 58 ALA B N 1
ATOM 2912 C CA . ALA B 1 58 ? -6.809 -25.141 -1.27 1 98.44 58 ALA B CA 1
ATOM 2913 C C . ALA B 1 58 ? -6.117 -25.297 0.081 1 98.44 58 ALA B C 1
ATOM 2915 O O . ALA B 1 58 ? -6.773 -25.312 1.125 1 98.44 58 ALA B O 1
ATOM 2916 N N . THR B 1 59 ? -4.82 -25.453 0.038 1 98.62 59 THR B N 1
ATOM 2917 C CA . THR B 1 59 ? -4.055 -25.5 1.278 1 98.62 59 THR B CA 1
ATOM 2918 C C . THR B 1 59 ? -2.812 -24.625 1.183 1 98.62 59 THR B C 1
ATOM 2920 O O . THR B 1 59 ? -2.584 -23.969 0.16 1 98.62 59 THR B O 1
ATOM 2923 N N . GLY B 1 60 ? -2.025 -24.578 2.195 1 98.44 60 GLY B N 1
ATOM 2924 C CA . GLY B 1 60 ? -0.928 -23.641 2.4 1 98.44 60 GLY B CA 1
ATOM 2925 C C . GLY B 1 60 ? -1.021 -22.891 3.715 1 98.44 60 GLY B C 1
ATOM 2926 O O . GLY B 1 60 ? -1.399 -23.469 4.738 1 98.44 60 GLY B O 1
ATOM 2927 N N . PHE B 1 61 ? -0.56 -21.625 3.686 1 98.5 61 PHE B N 1
ATOM 2928 C CA . PHE B 1 61 ? -0.531 -20.875 4.934 1 98.5 61 PHE B CA 1
ATOM 2929 C C . PHE B 1 61 ? -1.336 -19.594 4.809 1 98.5 61 PHE B C 1
ATOM 2931 O O . PHE B 1 61 ? -1.33 -18.953 3.756 1 98.5 61 PHE B O 1
ATOM 2938 N N . LEU B 1 62 ? -2.057 -19.25 5.867 1 97.25 62 LEU B N 1
ATOM 2939 C CA . LEU B 1 62 ? -2.715 -17.969 6.012 1 97.25 62 LEU B CA 1
ATOM 2940 C C . LEU B 1 62 ? -2.391 -17.344 7.367 1 97.25 62 LEU B C 1
ATOM 2942 O O . LEU B 1 62 ? -2.348 -18.031 8.383 1 97.25 62 LEU B O 1
ATOM 2946 N N . GLY B 1 63 ? -2.121 -16.062 7.328 1 97.19 63 GLY B N 1
ATOM 2947 C CA . GLY B 1 63 ? -2.035 -15.359 8.602 1 97.19 63 GLY B CA 1
ATOM 2948 C C . GLY B 1 63 ? -3.367 -15.266 9.32 1 97.19 63 GLY B C 1
ATOM 2949 O O . GLY B 1 63 ? -4.395 -14.984 8.703 1 97.19 63 GLY B O 1
ATOM 2950 N N . ARG B 1 64 ? -3.41 -15.43 10.586 1 96.75 64 ARG B N 1
ATOM 2951 C CA . ARG B 1 64 ? -4.629 -15.5 11.383 1 96.75 64 ARG B CA 1
ATOM 2952 C C . ARG B 1 64 ? -5.352 -14.156 11.398 1 96.75 64 ARG B C 1
ATOM 2954 O O . ARG B 1 64 ? -6.582 -14.109 11.414 1 96.75 64 ARG B O 1
ATOM 2961 N N . GLU B 1 65 ? -4.645 -13.094 11.344 1 93.38 65 GLU B N 1
ATOM 2962 C CA . GLU B 1 65 ? -5.188 -11.766 11.609 1 93.38 65 GLU B CA 1
ATOM 2963 C C . GLU B 1 65 ? -6.141 -11.328 10.5 1 93.38 65 GLU B C 1
ATOM 2965 O O . GLU B 1 65 ? -7.035 -10.516 10.727 1 93.38 65 GLU B O 1
ATOM 2970 N N . ASN B 1 66 ? -5.945 -11.828 9.344 1 94.62 66 ASN B N 1
ATOM 2971 C CA . ASN B 1 66 ? -6.816 -11.445 8.234 1 94.62 66 ASN B CA 1
ATOM 2972 C C . ASN B 1 66 ? -7.254 -12.656 7.418 1 94.62 66 ASN B C 1
ATOM 2974 O O . ASN B 1 66 ? -7.453 -12.547 6.207 1 94.62 66 ASN B O 1
ATOM 2978 N N . ALA B 1 67 ? -7.418 -13.75 8.023 1 96.88 67 ALA B N 1
ATOM 2979 C CA . ALA B 1 67 ? -7.734 -15.016 7.367 1 96.88 67 ALA B CA 1
ATOM 2980 C C . ALA B 1 67 ? -9.164 -15.016 6.836 1 96.88 67 ALA B C 1
ATOM 2982 O O . ALA B 1 67 ? -9.469 -15.695 5.852 1 96.88 67 ALA B O 1
ATOM 2983 N N . ASN B 1 68 ? -10.016 -14.266 7.469 1 95.56 68 ASN B N 1
ATOM 2984 C CA . ASN B 1 68 ? -11.445 -14.328 7.168 1 95.56 68 ASN B CA 1
ATOM 2985 C C . ASN B 1 68 ? -11.734 -13.898 5.73 1 95.56 68 ASN B C 1
ATOM 2987 O O . ASN B 1 68 ? -12.617 -14.461 5.078 1 95.56 68 ASN B O 1
ATOM 2991 N N . GLN B 1 69 ? -11.039 -12.93 5.301 1 94.62 69 GLN B N 1
ATOM 2992 C CA . GLN B 1 69 ? -11.266 -12.438 3.945 1 94.62 69 GLN B CA 1
ATOM 2993 C C . GLN B 1 69 ? -10.961 -13.523 2.91 1 94.62 69 GLN B C 1
ATOM 2995 O O . GLN B 1 69 ? -11.695 -13.672 1.935 1 94.62 69 GLN B O 1
ATOM 3000 N N . ILE B 1 70 ? -9.938 -14.258 3.137 1 96.88 70 ILE B N 1
ATOM 3001 C CA . ILE B 1 70 ? -9.523 -15.305 2.205 1 96.88 70 ILE B CA 1
ATOM 3002 C C . ILE B 1 70 ? -10.477 -16.5 2.318 1 96.88 70 ILE B C 1
ATOM 3004 O O . ILE B 1 70 ? -10.898 -17.062 1.307 1 96.88 70 ILE B O 1
ATOM 3008 N N . ALA B 1 71 ? -10.828 -16.797 3.551 1 97.38 71 ALA B N 1
ATOM 3009 C CA . ALA B 1 71 ? -11.773 -17.891 3.773 1 97.38 71 ALA B CA 1
ATOM 3010 C C . ALA B 1 71 ? -13.102 -17.609 3.08 1 97.38 71 ALA B C 1
ATOM 3012 O O . ALA B 1 71 ? -13.711 -18.516 2.502 1 97.38 71 ALA B O 1
ATOM 3013 N N . HIS B 1 72 ? -13.539 -16.422 3.184 1 97.12 72 HIS B N 1
ATOM 3014 C CA . HIS B 1 72 ? -14.781 -16.031 2.531 1 97.12 72 HIS B CA 1
ATOM 3015 C C . HIS B 1 72 ? -14.688 -16.188 1.018 1 97.12 72 HIS B C 1
ATOM 3017 O O . HIS B 1 72 ? -15.641 -16.625 0.373 1 97.12 72 HIS B O 1
ATOM 3023 N N . ASP B 1 73 ? -13.617 -15.797 0.496 1 96.5 73 ASP B N 1
ATOM 3024 C CA . ASP B 1 73 ? -13.391 -15.938 -0.94 1 96.5 73 ASP B CA 1
ATOM 3025 C C . ASP B 1 73 ? -13.43 -17.406 -1.361 1 96.5 73 ASP B C 1
ATOM 3027 O O . ASP B 1 73 ? -14.109 -17.766 -2.332 1 96.5 73 ASP B O 1
ATOM 3031 N N . LEU B 1 74 ? -12.734 -18.234 -0.648 1 97.31 74 LEU B N 1
ATOM 3032 C CA . LEU B 1 74 ? -12.734 -19.656 -0.939 1 97.31 74 LEU B CA 1
ATOM 3033 C C . LEU B 1 74 ? -14.148 -20.219 -0.895 1 97.31 74 LEU B C 1
ATOM 3035 O O . LEU B 1 74 ? -14.555 -20.969 -1.795 1 97.31 74 LEU B O 1
ATOM 3039 N N . ALA B 1 75 ? -14.867 -19.812 0.118 1 96.75 75 ALA B N 1
ATOM 3040 C CA . ALA B 1 75 ? -16.234 -20.297 0.283 1 96.75 75 ALA B CA 1
ATOM 3041 C C . ALA B 1 75 ? -17.125 -19.812 -0.863 1 96.75 75 ALA B C 1
ATOM 3043 O O . ALA B 1 75 ? -17.953 -20.578 -1.363 1 96.75 75 ALA B O 1
ATOM 3044 N N . GLN B 1 76 ? -16.938 -18.656 -1.221 1 95.69 76 GLN B N 1
ATOM 3045 C CA . GLN B 1 76 ? -17.734 -18.047 -2.287 1 95.69 76 GLN B CA 1
ATOM 3046 C C . GLN B 1 76 ? -17.625 -18.859 -3.578 1 95.69 76 GLN B C 1
ATOM 3048 O O . GLN B 1 76 ? -18.578 -18.938 -4.355 1 95.69 76 GLN B O 1
ATOM 3053 N N . TYR B 1 77 ? -16.469 -19.453 -3.793 1 95.69 77 TYR B N 1
ATOM 3054 C CA . TYR B 1 77 ? -16.234 -20.156 -5.047 1 95.69 77 TYR B CA 1
ATOM 3055 C C . TYR B 1 77 ? -16.203 -21.672 -4.82 1 95.69 77 TYR B C 1
ATOM 3057 O O . TYR B 1 77 ? -15.641 -22.406 -5.637 1 95.69 77 TYR B O 1
ATOM 3065 N N . ASN B 1 78 ? -16.641 -22.062 -3.682 1 96.12 78 ASN B N 1
ATOM 3066 C CA . ASN B 1 78 ? -16.812 -23.484 -3.348 1 96.12 78 ASN B CA 1
ATOM 3067 C C . ASN B 1 78 ? -15.477 -24.203 -3.326 1 96.12 78 ASN B C 1
ATOM 3069 O O . ASN B 1 78 ? -15.383 -25.344 -3.785 1 96.12 78 ASN B O 1
ATOM 3073 N N . VAL B 1 79 ? -14.453 -23.531 -2.908 1 97.62 79 VAL B N 1
ATOM 3074 C CA . VAL B 1 79 ? -13.156 -24.156 -2.668 1 97.62 79 VAL B CA 1
ATOM 3075 C C . VAL B 1 79 ? -13.039 -24.562 -1.201 1 97.62 79 VAL B C 1
ATOM 3077 O O . VAL B 1 79 ? -13.273 -23.75 -0.304 1 97.62 79 VAL B O 1
ATOM 3080 N N . LYS B 1 80 ? -12.797 -25.828 -0.98 1 97.62 80 LYS B N 1
ATOM 3081 C CA . LYS B 1 80 ? -12.617 -26.281 0.394 1 97.62 80 LYS B CA 1
ATOM 3082 C C . LYS B 1 80 ? -11.398 -25.625 1.041 1 97.62 80 LYS B C 1
ATOM 3084 O O . LYS B 1 80 ? -10.289 -25.719 0.517 1 97.62 80 LYS B O 1
ATOM 3089 N N . ASP B 1 81 ? -11.633 -25.016 2.186 1 98 81 ASP B N 1
ATOM 3090 C CA . ASP B 1 81 ? -10.57 -24.312 2.893 1 98 81 ASP B CA 1
ATOM 3091 C C . ASP B 1 81 ? -9.789 -25.266 3.789 1 98 81 ASP B C 1
ATOM 3093 O O . ASP B 1 81 ? -10.266 -25.656 4.855 1 98 81 ASP B O 1
ATOM 3097 N N . GLU B 1 82 ? -8.602 -25.562 3.361 1 98.25 82 GLU B N 1
ATOM 3098 C CA . GLU B 1 82 ? -7.699 -26.375 4.16 1 98.25 82 GLU B CA 1
ATOM 3099 C C . GLU B 1 82 ? -6.41 -25.625 4.48 1 98.25 82 GLU B C 1
ATOM 3101 O O . GLU B 1 82 ? -5.363 -26.25 4.695 1 98.25 82 GLU B O 1
ATOM 3106 N N . MET B 1 83 ? -6.465 -24.391 4.43 1 98.62 83 MET B N 1
ATOM 3107 C CA . MET B 1 83 ? -5.305 -23.547 4.723 1 98.62 83 MET B CA 1
ATOM 3108 C C . MET B 1 83 ? -4.918 -23.656 6.191 1 98.62 83 MET B C 1
ATOM 3110 O O . MET B 1 83 ? -5.785 -23.688 7.066 1 98.62 83 MET B O 1
ATOM 3114 N N . ILE B 1 84 ? -3.658 -23.672 6.434 1 98.56 84 ILE B N 1
ATOM 3115 C CA . ILE B 1 84 ? -3.139 -23.656 7.797 1 98.56 84 ILE B CA 1
ATOM 3116 C C . ILE B 1 84 ? -2.988 -22.219 8.289 1 98.56 84 ILE B C 1
ATOM 3118 O O . ILE B 1 84 ? -2.34 -21.406 7.637 1 98.56 84 ILE B O 1
ATOM 3122 N N . ARG B 1 85 ? -3.627 -21.938 9.414 1 97.88 85 ARG B N 1
ATOM 3123 C CA . ARG B 1 85 ? -3.523 -20.609 9.992 1 97.88 85 ARG B CA 1
ATOM 3124 C C . ARG B 1 85 ? -2.236 -20.453 10.797 1 97.88 85 ARG B C 1
ATOM 3126 O O . ARG B 1 85 ? -1.904 -21.312 11.617 1 97.88 85 ARG B O 1
ATOM 3133 N N . VAL B 1 86 ? -1.453 -19.453 10.547 1 97.69 86 VAL B N 1
ATOM 3134 C CA . VAL B 1 86 ? -0.217 -19.156 11.258 1 97.69 86 VAL B CA 1
ATOM 3135 C C . VAL B 1 86 ? -0.313 -17.781 11.914 1 97.69 86 VAL B C 1
ATOM 3137 O O . VAL B 1 86 ? -1.241 -17.016 11.633 1 97.69 86 VAL B O 1
ATOM 3140 N N . SER B 1 87 ? 0.599 -17.453 12.844 1 95.38 87 SER B N 1
ATOM 3141 C CA . SER B 1 87 ? 0.612 -16.156 13.508 1 95.38 87 SER B CA 1
ATOM 3142 C C . SER B 1 87 ? 0.915 -15.039 12.531 1 95.38 87 SER B C 1
ATOM 3144 O O . SER B 1 87 ? 1.679 -15.227 11.578 1 95.38 87 SER B O 1
ATOM 3146 N N . GLY B 1 88 ? 0.244 -13.93 12.812 1 94.25 88 GLY B N 1
ATOM 3147 C CA . GLY B 1 88 ? 0.462 -12.766 11.969 1 94.25 88 GLY B CA 1
ATOM 3148 C C . GLY B 1 88 ? -0.613 -12.578 10.914 1 94.25 88 GLY B C 1
ATOM 3149 O O . GLY B 1 88 ? -1.736 -13.062 11.078 1 94.25 88 GLY B O 1
ATOM 3150 N N . ALA B 1 89 ? -0.264 -11.758 9.922 1 94.94 89 ALA B N 1
ATOM 3151 C CA . ALA B 1 89 ? -1.206 -11.43 8.859 1 94.94 89 ALA B CA 1
ATOM 3152 C C . ALA B 1 89 ? -0.67 -11.867 7.496 1 94.94 89 ALA B C 1
ATOM 3154 O O . ALA B 1 89 ? 0.533 -11.781 7.242 1 94.94 89 ALA B O 1
ATOM 3155 N N . THR B 1 90 ? -1.568 -12.422 6.68 1 97.19 90 THR B N 1
ATOM 3156 C CA . THR B 1 90 ? -1.215 -12.641 5.281 1 97.19 90 THR B CA 1
ATOM 3157 C C . THR B 1 90 ? -0.753 -11.336 4.633 1 97.19 90 THR B C 1
ATOM 3159 O O . THR B 1 90 ? -1.349 -10.281 4.859 1 97.19 90 THR B O 1
ATOM 3162 N N . ARG B 1 91 ? 0.222 -11.406 3.832 1 96.94 91 ARG B N 1
ATOM 3163 C CA . ARG B 1 91 ? 0.881 -10.25 3.246 1 96.94 91 ARG B CA 1
ATOM 3164 C C . ARG B 1 91 ? -0.054 -9.508 2.291 1 96.94 91 ARG B C 1
ATOM 3166 O O . ARG B 1 91 ? -0.985 -10.109 1.745 1 96.94 91 ARG B O 1
ATOM 3173 N N . PHE B 1 92 ? 0.285 -8.234 2.098 1 96.81 92 PHE B N 1
ATOM 3174 C CA . PHE B 1 92 ? -0.347 -7.418 1.064 1 96.81 92 PHE B CA 1
ATOM 3175 C C . PHE B 1 92 ? 0.559 -7.289 -0.154 1 96.81 92 PHE B C 1
ATOM 3177 O O . PHE B 1 92 ? 1.785 -7.273 -0.023 1 96.81 92 PHE B O 1
ATOM 3184 N N . CYS B 1 93 ? -0.066 -7.297 -1.254 1 96.69 93 CYS B N 1
ATOM 3185 C CA . CYS B 1 93 ? 0.579 -6.945 -2.514 1 96.69 93 CYS B CA 1
ATOM 3186 C C . CYS B 1 93 ? -0.154 -5.797 -3.199 1 96.69 93 CYS B C 1
ATOM 3188 O O . CYS B 1 93 ? -1.386 -5.758 -3.201 1 96.69 93 CYS B O 1
ATOM 3190 N N . TYR B 1 94 ? 0.63 -4.871 -3.678 1 97.38 94 TYR B N 1
ATOM 3191 C CA . TYR B 1 94 ? 0.057 -3.658 -4.246 1 97.38 94 TYR B CA 1
ATOM 3192 C C . TYR B 1 94 ? 0.32 -3.58 -5.742 1 97.38 94 TYR B C 1
ATOM 3194 O O . TYR B 1 94 ? 1.441 -3.822 -6.195 1 97.38 94 TYR B O 1
ATOM 3202 N N . THR B 1 95 ? -0.686 -3.32 -6.477 1 95.56 95 THR B N 1
ATOM 3203 C CA . THR B 1 95 ? -0.586 -3.014 -7.898 1 95.56 95 THR B CA 1
ATOM 3204 C C . THR B 1 95 ? -1.079 -1.599 -8.188 1 95.56 95 THR B C 1
ATOM 3206 O O . THR B 1 95 ? -2.225 -1.261 -7.875 1 95.56 95 THR B O 1
ATOM 3209 N N . ILE B 1 96 ? -0.224 -0.783 -8.688 1 97.5 96 ILE B N 1
ATOM 3210 C CA . ILE B 1 96 ? -0.56 0.592 -9.039 1 97.5 96 ILE B CA 1
ATOM 3211 C C . ILE B 1 96 ? -0.602 0.736 -10.562 1 97.5 96 ILE B C 1
ATOM 3213 O O . ILE B 1 96 ? 0.409 0.532 -11.234 1 97.5 96 ILE B O 1
ATOM 3217 N N . ILE B 1 97 ? -1.729 1.073 -11.117 1 95.06 97 ILE B N 1
ATOM 3218 C CA . ILE B 1 97 ? -1.911 1.25 -12.555 1 95.06 97 ILE B CA 1
ATOM 3219 C C . ILE B 1 97 ? -2.184 2.721 -12.859 1 95.06 97 ILE B C 1
ATOM 3221 O O . ILE B 1 97 ? -3.16 3.293 -12.375 1 95.06 97 ILE B O 1
ATOM 3225 N N . ASP B 1 98 ? -1.352 3.324 -13.648 1 95.88 98 ASP B N 1
ATOM 3226 C CA . ASP B 1 98 ? -1.582 4.723 -14.008 1 95.88 98 ASP B CA 1
ATOM 3227 C C . ASP B 1 98 ? -2.426 4.828 -15.273 1 95.88 98 ASP B C 1
ATOM 3229 O O . ASP B 1 98 ? -2.775 3.814 -15.883 1 95.88 98 ASP B O 1
ATOM 3233 N N . ASN B 1 99 ? -2.773 6.016 -15.688 1 94.19 99 ASN B N 1
ATOM 3234 C CA . ASN B 1 99 ? -3.693 6.23 -16.797 1 94.19 99 ASN B CA 1
ATOM 3235 C C . ASN B 1 99 ? -3.08 5.789 -18.125 1 94.19 99 ASN B C 1
ATOM 3237 O O . ASN B 1 99 ? -3.795 5.602 -19.109 1 94.19 99 ASN B O 1
ATOM 3241 N N . SER B 1 100 ? -1.797 5.715 -18.219 1 93.12 100 SER B N 1
ATOM 3242 C CA . SER B 1 100 ? -1.139 5.25 -19.438 1 93.12 100 SER B CA 1
ATOM 3243 C C . SER B 1 100 ? -1.139 3.729 -19.516 1 93.12 100 SER B C 1
ATOM 3245 O O . SER B 1 100 ? -0.744 3.158 -20.531 1 93.12 100 SER B O 1
ATOM 3247 N N . GLY B 1 101 ? -1.557 3.084 -18.453 1 89.88 101 GLY B N 1
ATOM 3248 C CA . GLY B 1 101 ? -1.65 1.634 -18.438 1 89.88 101 GLY B CA 1
ATOM 3249 C C . GLY B 1 101 ? -0.425 0.964 -17.844 1 89.88 101 GLY B C 1
ATOM 3250 O O . GLY B 1 101 ? -0.356 -0.265 -17.781 1 89.88 101 GLY B O 1
ATOM 3251 N N . VAL B 1 102 ? 0.513 1.758 -17.453 1 93.44 102 VAL B N 1
ATOM 3252 C CA . VAL B 1 102 ? 1.719 1.209 -16.844 1 93.44 102 VAL B CA 1
ATOM 3253 C C . VAL B 1 102 ? 1.384 0.63 -15.469 1 93.44 102 VAL B C 1
ATOM 3255 O O . VAL B 1 102 ? 0.767 1.302 -14.641 1 93.44 102 VAL B O 1
ATOM 3258 N N . LYS B 1 103 ? 1.821 -0.626 -15.258 1 93.31 103 LYS B N 1
ATOM 3259 C CA . LYS B 1 103 ? 1.55 -1.348 -14.016 1 93.31 103 LYS B CA 1
ATOM 3260 C C . LYS B 1 103 ? 2.811 -1.468 -13.164 1 93.31 103 LYS B C 1
ATOM 3262 O O . LYS B 1 103 ? 3.801 -2.061 -13.594 1 93.31 103 LYS B O 1
ATOM 3267 N N . THR B 1 104 ? 2.816 -0.873 -11.977 1 96.88 104 THR B N 1
ATOM 3268 C CA . THR B 1 104 ? 3.895 -0.96 -10.992 1 96.88 104 THR B CA 1
ATOM 3269 C C . THR B 1 104 ? 3.451 -1.755 -9.773 1 96.88 104 THR B C 1
ATOM 3271 O O . THR B 1 104 ? 2.391 -1.488 -9.203 1 96.88 104 THR B O 1
ATOM 3274 N N . GLU B 1 105 ? 4.281 -2.719 -9.367 1 96.06 105 GLU B N 1
ATOM 3275 C CA . GLU B 1 105 ? 3.861 -3.58 -8.266 1 96.06 105 GLU B CA 1
ATOM 3276 C C . GLU B 1 105 ? 4.844 -3.5 -7.098 1 96.06 105 GLU B C 1
ATOM 3278 O O . GLU B 1 105 ? 6.043 -3.295 -7.301 1 96.06 105 GLU B O 1
ATOM 3283 N N . LEU B 1 106 ? 4.32 -3.543 -5.895 1 97.94 106 LEU B N 1
ATOM 3284 C CA . LEU B 1 106 ? 5.09 -3.719 -4.664 1 97.94 106 LEU B CA 1
ATOM 3285 C C . LEU B 1 106 ? 4.562 -4.898 -3.857 1 97.94 106 LEU B C 1
ATOM 3287 O O . LEU B 1 106 ? 3.412 -4.887 -3.408 1 97.94 106 LEU B O 1
ATOM 3291 N N . ASN B 1 107 ? 5.387 -5.902 -3.666 1 96.31 107 ASN B N 1
ATOM 3292 C CA . ASN B 1 107 ? 5 -7.113 -2.947 1 96.31 107 ASN B CA 1
ATOM 3293 C C . ASN B 1 107 ? 5.645 -7.176 -1.566 1 96.31 107 ASN B C 1
ATOM 3295 O O . ASN B 1 107 ? 6.863 -7.055 -1.441 1 96.31 107 ASN B O 1
ATOM 3299 N N . GLU B 1 108 ? 4.852 -7.34 -0.583 1 96.75 108 GLU B N 1
ATOM 3300 C CA . GLU B 1 108 ? 5.387 -7.641 0.742 1 96.75 108 GLU B CA 1
ATOM 3301 C C . GLU B 1 108 ? 6 -9.039 0.787 1 96.75 108 GLU B C 1
ATOM 3303 O O . GLU B 1 108 ? 5.66 -9.898 -0.028 1 96.75 108 GLU B O 1
ATOM 3308 N N . LEU B 1 109 ? 6.879 -9.273 1.756 1 92.75 109 LEU B N 1
ATOM 3309 C CA . LEU B 1 109 ? 7.59 -10.539 1.896 1 92.75 109 LEU B CA 1
ATOM 3310 C C . LEU B 1 109 ? 6.641 -11.648 2.342 1 92.75 109 LEU B C 1
ATOM 3312 O O . LEU B 1 109 ? 6.711 -12.773 1.835 1 92.75 109 LEU B O 1
ATOM 3316 N N . GLY B 1 110 ? 5.758 -11.328 3.186 1 92.19 110 GLY B N 1
ATOM 3317 C CA . GLY B 1 110 ? 4.898 -12.328 3.797 1 92.19 110 GLY B CA 1
ATOM 3318 C C . GLY B 1 110 ? 5.398 -12.797 5.148 1 92.19 110 GLY B C 1
ATOM 3319 O O . GLY B 1 110 ? 6.43 -12.328 5.633 1 92.19 110 GLY B O 1
ATOM 3320 N N . GLN B 1 111 ? 4.703 -13.727 5.762 1 91.19 111 GLN B N 1
ATOM 3321 C CA . GLN B 1 111 ? 4.973 -14.18 7.121 1 91.19 111 GLN B CA 1
ATOM 3322 C C . GLN B 1 111 ? 6.059 -15.25 7.141 1 91.19 111 GLN B C 1
ATOM 3324 O O . GLN B 1 111 ? 6.195 -16.016 6.184 1 91.19 111 GLN B O 1
ATOM 3329 N N . SER B 1 112 ? 6.762 -15.219 8.234 1 94 112 SER B N 1
ATOM 3330 C CA . SER B 1 112 ? 7.727 -16.281 8.484 1 94 112 SER B CA 1
ATOM 3331 C C . SER B 1 112 ? 7.023 -17.594 8.867 1 94 112 SER B C 1
ATOM 3333 O O . SER B 1 112 ? 6.133 -17.594 9.719 1 94 112 SER B O 1
ATOM 3335 N N . ILE B 1 113 ? 7.43 -18.656 8.203 1 97.38 113 ILE B N 1
ATOM 3336 C CA . ILE B 1 113 ? 6.852 -19.969 8.5 1 97.38 113 ILE B CA 1
ATOM 3337 C C . ILE B 1 113 ? 7.859 -20.812 9.273 1 97.38 113 ILE B C 1
ATOM 3339 O O . ILE B 1 113 ? 8.977 -21.047 8.805 1 97.38 113 ILE B O 1
ATOM 3343 N N . SER B 1 114 ? 7.477 -21.281 10.414 1 96.5 114 SER B N 1
ATOM 3344 C CA . SER B 1 114 ? 8.352 -22.109 11.242 1 96.5 114 SER B CA 1
ATOM 3345 C C . SER B 1 114 ? 8.5 -23.516 10.656 1 96.5 114 SER B C 1
ATOM 3347 O O . SER B 1 114 ? 7.672 -23.953 9.859 1 96.5 114 SER B O 1
ATOM 3349 N N . ALA B 1 115 ? 9.547 -24.219 11.141 1 96.38 115 ALA B N 1
ATOM 3350 C CA . ALA B 1 115 ? 9.75 -25.609 10.734 1 96.38 115 ALA B CA 1
ATOM 3351 C C . ALA B 1 115 ? 8.562 -26.484 11.133 1 96.38 115 ALA B C 1
ATOM 3353 O O . ALA B 1 115 ? 8.18 -27.391 10.398 1 96.38 115 ALA B O 1
ATOM 3354 N N . THR B 1 116 ? 8.055 -26.141 12.266 1 97.56 116 THR B N 1
ATOM 3355 C CA . THR B 1 116 ? 6.91 -26.891 12.758 1 97.56 116 THR B CA 1
ATOM 3356 C C . THR B 1 116 ? 5.719 -26.75 11.812 1 97.56 116 THR B C 1
ATOM 3358 O O . THR B 1 116 ? 5.051 -27.734 11.492 1 97.56 116 THR B O 1
ATOM 3361 N N . LYS B 1 117 ? 5.441 -25.578 11.359 1 97.94 117 LYS B N 1
ATOM 3362 C CA . LYS B 1 117 ? 4.324 -25.344 10.453 1 97.94 117 LYS B CA 1
ATOM 3363 C C . LYS B 1 117 ? 4.594 -25.938 9.078 1 97.94 117 LYS B C 1
ATOM 3365 O O . LYS B 1 117 ? 3.67 -26.391 8.406 1 97.94 117 LYS B O 1
ATOM 3370 N N . ALA B 1 118 ? 5.852 -25.875 8.688 1 97.88 118 ALA B N 1
ATOM 3371 C CA . ALA B 1 118 ? 6.223 -26.531 7.438 1 97.88 118 ALA B CA 1
ATOM 3372 C C . ALA B 1 118 ? 5.883 -28.031 7.48 1 97.88 118 ALA B C 1
ATOM 3374 O O . ALA B 1 118 ? 5.285 -28.562 6.543 1 97.88 118 ALA B O 1
ATOM 3375 N N . GLU B 1 119 ? 6.227 -28.625 8.602 1 98.12 119 GLU B N 1
ATOM 3376 C CA . GLU B 1 119 ? 5.941 -30.047 8.766 1 98.12 119 GLU B CA 1
ATOM 3377 C C . GLU B 1 119 ? 4.441 -30.297 8.859 1 98.12 119 GLU B C 1
ATOM 3379 O O . GLU B 1 119 ? 3.953 -31.344 8.398 1 98.12 119 GLU B O 1
ATOM 3384 N N . GLU B 1 120 ? 3.762 -29.422 9.445 1 98.56 120 GLU B N 1
ATOM 3385 C CA . GLU B 1 120 ? 2.309 -29.531 9.523 1 98.56 120 GLU B CA 1
ATOM 3386 C C . GLU B 1 120 ? 1.683 -29.578 8.133 1 98.56 120 GLU B C 1
ATOM 3388 O O . GLU B 1 120 ? 0.759 -30.359 7.883 1 98.56 120 GLU B O 1
ATOM 3393 N N . LEU B 1 121 ? 2.148 -28.781 7.25 1 98.62 121 LEU B N 1
ATOM 3394 C CA . LEU B 1 121 ? 1.62 -28.766 5.887 1 98.62 121 LEU B CA 1
ATOM 3395 C C . LEU B 1 121 ? 1.927 -30.078 5.18 1 98.62 121 LEU B C 1
ATOM 3397 O O . LEU B 1 121 ? 1.062 -30.641 4.504 1 98.62 121 LEU B O 1
ATOM 3401 N N . LEU B 1 122 ? 3.152 -30.547 5.336 1 98.31 122 LEU B N 1
ATOM 3402 C CA . LEU B 1 122 ? 3.52 -31.828 4.742 1 98.31 122 LEU B CA 1
ATOM 3403 C C . LEU B 1 122 ? 2.613 -32.938 5.254 1 98.31 122 LEU B C 1
ATOM 3405 O O . LEU B 1 122 ? 2.158 -33.781 4.473 1 98.31 122 LEU B O 1
ATOM 3409 N N . GLY B 1 123 ? 2.389 -32.875 6.562 1 98.06 123 GLY B N 1
ATOM 3410 C CA . GLY B 1 123 ? 1.493 -33.844 7.156 1 98.06 123 GLY B CA 1
ATOM 3411 C C . GLY B 1 123 ? 0.078 -33.781 6.617 1 98.06 123 GLY B C 1
ATOM 3412 O O . GLY B 1 123 ? -0.559 -34.781 6.375 1 98.06 123 GLY B O 1
ATOM 3413 N N . GLN B 1 124 ? -0.416 -32.656 6.453 1 97.81 124 GLN B N 1
ATOM 3414 C CA . GLN B 1 124 ? -1.762 -32.438 5.926 1 97.81 124 GLN B CA 1
ATOM 3415 C C . GLN B 1 124 ? -1.875 -32.969 4.496 1 97.81 124 GLN B C 1
ATOM 3417 O O . GLN B 1 124 ? -2.861 -33.625 4.141 1 97.81 124 GLN B O 1
ATOM 3422 N N . VAL B 1 125 ? -0.917 -32.625 3.697 1 97.75 125 VAL B N 1
ATOM 3423 C CA . VAL B 1 125 ? -0.899 -33.094 2.311 1 97.75 125 VAL B CA 1
ATOM 3424 C C . VAL B 1 125 ? -0.863 -34.625 2.266 1 97.75 125 VAL B C 1
ATOM 3426 O O . VAL B 1 125 ? -1.533 -35.219 1.435 1 97.75 125 VAL B O 1
ATOM 3429 N N . SER B 1 126 ? -0.171 -35.25 3.162 1 96.44 126 SER B N 1
ATOM 3430 C CA . SER B 1 126 ? 0.001 -36.688 3.201 1 96.44 126 SER B CA 1
ATOM 3431 C C . SER B 1 126 ? -1.309 -37.406 3.539 1 96.44 126 SER B C 1
ATOM 3433 O O . SER B 1 126 ? -1.452 -38.594 3.305 1 96.44 126 SER B O 1
ATOM 3435 N N . ARG B 1 127 ? -2.258 -36.656 4.059 1 96.12 127 ARG B N 1
ATOM 3436 C CA . ARG B 1 127 ? -3.531 -37.25 4.453 1 96.12 127 ARG B CA 1
ATOM 3437 C C . ARG B 1 127 ? -4.473 -37.375 3.262 1 96.12 127 ARG B C 1
ATOM 3439 O O . ARG B 1 127 ? -5.484 -38.094 3.334 1 96.12 127 ARG B O 1
ATOM 3446 N N . HIS B 1 128 ? -4.117 -36.75 2.23 1 95.88 128 HIS B N 1
ATOM 3447 C CA . HIS B 1 128 ? -4.898 -36.875 1.009 1 95.88 128 HIS B CA 1
ATOM 3448 C C . HIS B 1 128 ? -4.531 -38.188 0.276 1 95.88 128 HIS B C 1
ATOM 3450 O O . HIS B 1 128 ? -3.352 -38.5 0.161 1 95.88 128 HIS B O 1
ATOM 3456 N N . HIS B 1 129 ? -5.52 -39.031 -0.195 1 93.38 129 HIS B N 1
ATOM 3457 C CA . HIS B 1 129 ? -5.219 -40.281 -0.878 1 93.38 129 HIS B CA 1
ATOM 3458 C C . HIS B 1 129 ? -5.965 -40.375 -2.203 1 93.38 129 HIS B C 1
ATOM 3460 O O . HIS B 1 129 ? -5.754 -41.312 -2.973 1 93.38 129 HIS B O 1
ATOM 3466 N N . ASN B 1 130 ? -6.727 -39.5 -2.537 1 91.62 130 ASN B N 1
ATOM 3467 C CA . ASN B 1 130 ? -7.504 -39.594 -3.77 1 91.62 130 ASN B CA 1
ATOM 3468 C C . ASN B 1 130 ? -7.391 -38.312 -4.598 1 91.62 130 ASN B C 1
ATOM 3470 O O . ASN B 1 130 ? -8.383 -37.844 -5.152 1 91.62 130 ASN B O 1
ATOM 3474 N N . LEU B 1 131 ? -6.137 -37.938 -4.703 1 96.88 131 LEU B N 1
ATOM 3475 C CA . LEU B 1 131 ? -5.914 -36.719 -5.512 1 96.88 131 LEU B CA 1
ATOM 3476 C C . LEU B 1 131 ? -5.738 -37.094 -6.984 1 96.88 131 LEU B C 1
ATOM 3478 O O . LEU B 1 131 ? -5.02 -38.031 -7.309 1 96.88 131 LEU B O 1
ATOM 3482 N N . LYS B 1 132 ? -6.457 -36.406 -7.805 1 97.12 132 LYS B N 1
ATOM 3483 C CA . LYS B 1 132 ? -6.254 -36.531 -9.242 1 97.12 132 LYS B CA 1
ATOM 3484 C C . LYS B 1 132 ? -5.176 -35.562 -9.734 1 97.12 132 LYS B C 1
ATOM 3486 O O . LYS B 1 132 ? -4.371 -35.938 -10.602 1 97.12 132 LYS B O 1
ATOM 3491 N N . GLY B 1 133 ? -5.207 -34.438 -9.25 1 98.25 133 GLY B N 1
ATOM 3492 C CA . GLY B 1 133 ? -4.273 -33.375 -9.625 1 98.25 133 GLY B CA 1
ATOM 3493 C C . GLY B 1 133 ? -3.906 -32.469 -8.469 1 98.25 133 GLY B C 1
ATOM 3494 O O . GLY B 1 133 ? -4.738 -32.188 -7.598 1 98.25 133 GLY B O 1
ATOM 3495 N N . VAL B 1 134 ? -2.641 -32 -8.445 1 98.81 134 VAL B N 1
ATOM 3496 C CA . VAL B 1 134 ? -2.125 -31.078 -7.445 1 98.81 134 VAL B CA 1
ATOM 3497 C C . VAL B 1 134 ? -1.329 -29.969 -8.133 1 98.81 134 VAL B C 1
ATOM 3499 O O . VAL B 1 134 ? -0.535 -30.234 -9.031 1 98.81 134 VAL B O 1
ATOM 3502 N N . SER B 1 135 ? -1.608 -28.75 -7.758 1 98.88 135 SER B N 1
ATOM 3503 C CA . SER B 1 135 ? -0.72 -27.688 -8.195 1 98.88 135 SER B CA 1
ATOM 3504 C C . SER B 1 135 ? 0.015 -27.062 -7.012 1 98.88 135 SER B C 1
ATOM 3506 O O . SER B 1 135 ? -0.557 -26.906 -5.934 1 98.88 135 SER B O 1
ATOM 3508 N N . ILE B 1 136 ? 1.252 -26.859 -7.152 1 98.75 136 ILE B N 1
ATOM 3509 C CA . ILE B 1 136 ? 2.113 -26.125 -6.234 1 98.75 136 ILE B CA 1
ATOM 3510 C C . ILE B 1 136 ? 2.475 -24.766 -6.836 1 98.75 136 ILE B C 1
ATOM 3512 O O . ILE B 1 136 ? 3.053 -24.703 -7.922 1 98.75 136 ILE B O 1
ATOM 3516 N N . ASN B 1 137 ? 2.107 -23.75 -6.094 1 97.94 137 ASN B N 1
ATOM 3517 C CA . ASN B 1 137 ? 2.023 -22.469 -6.766 1 97.94 137 ASN B CA 1
ATOM 3518 C C . ASN B 1 137 ? 2.727 -21.375 -5.965 1 97.94 137 ASN B C 1
ATOM 3520 O O . ASN B 1 137 ? 2.615 -21.328 -4.738 1 97.94 137 ASN B O 1
ATOM 3524 N N . GLY B 1 138 ? 3.369 -20.469 -6.773 1 95.56 138 GLY B N 1
ATOM 3525 C CA . GLY B 1 138 ? 3.787 -19.203 -6.195 1 95.56 138 GLY B CA 1
ATOM 3526 C C . GLY B 1 138 ? 5.141 -19.281 -5.512 1 95.56 138 GLY B C 1
ATOM 3527 O O . GLY B 1 138 ? 5.812 -20.312 -5.562 1 95.56 138 GLY B O 1
ATOM 3528 N N . SER B 1 139 ? 5.535 -18.203 -4.867 1 93.38 139 SER B N 1
ATOM 3529 C CA . SER B 1 139 ? 6.812 -18.109 -4.172 1 93.38 139 SER B CA 1
ATOM 3530 C C . SER B 1 139 ? 6.773 -18.828 -2.834 1 93.38 139 SER B C 1
ATOM 3532 O O . SER B 1 139 ? 5.699 -19.031 -2.262 1 93.38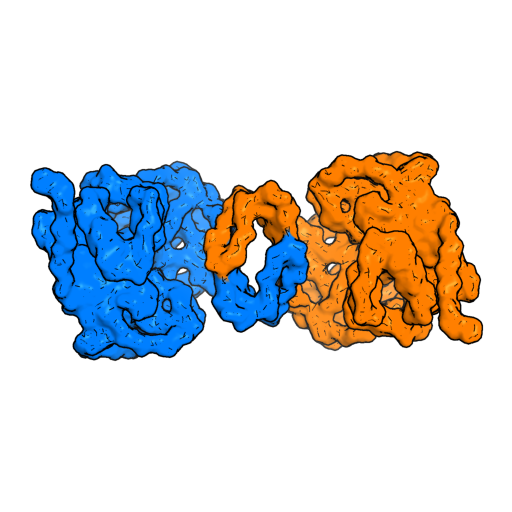 139 SER B O 1
ATOM 3534 N N . LEU B 1 140 ? 7.949 -19.25 -2.451 1 95 140 LEU B N 1
ATOM 3535 C CA . LEU B 1 140 ? 8.086 -19.828 -1.116 1 95 140 LEU B CA 1
ATOM 3536 C C . LEU B 1 140 ? 7.895 -18.75 -0.044 1 95 140 LEU B C 1
ATOM 3538 O O . LEU B 1 140 ? 8.383 -17.625 -0.188 1 95 140 LEU B O 1
ATOM 3542 N N . ALA B 1 141 ? 7.145 -19.141 0.985 1 95.38 141 ALA B N 1
ATOM 3543 C CA . ALA B 1 141 ? 7.02 -18.234 2.131 1 95.38 141 ALA B CA 1
ATOM 3544 C C . ALA B 1 141 ? 8.375 -18 2.795 1 95.38 141 ALA B C 1
ATOM 3546 O O . ALA B 1 141 ? 9.297 -18.797 2.635 1 95.38 141 ALA B O 1
ATOM 3547 N N . LYS B 1 142 ? 8.406 -16.891 3.549 1 92.56 142 LYS B N 1
ATOM 3548 C CA . LYS B 1 142 ? 9.625 -16.516 4.254 1 92.56 142 LYS B CA 1
ATOM 3549 C C . LYS B 1 142 ? 10.07 -17.609 5.211 1 92.56 142 LYS B C 1
ATOM 3551 O O . LYS B 1 142 ? 9.25 -18.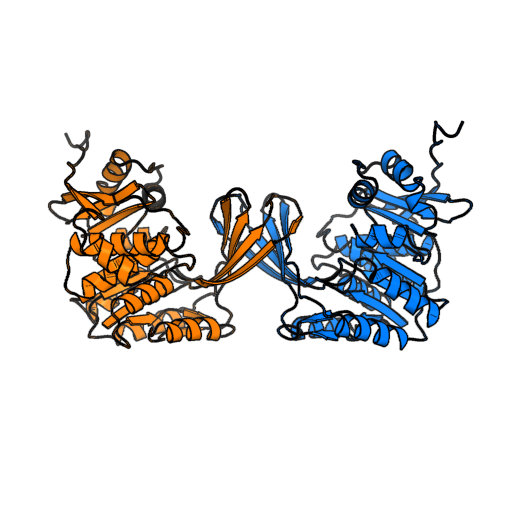156 5.957 1 92.56 142 LYS B O 1
ATOM 3556 N N . ASP B 1 143 ? 11.281 -18.094 5.086 1 94.19 143 ASP B N 1
ATOM 3557 C CA . ASP B 1 143 ? 12.008 -18.984 5.984 1 94.19 143 ASP B CA 1
ATOM 3558 C C . ASP B 1 143 ? 11.695 -20.453 5.672 1 94.19 143 ASP B C 1
ATOM 3560 O O . ASP B 1 143 ? 12.156 -21.344 6.379 1 94.19 143 ASP B O 1
ATOM 3564 N N . LEU B 1 144 ? 10.891 -20.734 4.699 1 95.75 144 LEU B N 1
ATOM 3565 C CA . LEU B 1 144 ? 10.852 -22.094 4.16 1 95.75 144 LEU B CA 1
ATOM 3566 C C . LEU B 1 144 ? 12.117 -22.391 3.367 1 95.75 144 LEU B C 1
ATOM 3568 O O . LEU B 1 144 ? 12.633 -21.531 2.65 1 95.75 144 LEU B O 1
ATOM 3572 N N . SER B 1 145 ? 12.516 -23.578 3.525 1 93.12 145 SER B N 1
ATOM 3573 C CA . SER B 1 145 ? 13.719 -23.969 2.795 1 93.12 145 SER B CA 1
ATOM 3574 C C . SER B 1 145 ? 13.461 -24.047 1.295 1 93.12 145 SER B C 1
ATOM 3576 O O . SER B 1 145 ? 12.344 -24.344 0.867 1 93.12 145 SER B O 1
ATOM 3578 N N . ASP B 1 146 ? 14.531 -23.844 0.476 1 90.88 146 ASP B N 1
ATOM 3579 C CA . ASP B 1 146 ? 14.422 -23.812 -0.979 1 90.88 146 ASP B CA 1
ATOM 3580 C C . ASP B 1 146 ? 13.93 -25.156 -1.517 1 90.88 146 ASP B C 1
ATOM 3582 O O . ASP B 1 146 ? 13.367 -25.234 -2.611 1 90.88 146 ASP B O 1
ATOM 3586 N N . ASP B 1 147 ? 14.125 -26.156 -0.697 1 93.62 147 ASP B N 1
ATOM 3587 C CA . ASP B 1 147 ? 13.781 -27.484 -1.19 1 93.62 147 ASP B CA 1
ATOM 3588 C C . ASP B 1 147 ? 12.375 -27.891 -0.738 1 93.62 147 ASP B C 1
ATOM 3590 O O . ASP B 1 147 ? 11.977 -29.047 -0.905 1 93.62 147 ASP B O 1
ATOM 3594 N N . PHE B 1 148 ? 11.688 -26.984 -0.179 1 97.25 148 PHE B N 1
ATOM 3595 C CA . PHE B 1 148 ? 10.398 -27.328 0.407 1 97.25 148 PHE B CA 1
ATOM 3596 C C . PHE B 1 148 ? 9.453 -27.875 -0.653 1 97.25 148 PHE B C 1
ATOM 3598 O O . PHE B 1 148 ? 8.703 -28.828 -0.396 1 97.25 148 PHE B O 1
ATOM 3605 N N . TYR B 1 149 ? 9.438 -27.312 -1.819 1 98 149 TYR B N 1
ATOM 3606 C CA . TYR B 1 149 ? 8.547 -27.797 -2.871 1 98 149 TYR B CA 1
ATOM 3607 C C . TYR B 1 149 ? 8.969 -29.188 -3.348 1 98 149 TYR B C 1
ATOM 3609 O O . TYR B 1 149 ? 8.125 -29.984 -3.758 1 98 149 TYR B O 1
ATOM 3617 N N . ILE B 1 150 ? 10.25 -29.484 -3.238 1 97.62 150 ILE B N 1
ATOM 3618 C CA . ILE B 1 150 ? 10.711 -30.844 -3.518 1 97.62 150 ILE B CA 1
ATOM 3619 C C . ILE B 1 150 ? 10.094 -31.812 -2.51 1 97.62 150 ILE B C 1
ATOM 3621 O O . ILE B 1 150 ? 9.57 -32.875 -2.887 1 97.62 150 ILE B O 1
ATOM 3625 N N . ARG B 1 151 ? 10.141 -31.406 -1.298 1 97.38 151 ARG B N 1
ATOM 3626 C CA . ARG B 1 151 ? 9.586 -32.25 -0.236 1 97.38 151 ARG B CA 1
ATOM 3627 C C . ARG B 1 151 ? 8.086 -32.438 -0.43 1 97.38 151 ARG B C 1
ATOM 3629 O O . ARG B 1 151 ? 7.566 -33.531 -0.194 1 97.38 151 ARG B O 1
ATOM 3636 N N . LEU B 1 152 ? 7.395 -31.453 -0.835 1 98.31 152 LEU B N 1
ATOM 3637 C CA . LEU B 1 152 ? 5.965 -31.562 -1.104 1 98.31 152 LEU B CA 1
ATOM 3638 C C . LEU B 1 152 ? 5.699 -32.531 -2.236 1 98.31 152 LEU B C 1
ATOM 3640 O O . LEU B 1 152 ? 4.816 -33.406 -2.127 1 98.31 152 LEU B O 1
ATOM 3644 N N . ILE B 1 153 ? 6.43 -32.375 -3.326 1 98.12 153 ILE B N 1
ATOM 3645 C CA . ILE B 1 153 ? 6.266 -33.25 -4.48 1 98.12 153 ILE B CA 1
ATOM 3646 C C . ILE B 1 153 ? 6.488 -34.719 -4.059 1 98.12 153 ILE B C 1
ATOM 3648 O O . ILE B 1 153 ? 5.695 -35.594 -4.398 1 98.12 153 ILE B O 1
ATOM 3652 N N . GLU B 1 154 ? 7.531 -34.938 -3.297 1 97.62 154 GLU B N 1
ATOM 3653 C CA . GLU B 1 154 ? 7.852 -36.281 -2.826 1 97.62 154 GLU B CA 1
ATOM 3654 C C . GLU B 1 154 ? 6.719 -36.844 -1.97 1 97.62 154 GLU B C 1
ATOM 3656 O O . GLU B 1 154 ? 6.336 -38 -2.127 1 97.62 154 GLU B O 1
ATOM 3661 N N . GLN B 1 155 ? 6.223 -36.031 -1.128 1 97.25 155 GLN B N 1
ATOM 3662 C CA . GLN B 1 155 ? 5.137 -36.469 -0.251 1 97.25 155 GLN B CA 1
ATOM 3663 C C . GLN B 1 155 ? 3.889 -36.812 -1.054 1 97.25 155 GLN B C 1
ATOM 3665 O O . GLN B 1 155 ? 3.211 -37.781 -0.755 1 97.25 155 GLN B O 1
ATOM 3670 N N . ILE B 1 156 ? 3.531 -36.031 -2.008 1 98 156 ILE B N 1
ATOM 3671 C CA . ILE B 1 156 ? 2.369 -36.25 -2.855 1 98 156 ILE B CA 1
ATOM 3672 C C . ILE B 1 156 ? 2.551 -37.562 -3.613 1 98 156 ILE B C 1
ATOM 3674 O O . ILE B 1 156 ? 1.624 -38.375 -3.701 1 98 156 ILE B O 1
ATOM 3678 N N . ARG B 1 157 ? 3.756 -37.812 -4.133 1 97.38 157 ARG B N 1
ATOM 3679 C CA . ARG B 1 157 ? 4.039 -39.031 -4.906 1 97.38 157 ARG B CA 1
ATOM 3680 C C . ARG B 1 157 ? 3.871 -40.281 -4.047 1 97.38 157 ARG B C 1
ATOM 3682 O O . ARG B 1 157 ? 3.4 -41.312 -4.527 1 97.38 157 ARG B O 1
ATOM 3689 N N . ILE B 1 158 ? 4.215 -40.125 -2.822 1 96.56 158 ILE B N 1
ATOM 3690 C CA . ILE B 1 158 ? 4.129 -41.25 -1.905 1 96.56 158 ILE B CA 1
ATOM 3691 C C . ILE B 1 158 ? 2.662 -41.625 -1.667 1 96.56 158 ILE B C 1
ATOM 3693 O O . ILE B 1 158 ? 2.285 -42.781 -1.727 1 96.56 158 ILE B O 1
ATOM 3697 N N . ASN B 1 159 ? 1.835 -40.656 -1.454 1 96.69 159 ASN B N 1
ATOM 3698 C CA . ASN B 1 159 ? 0.467 -40.906 -1.01 1 96.69 159 ASN B CA 1
ATOM 3699 C C . ASN B 1 159 ? -0.51 -40.906 -2.182 1 96.69 159 ASN B C 1
ATOM 3701 O O . ASN B 1 159 ? -1.618 -41.438 -2.068 1 96.69 159 ASN B O 1
ATOM 3705 N N . ASN B 1 160 ? -0.091 -40.281 -3.244 1 97.19 160 ASN B N 1
ATOM 3706 C CA . ASN B 1 160 ? -0.902 -40.188 -4.453 1 97.19 160 ASN B CA 1
ATOM 3707 C C . ASN B 1 160 ? -0.064 -40.406 -5.711 1 97.19 160 ASN B C 1
ATOM 3709 O O . ASN B 1 160 ? 0.085 -39.469 -6.523 1 97.19 160 ASN B O 1
ATOM 3713 N N . PRO B 1 161 ? 0.399 -41.594 -5.977 1 95.5 161 PRO B N 1
ATOM 3714 C CA . PRO B 1 161 ? 1.362 -41.875 -7.051 1 95.5 161 PRO B CA 1
ATOM 3715 C C . PRO B 1 161 ? 0.795 -41.562 -8.438 1 95.5 161 PRO B C 1
ATOM 3717 O O . PRO B 1 161 ? 1.552 -41.281 -9.367 1 95.5 161 PRO B O 1
ATOM 3720 N N . ASP B 1 162 ? -0.474 -41.594 -8.547 1 96.12 162 ASP B N 1
ATOM 3721 C CA . ASP B 1 162 ? -1.065 -41.375 -9.867 1 96.12 162 ASP B CA 1
ATOM 3722 C C . ASP B 1 162 ? -1.464 -39.938 -10.078 1 96.12 162 ASP B C 1
ATOM 3724 O O . ASP B 1 162 ? -1.847 -39.531 -11.18 1 96.12 162 ASP B O 1
ATOM 3728 N N . ALA B 1 163 ? -1.384 -39.094 -9.055 1 97.75 163 ALA B N 1
ATOM 3729 C CA . ALA B 1 163 ? -1.773 -37.688 -9.164 1 97.75 163 ALA B CA 1
ATOM 3730 C C . ALA B 1 163 ? -0.831 -36.938 -10.094 1 97.75 163 ALA B C 1
ATOM 3732 O O . ALA B 1 163 ? 0.385 -37.125 -10.055 1 97.75 163 ALA B O 1
ATOM 3733 N N . LYS B 1 164 ? -1.381 -36.125 -10.961 1 98.62 164 LYS B N 1
ATOM 3734 C CA . LYS B 1 164 ? -0.554 -35.25 -11.766 1 98.62 164 LYS B CA 1
ATOM 3735 C C . LYS B 1 164 ? -0.17 -33.969 -10.992 1 98.62 164 LYS B C 1
ATOM 3737 O O . LYS B 1 164 ? -1.019 -33.375 -10.344 1 98.62 164 LYS B O 1
ATOM 3742 N N . ILE B 1 165 ? 1.094 -33.625 -11.016 1 98.75 165 ILE B N 1
ATOM 3743 C CA . ILE B 1 165 ? 1.598 -32.5 -10.266 1 98.75 165 ILE B CA 1
ATOM 3744 C C . ILE B 1 165 ? 1.979 -31.359 -11.234 1 98.75 165 ILE B C 1
ATOM 3746 O O . ILE B 1 165 ? 2.803 -31.562 -12.133 1 98.75 165 ILE B O 1
ATOM 3750 N N . ILE B 1 166 ? 1.338 -30.203 -11.078 1 98.88 166 ILE B N 1
ATOM 3751 C CA . ILE B 1 166 ? 1.646 -28.984 -11.82 1 98.88 166 ILE B CA 1
ATOM 3752 C C . ILE B 1 166 ? 2.391 -28.016 -10.914 1 98.88 166 ILE B C 1
ATOM 3754 O O . ILE B 1 166 ? 1.882 -27.625 -9.859 1 98.88 166 ILE B O 1
ATOM 3758 N N . LEU B 1 167 ? 3.596 -27.656 -11.289 1 98.56 167 LEU B N 1
ATOM 3759 C CA . LEU B 1 167 ? 4.379 -26.688 -10.523 1 98.56 167 LEU B CA 1
ATOM 3760 C C . LEU B 1 167 ? 4.445 -25.344 -11.25 1 98.56 167 LEU B C 1
ATOM 3762 O O . LEU B 1 167 ? 4.902 -25.266 -12.391 1 98.56 167 LEU B O 1
ATOM 3766 N N . ASP B 1 168 ? 3.951 -24.297 -10.633 1 98 168 ASP B N 1
ATOM 3767 C CA . ASP B 1 168 ? 4.035 -22.938 -11.133 1 98 168 ASP B CA 1
ATOM 3768 C C . ASP B 1 168 ? 4.715 -22.016 -10.117 1 98 168 ASP B C 1
ATOM 3770 O O . ASP B 1 168 ? 4.039 -21.344 -9.328 1 98 168 ASP B O 1
ATOM 3774 N N . THR B 1 169 ? 5.969 -22.016 -10.102 1 96 169 THR B N 1
ATOM 3775 C CA . THR B 1 169 ? 6.824 -21.203 -9.25 1 96 169 THR B CA 1
ATOM 3776 C C . THR B 1 169 ? 7.98 -20.609 -10.047 1 96 169 THR B C 1
ATOM 3778 O O . THR B 1 169 ? 7.996 -20.688 -11.273 1 96 169 THR B O 1
ATOM 3781 N N . SER B 1 170 ? 8.828 -19.828 -9.422 1 92 170 SER B N 1
ATOM 3782 C CA . SER B 1 170 ? 9.938 -19.188 -10.117 1 92 170 SER B CA 1
ATOM 3783 C C . SER B 1 170 ? 11.18 -19.109 -9.234 1 92 170 SER B C 1
ATOM 3785 O O . SER B 1 170 ? 11.164 -19.594 -8.102 1 92 170 SER B O 1
ATOM 3787 N N . GLY B 1 171 ? 12.25 -18.703 -9.828 1 90.06 171 GLY B N 1
ATOM 3788 C CA . GLY B 1 171 ? 13.461 -18.422 -9.086 1 90.06 171 GLY B CA 1
ATOM 3789 C C . GLY B 1 171 ? 14.109 -19.656 -8.492 1 90.06 171 GLY B C 1
ATOM 3790 O O . GLY B 1 171 ? 14.188 -20.703 -9.156 1 90.06 171 GLY B O 1
ATOM 3791 N N . ALA B 1 172 ? 14.57 -19.5 -7.219 1 90.5 172 ALA B N 1
ATOM 3792 C CA . ALA B 1 172 ? 15.352 -20.531 -6.547 1 90.5 172 ALA B CA 1
ATOM 3793 C C . ALA B 1 172 ? 14.516 -21.781 -6.316 1 90.5 172 ALA B C 1
ATOM 3795 O O . ALA B 1 172 ? 15.031 -22.906 -6.383 1 90.5 172 ALA B O 1
ATOM 3796 N N . ALA B 1 173 ? 13.289 -21.578 -6.047 1 92.62 173 ALA B N 1
ATOM 3797 C CA . ALA B 1 173 ? 12.406 -22.719 -5.812 1 92.62 173 ALA B CA 1
ATOM 3798 C C . ALA B 1 173 ? 12.281 -23.578 -7.059 1 92.62 173 ALA B C 1
ATOM 3800 O O . ALA B 1 173 ? 12.352 -24.812 -6.98 1 92.62 173 ALA B O 1
ATOM 3801 N N . LEU B 1 174 ? 12.094 -22.938 -8.18 1 94.56 174 LEU B N 1
ATOM 3802 C CA . LEU B 1 174 ? 12 -23.672 -9.438 1 94.56 174 LEU B CA 1
ATOM 3803 C C . LEU B 1 174 ? 13.328 -24.344 -9.773 1 94.56 174 LEU B C 1
ATOM 3805 O O . LEU B 1 174 ? 13.352 -25.5 -10.18 1 94.56 174 LEU B O 1
ATOM 3809 N N . ASP B 1 175 ? 14.383 -23.625 -9.586 1 94.19 175 ASP B N 1
ATOM 3810 C CA . ASP B 1 175 ? 15.719 -24.156 -9.844 1 94.19 175 ASP B CA 1
ATOM 3811 C C . ASP B 1 175 ? 15.969 -25.422 -9.039 1 94.19 175 ASP B C 1
ATOM 3813 O O . ASP B 1 175 ? 16.484 -26.422 -9.57 1 94.19 175 ASP B O 1
ATOM 3817 N N . SER B 1 176 ? 15.617 -25.406 -7.805 1 94.19 176 SER B N 1
ATOM 3818 C CA . SER B 1 176 ? 15.812 -26.547 -6.918 1 94.19 176 SER B CA 1
ATOM 3819 C C . SER B 1 176 ? 15.047 -27.766 -7.41 1 94.19 176 SER B C 1
ATOM 3821 O O . SER B 1 176 ? 15.57 -28.875 -7.402 1 94.19 176 SER B O 1
ATOM 3823 N N . VAL B 1 177 ? 13.867 -27.547 -7.82 1 95.38 177 VAL B N 1
ATOM 3824 C CA . VAL B 1 177 ? 13.023 -28.641 -8.273 1 95.38 177 VAL B CA 1
ATOM 3825 C C . VAL B 1 177 ? 13.594 -29.234 -9.555 1 95.38 177 VAL B C 1
ATOM 3827 O O . VAL B 1 177 ? 13.633 -30.453 -9.719 1 95.38 177 VAL B O 1
ATOM 3830 N N . LEU B 1 178 ? 14.055 -28.375 -10.469 1 95.19 178 LEU B N 1
ATOM 3831 C CA . LEU B 1 178 ? 14.586 -28.812 -11.75 1 95.19 178 LEU B CA 1
ATOM 3832 C C . LEU B 1 178 ? 15.852 -29.656 -11.547 1 95.19 178 LEU B C 1
ATOM 3834 O O . LEU B 1 178 ? 16.172 -30.516 -12.367 1 95.19 178 LEU B O 1
ATOM 3838 N N . SER B 1 179 ? 16.484 -29.406 -10.484 1 92.94 179 SER B N 1
ATOM 3839 C CA . SER B 1 179 ? 17.734 -30.109 -10.195 1 92.94 179 SER B CA 1
ATOM 3840 C C . SER B 1 179 ? 17.5 -31.344 -9.336 1 92.94 179 SER B C 1
ATOM 3842 O O . SER B 1 179 ? 18.438 -32.062 -9.008 1 92.94 179 SER B O 1
ATOM 3844 N N . SER B 1 180 ? 16.297 -31.578 -9.047 1 93.12 180 SER B N 1
ATOM 3845 C CA . SER B 1 180 ? 15.984 -32.688 -8.141 1 93.12 180 SER B CA 1
ATOM 3846 C C . SER B 1 180 ? 15.602 -33.938 -8.906 1 93.12 180 SER B C 1
ATOM 3848 O O . SER B 1 180 ? 15.492 -33.906 -10.133 1 93.12 180 SER B O 1
ATOM 3850 N N . SER B 1 181 ? 15.453 -35.062 -8.141 1 91.19 181 SER B N 1
ATOM 3851 C CA . SER B 1 181 ? 15.023 -36.344 -8.719 1 91.19 181 SER B CA 1
ATOM 3852 C C . SER B 1 181 ? 13.516 -36.531 -8.594 1 91.19 181 SER B C 1
ATOM 3854 O O . SER B 1 181 ? 13 -37.625 -8.797 1 91.19 181 SER B O 1
ATOM 3856 N N . ALA B 1 182 ? 12.844 -35.5 -8.203 1 90.31 182 ALA B N 1
ATOM 3857 C CA . ALA B 1 182 ? 11.398 -35.531 -8.023 1 90.31 182 ALA B CA 1
ATOM 3858 C C . ALA B 1 182 ? 10.719 -34.5 -8.938 1 90.31 182 ALA B C 1
ATOM 3860 O O . ALA B 1 182 ? 10.156 -33.531 -8.453 1 90.31 182 ALA B O 1
ATOM 3861 N N . PRO B 1 183 ? 10.758 -34.781 -10.234 1 94.44 183 PRO B N 1
ATOM 3862 C CA . PRO B 1 183 ? 10.172 -33.812 -11.133 1 94.44 183 PRO B CA 1
ATOM 3863 C C . PRO B 1 183 ? 8.648 -33.781 -11.07 1 94.44 183 PRO B C 1
ATOM 3865 O O . PRO B 1 183 ? 8.016 -34.812 -10.906 1 94.44 183 PRO B O 1
ATOM 3868 N N . PRO B 1 184 ? 8.031 -32.625 -11.141 1 98.25 184 PRO B N 1
ATOM 3869 C CA . PRO B 1 184 ? 6.586 -32.562 -11.383 1 98.25 184 PRO B CA 1
ATOM 3870 C C . PRO B 1 184 ? 6.199 -33.031 -12.781 1 98.25 184 PRO B C 1
ATOM 3872 O O . PRO B 1 184 ? 7.074 -33.344 -13.602 1 98.25 184 PRO B O 1
ATOM 3875 N N . ASP B 1 185 ? 4.949 -33.188 -13 1 98.44 185 ASP B N 1
ATOM 3876 C CA . ASP B 1 185 ? 4.473 -33.625 -14.312 1 98.44 185 ASP B CA 1
ATOM 3877 C C . ASP B 1 185 ? 4.453 -32.438 -15.289 1 98.44 185 ASP B C 1
ATOM 3879 O O . ASP B 1 185 ? 4.68 -32.625 -16.484 1 98.44 185 ASP B O 1
ATOM 3883 N N . TYR B 1 186 ? 4.113 -31.266 -14.766 1 98.69 186 TYR B N 1
ATOM 3884 C CA . TYR B 1 186 ? 4.047 -30.047 -15.57 1 98.69 186 TYR B CA 1
ATOM 3885 C C . TYR B 1 186 ? 4.734 -28.891 -14.859 1 98.69 186 TYR B C 1
ATOM 3887 O O . TYR B 1 186 ? 4.625 -28.75 -13.641 1 98.69 186 TYR B O 1
ATOM 3895 N N . ILE B 1 187 ? 5.422 -28.031 -15.617 1 98.5 187 ILE B N 1
ATOM 3896 C CA . ILE B 1 187 ? 5.805 -26.703 -15.141 1 98.5 187 ILE B CA 1
ATOM 3897 C C . ILE B 1 187 ? 5.363 -25.656 -16.156 1 98.5 187 ILE B C 1
ATOM 3899 O O . ILE B 1 187 ? 5.148 -25.953 -17.328 1 98.5 187 ILE B O 1
ATOM 3903 N N . LYS B 1 188 ? 5.168 -24.438 -15.641 1 98.06 188 LYS B N 1
ATOM 3904 C CA . LYS B 1 188 ? 4.637 -23.391 -16.516 1 98.06 188 LYS B CA 1
ATOM 3905 C C . LYS B 1 188 ? 5.418 -22.078 -16.344 1 98.06 188 LYS B C 1
ATOM 3907 O O . LYS B 1 188 ? 4.84 -21.047 -15.992 1 98.06 188 LYS B O 1
ATOM 3912 N N . PRO B 1 189 ? 6.625 -22 -16.766 1 97.12 189 PRO B N 1
ATOM 3913 C CA . PRO B 1 189 ? 7.375 -20.734 -16.719 1 97.12 189 PRO B CA 1
ATOM 3914 C C . PRO B 1 189 ? 6.996 -19.797 -17.859 1 97.12 189 PRO B C 1
ATOM 3916 O O . PRO B 1 189 ? 6.242 -20.172 -18.766 1 97.12 189 PRO B O 1
ATOM 3919 N N . ASN B 1 190 ? 7.383 -18.562 -17.75 1 95 190 ASN B N 1
ATOM 3920 C CA . ASN B 1 190 ? 7.402 -17.641 -18.875 1 95 190 ASN B CA 1
ATOM 3921 C C . ASN B 1 190 ? 8.82 -17.406 -19.375 1 95 190 ASN B C 1
ATOM 3923 O O . ASN B 1 190 ? 9.773 -17.984 -18.859 1 95 190 ASN B O 1
ATOM 3927 N N . ASN B 1 191 ? 8.922 -16.625 -20.453 1 94.94 191 ASN B N 1
ATOM 3928 C CA . ASN B 1 191 ? 10.227 -16.422 -21.062 1 94.94 191 ASN B CA 1
ATOM 3929 C C . ASN B 1 191 ? 11.203 -15.75 -20.094 1 94.94 191 ASN B C 1
ATOM 3931 O O . ASN B 1 191 ? 12.383 -16.094 -20.062 1 94.94 191 ASN B O 1
ATOM 3935 N N . ASP B 1 192 ? 10.781 -14.836 -19.266 1 91.56 192 ASP B N 1
ATOM 3936 C CA . ASP B 1 192 ? 11.648 -14.172 -18.297 1 91.56 192 ASP B CA 1
ATOM 3937 C C . ASP B 1 192 ? 12.172 -15.164 -17.266 1 91.56 192 ASP B C 1
ATOM 3939 O O . ASP B 1 192 ? 13.344 -15.117 -16.891 1 91.56 192 ASP B O 1
ATOM 3943 N N . GLU B 1 193 ? 11.289 -16.016 -16.812 1 92.88 193 GLU B N 1
ATOM 3944 C CA . GLU B 1 193 ? 11.664 -17.031 -15.82 1 92.88 193 GLU B CA 1
ATOM 3945 C C . GLU B 1 193 ? 12.656 -18.016 -16.391 1 92.88 193 GLU B C 1
ATOM 3947 O O . GLU B 1 193 ? 13.57 -18.469 -15.703 1 92.88 193 GLU B O 1
ATOM 3952 N N . LEU B 1 194 ? 12.516 -18.375 -17.656 1 94.75 194 LEU B N 1
ATOM 3953 C CA . LEU B 1 194 ? 13.516 -19.203 -18.328 1 94.75 194 LEU B CA 1
ATOM 3954 C C . LEU B 1 194 ? 14.875 -18.531 -18.312 1 94.75 194 LEU B C 1
ATOM 3956 O O . LEU B 1 194 ? 15.891 -19.156 -18.016 1 94.75 194 LEU B O 1
ATOM 3960 N N . GLY B 1 195 ? 14.781 -17.234 -18.734 1 95.31 195 GLY B N 1
ATOM 3961 C CA . GLY B 1 195 ? 16.016 -16.469 -18.766 1 95.31 195 GLY B CA 1
ATOM 3962 C C . GLY B 1 195 ? 16.719 -16.422 -17.422 1 95.31 195 GLY B C 1
ATOM 3963 O O . GLY B 1 195 ? 17.938 -16.578 -17.328 1 95.31 195 GLY B O 1
ATOM 3964 N N . GLU B 1 196 ? 15.984 -16.266 -16.422 1 92.81 196 GLU B N 1
ATOM 3965 C CA . GLU B 1 196 ? 16.531 -16.219 -15.062 1 92.81 196 GLU B CA 1
ATOM 3966 C C . GLU B 1 196 ? 17.219 -17.547 -14.703 1 92.81 196 GLU B C 1
ATOM 3968 O O . GLU B 1 196 ? 18.297 -17.547 -14.109 1 92.81 196 GLU B O 1
ATOM 3973 N N . LEU B 1 197 ? 16.609 -18.609 -15 1 94 197 LEU B N 1
ATOM 3974 C CA . LEU B 1 197 ? 17.125 -19.938 -14.695 1 94 197 LEU B CA 1
ATOM 3975 C C . LEU B 1 197 ? 18.422 -20.203 -15.453 1 94 197 LEU B C 1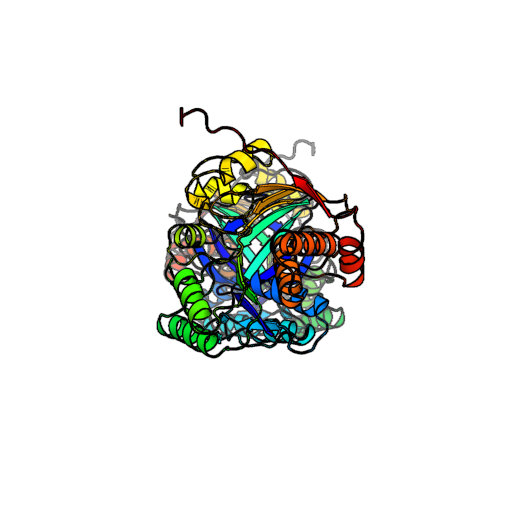
ATOM 3977 O O . LEU B 1 197 ? 19.344 -20.844 -14.93 1 94 197 LEU B O 1
ATOM 3981 N N . LEU B 1 198 ? 18.484 -19.625 -16.641 1 95.44 198 LEU B N 1
ATOM 3982 C CA . LEU B 1 198 ? 19.609 -19.922 -17.516 1 95.44 198 LEU B CA 1
ATOM 3983 C C . LEU B 1 198 ? 20.672 -18.844 -17.406 1 95.44 198 LEU B C 1
ATOM 3985 O O . LEU B 1 198 ? 21.797 -19.016 -17.906 1 95.44 198 LEU B O 1
ATOM 3989 N N . GLY B 1 199 ? 20.359 -17.75 -16.688 1 94.81 199 GLY B N 1
ATOM 3990 C CA . GLY B 1 199 ? 21.297 -16.641 -16.562 1 94.81 199 GLY B CA 1
ATOM 3991 C C . GLY B 1 199 ? 21.484 -15.852 -17.844 1 94.81 199 GLY B C 1
ATOM 3992 O O . GLY B 1 199 ? 22.547 -15.305 -18.094 1 94.81 199 GLY B O 1
ATOM 3993 N N . ILE B 1 200 ? 20.484 -15.875 -18.734 1 95.06 200 ILE B N 1
ATOM 3994 C CA . ILE B 1 200 ? 20.531 -15.156 -20 1 95.06 200 ILE B CA 1
ATOM 3995 C C . ILE B 1 200 ? 19.203 -14.453 -20.25 1 95.06 200 ILE B C 1
ATOM 3997 O O . ILE B 1 200 ? 18.234 -14.68 -19.531 1 95.06 200 ILE B O 1
ATOM 4001 N N . VAL B 1 201 ? 19.219 -13.648 -21.281 1 94.94 201 VAL B N 1
ATOM 4002 C CA . VAL B 1 201 ? 17.969 -13.023 -21.703 1 94.94 201 VAL B CA 1
ATOM 4003 C C . VAL B 1 201 ? 17.25 -13.922 -22.719 1 94.94 201 VAL B C 1
ATOM 4005 O O . VAL B 1 201 ? 17.844 -14.336 -23.719 1 94.94 201 VAL B O 1
ATOM 4008 N N . VAL B 1 202 ? 16.094 -14.266 -22.469 1 96 202 VAL B N 1
ATOM 4009 C CA . VAL B 1 202 ? 15.25 -15.008 -23.406 1 96 202 VAL B CA 1
ATOM 4010 C C . VAL B 1 202 ? 14.094 -14.133 -23.859 1 96 202 VAL B C 1
ATOM 4012 O O . VAL B 1 202 ? 13.109 -13.961 -23.141 1 96 202 VAL B O 1
ATOM 4015 N N . PRO B 1 203 ? 14.266 -13.539 -25.031 1 95.25 203 PRO B N 1
ATOM 4016 C CA . PRO B 1 203 ? 13.156 -12.719 -25.516 1 95.25 203 PRO B CA 1
ATOM 4017 C C . PRO B 1 203 ? 11.891 -13.531 -25.766 1 95.25 203 PRO B C 1
ATOM 4019 O O . PRO B 1 203 ? 11.945 -14.758 -25.891 1 95.25 203 PRO B O 1
ATOM 4022 N N . GLU B 1 204 ? 10.805 -12.82 -25.797 1 93.5 204 GLU B N 1
ATOM 4023 C CA . GLU B 1 204 ? 9.516 -13.445 -26.094 1 93.5 204 GLU B CA 1
ATOM 4024 C C . GLU B 1 204 ? 9.383 -13.773 -27.578 1 93.5 204 GLU B C 1
ATOM 4026 O O . GLU B 1 204 ? 8.523 -13.234 -28.266 1 93.5 204 GLU B O 1
ATOM 4031 N N . GLU B 1 205 ? 10.195 -14.633 -28.062 1 94.88 205 GLU B N 1
ATOM 4032 C CA . GLU B 1 205 ? 10.281 -15.102 -29.438 1 94.88 205 GLU B CA 1
ATOM 4033 C C . GLU B 1 205 ? 10.383 -16.625 -29.5 1 94.88 205 GLU B C 1
ATOM 4035 O O . GLU B 1 205 ? 11.086 -17.234 -28.688 1 94.88 205 GLU B O 1
ATOM 4040 N N . ASP B 1 206 ? 9.742 -17.188 -30.516 1 95.25 206 ASP B N 1
ATOM 4041 C CA . ASP B 1 206 ? 9.617 -18.641 -30.609 1 95.25 206 ASP B CA 1
ATOM 4042 C C . ASP B 1 206 ? 10.984 -19.312 -30.562 1 95.25 206 ASP B C 1
ATOM 4044 O O . ASP B 1 206 ? 11.219 -20.219 -29.766 1 95.25 206 ASP B O 1
ATOM 4048 N N . ASP B 1 207 ? 11.867 -18.844 -31.375 1 95.12 207 ASP B N 1
ATOM 4049 C CA . ASP B 1 207 ? 13.164 -19.5 -31.516 1 95.12 207 ASP B CA 1
ATOM 4050 C C . ASP B 1 207 ? 13.961 -19.406 -30.219 1 95.12 207 ASP B C 1
ATOM 4052 O O . ASP B 1 207 ? 14.633 -20.359 -29.812 1 95.12 207 ASP B O 1
ATOM 4056 N N . ALA B 1 208 ? 13.891 -18.297 -29.594 1 95.56 208 ALA B N 1
ATOM 4057 C CA . ALA B 1 208 ? 14.625 -18.078 -28.344 1 95.56 208 ALA B CA 1
ATOM 4058 C C . ALA B 1 208 ? 14.078 -18.984 -27.234 1 95.56 208 ALA B C 1
ATOM 4060 O O . ALA B 1 208 ? 14.852 -19.594 -26.484 1 95.56 208 ALA B O 1
ATOM 4061 N N . VAL B 1 209 ? 12.805 -19.062 -27.156 1 97.19 209 VAL B N 1
ATOM 4062 C CA . VAL B 1 209 ? 12.164 -19.875 -26.125 1 97.19 209 VAL B CA 1
ATOM 4063 C C . VAL B 1 209 ? 12.43 -21.359 -26.391 1 97.19 209 VAL B C 1
ATOM 4065 O O . VAL B 1 209 ? 12.742 -22.109 -25.469 1 97.19 209 VAL B O 1
ATOM 4068 N N . LEU B 1 210 ? 12.312 -21.734 -27.688 1 96.19 210 LEU B N 1
ATOM 4069 C CA . LEU B 1 210 ? 12.586 -23.109 -28.062 1 96.19 210 LEU B CA 1
ATOM 4070 C C . LEU B 1 210 ? 14.023 -23.5 -27.734 1 96.19 210 LEU B C 1
ATOM 4072 O O . LEU B 1 210 ? 14.273 -24.578 -27.188 1 96.19 210 LEU B O 1
ATOM 4076 N N . HIS B 1 211 ? 14.914 -22.625 -28.031 1 95.31 211 HIS B N 1
ATOM 4077 C CA . HIS B 1 211 ? 16.312 -22.859 -27.703 1 95.31 211 HIS B CA 1
ATOM 4078 C C . HIS B 1 211 ? 16.516 -23.031 -26.203 1 95.31 211 HIS B C 1
ATOM 4080 O O . HIS B 1 211 ? 17.266 -23.906 -25.766 1 95.31 211 HIS B O 1
ATOM 4086 N N . ALA B 1 212 ? 15.891 -22.203 -25.453 1 95.88 212 ALA B N 1
ATOM 4087 C CA . ALA B 1 212 ? 15.984 -22.281 -24 1 95.88 212 ALA B CA 1
ATOM 4088 C C . ALA B 1 212 ? 15.445 -23.609 -23.484 1 95.88 212 ALA B C 1
ATOM 4090 O O . ALA B 1 212 ? 16.078 -24.25 -22.625 1 95.88 212 ALA B O 1
ATOM 4091 N N . LEU B 1 213 ? 14.367 -24.094 -24.016 1 95.25 213 LEU B N 1
ATOM 4092 C CA . LEU B 1 213 ? 13.688 -25.297 -23.562 1 95.25 213 LEU B CA 1
ATOM 4093 C C . LEU B 1 213 ? 14.531 -26.547 -23.844 1 95.25 213 LEU B C 1
ATOM 4095 O O . LEU B 1 213 ? 14.328 -27.594 -23.234 1 95.25 213 LEU B O 1
ATOM 4099 N N . GLN B 1 214 ? 15.383 -26.391 -24.797 1 94.88 214 GLN B N 1
ATOM 4100 C CA . GLN B 1 214 ? 16.188 -27.531 -25.203 1 94.88 214 GLN B CA 1
ATOM 4101 C C . GLN B 1 214 ? 17.422 -27.688 -24.312 1 94.88 214 GLN B C 1
ATOM 4103 O O . GLN B 1 214 ? 18.188 -28.641 -24.438 1 94.88 214 GLN B O 1
ATOM 4108 N N . GLN B 1 215 ? 17.594 -26.766 -23.406 1 94.69 215 GLN B N 1
ATOM 4109 C CA . GLN B 1 215 ? 18.719 -26.859 -22.484 1 94.69 215 GLN B CA 1
ATOM 4110 C C . GLN B 1 215 ? 18.547 -28.031 -21.516 1 94.69 215 GLN B C 1
ATOM 4112 O O . GLN B 1 215 ? 17.422 -28.391 -21.172 1 94.69 215 GLN B O 1
ATOM 4117 N N . PRO B 1 216 ? 19.641 -28.594 -20.969 1 94.38 216 PRO B N 1
ATOM 4118 C CA . PRO B 1 216 ? 19.641 -29.828 -20.172 1 94.38 216 PRO B CA 1
ATOM 4119 C C . PRO B 1 216 ? 18.812 -29.688 -18.891 1 94.38 216 PRO B C 1
ATOM 4121 O O . PRO B 1 216 ? 18.234 -30.672 -18.422 1 94.38 216 PRO B O 1
ATOM 4124 N N . ILE B 1 217 ? 18.75 -28.5 -18.375 1 94.81 217 ILE B N 1
ATOM 4125 C CA . ILE B 1 217 ? 18.094 -28.297 -17.078 1 94.81 217 ILE B CA 1
ATOM 4126 C C . ILE B 1 217 ? 16.609 -28.625 -17.188 1 94.81 217 ILE B C 1
ATOM 4128 O O . ILE B 1 217 ? 15.961 -28.938 -16.188 1 94.81 217 ILE B O 1
ATOM 4132 N N . PHE B 1 218 ? 16.078 -28.688 -18.406 1 95.69 218 PHE B N 1
ATOM 4133 C CA . PHE B 1 218 ? 14.648 -28.891 -18.594 1 95.69 218 PHE B CA 1
ATOM 4134 C C . PHE B 1 218 ? 14.367 -30.312 -19.109 1 95.69 218 PHE B C 1
ATOM 4136 O O . PHE B 1 218 ? 13.211 -30.688 -19.312 1 95.69 218 PHE B O 1
ATOM 4143 N N . GLN B 1 219 ? 15.367 -31.062 -19.297 1 93.31 219 GLN B N 1
ATOM 4144 C CA . GLN B 1 219 ? 15.281 -32.344 -20 1 93.31 219 GLN B CA 1
ATOM 4145 C C . GLN B 1 219 ? 14.414 -33.344 -19.25 1 93.31 219 GLN B C 1
ATOM 4147 O O . GLN B 1 219 ? 13.664 -34.094 -19.859 1 93.31 219 GLN B O 1
ATOM 4152 N N . ASN B 1 220 ? 14.453 -33.281 -17.953 1 94.81 220 ASN B N 1
ATOM 4153 C CA . ASN B 1 220 ? 13.812 -34.344 -17.172 1 94.81 220 ASN B CA 1
ATOM 4154 C C . ASN B 1 220 ? 12.359 -34 -16.844 1 94.81 220 ASN B C 1
ATOM 4156 O O . ASN B 1 220 ? 11.656 -34.812 -16.234 1 94.81 220 ASN B O 1
ATOM 4160 N N . ILE B 1 221 ? 11.875 -32.875 -17.234 1 97.12 221 ILE B N 1
ATOM 4161 C CA . ILE B 1 221 ? 10.492 -32.469 -17 1 97.12 221 ILE B CA 1
ATOM 4162 C C . ILE B 1 221 ? 9.609 -33 -18.125 1 97.12 221 ILE B C 1
ATOM 4164 O O . ILE B 1 221 ? 9.812 -32.656 -19.297 1 97.12 221 ILE B O 1
ATOM 4168 N N . PRO B 1 222 ? 8.578 -33.75 -17.812 1 97.56 222 PRO B N 1
ATOM 4169 C CA . PRO B 1 222 ? 7.773 -34.406 -18.844 1 97.56 222 PRO B CA 1
ATOM 4170 C C . PRO B 1 222 ? 7.031 -33.406 -19.734 1 97.56 222 PRO B C 1
ATOM 4172 O O . PRO B 1 222 ? 6.93 -33.594 -20.938 1 97.56 222 PRO B O 1
ATOM 4175 N N . ASN B 1 223 ? 6.441 -32.406 -19.125 1 98.44 223 ASN B N 1
ATOM 4176 C CA . ASN B 1 223 ? 5.66 -31.406 -19.844 1 98.44 223 ASN B CA 1
ATOM 4177 C C . ASN B 1 223 ? 5.988 -30 -19.391 1 98.44 223 ASN B C 1
ATOM 4179 O O . ASN B 1 223 ? 5.953 -29.703 -18.188 1 98.44 223 ASN B O 1
ATOM 4183 N N . ILE B 1 224 ? 6.289 -29.109 -20.344 1 98.5 224 ILE B N 1
ATOM 4184 C CA . ILE B 1 224 ? 6.574 -27.703 -20.031 1 98.5 224 ILE B CA 1
ATOM 4185 C C . ILE B 1 224 ? 5.723 -26.797 -20.906 1 98.5 224 ILE B C 1
ATOM 4187 O O . ILE B 1 224 ? 5.637 -27 -22.125 1 98.5 224 ILE B O 1
ATOM 4191 N N . LEU B 1 225 ? 5.004 -25.922 -20.312 1 98.56 225 LEU B N 1
ATOM 4192 C CA . LEU B 1 225 ? 4.352 -24.828 -21.031 1 98.56 225 LEU B CA 1
ATOM 4193 C C . LEU B 1 225 ? 5.035 -23.5 -20.734 1 98.56 225 LEU B C 1
ATOM 4195 O O . LEU B 1 225 ? 5.004 -23.016 -19.594 1 98.56 225 LEU B O 1
ATOM 4199 N N . VAL B 1 226 ? 5.648 -22.922 -21.734 1 98.25 226 VAL B N 1
ATOM 4200 C CA . VAL B 1 226 ? 6.164 -21.562 -21.609 1 98.25 226 VAL B CA 1
ATOM 4201 C C . VAL B 1 226 ? 5.121 -20.562 -22.125 1 98.25 226 VAL B C 1
ATOM 4203 O O . VAL B 1 226 ? 4.844 -20.516 -23.328 1 98.25 226 VAL B O 1
ATOM 4206 N N . SER B 1 227 ? 4.582 -19.797 -21.203 1 96.56 227 SER B N 1
ATOM 4207 C CA . SER B 1 227 ? 3.562 -18.828 -21.578 1 96.56 227 SER B CA 1
ATOM 4208 C C . SER B 1 227 ? 4.195 -17.562 -22.141 1 96.56 227 SER B C 1
ATOM 4210 O O . SER B 1 227 ? 5.23 -17.109 -21.656 1 96.56 227 SER B O 1
ATOM 4212 N N . MET B 1 228 ? 3.629 -17.031 -23.219 1 94.88 228 MET B N 1
ATOM 4213 C CA . MET B 1 228 ? 4.148 -15.844 -23.906 1 94.88 228 MET B CA 1
ATOM 4214 C C . MET B 1 228 ? 3.041 -14.828 -24.141 1 94.88 228 MET B C 1
ATOM 4216 O O . MET B 1 228 ? 2.902 -14.305 -25.25 1 94.88 228 MET B O 1
ATOM 4220 N N . GLY B 1 229 ? 2.18 -14.625 -23.188 1 90.06 229 GLY B N 1
ATOM 4221 C CA . GLY B 1 229 ? 1.118 -13.641 -23.266 1 90.06 229 GLY B CA 1
ATOM 4222 C C . GLY B 1 229 ? 0.243 -13.805 -24.5 1 90.06 229 GLY B C 1
ATOM 4223 O O . GLY B 1 229 ? -0.266 -14.891 -24.766 1 90.06 229 GLY B O 1
ATOM 4224 N N . SER B 1 230 ? 0.1 -12.656 -25.234 1 91.38 230 SER B N 1
ATOM 4225 C CA . SER B 1 230 ? -0.776 -12.633 -26.391 1 91.38 230 SER B CA 1
ATOM 4226 C C . SER B 1 230 ? -0.182 -13.438 -27.547 1 91.38 230 SER B C 1
ATOM 4228 O O . SER B 1 230 ? -0.876 -13.75 -28.516 1 91.38 230 SER B O 1
ATOM 4230 N N . GLN B 1 231 ? 1.017 -13.867 -27.438 1 92.88 231 GLN B N 1
ATOM 4231 C CA . GLN B 1 231 ? 1.668 -14.656 -28.469 1 92.88 231 GLN B CA 1
ATOM 4232 C C . GLN B 1 231 ? 1.403 -16.141 -28.281 1 92.88 231 GLN B C 1
ATOM 4234 O O . GLN B 1 231 ? 1.809 -16.969 -29.109 1 92.88 231 GLN B O 1
ATOM 4239 N N . GLY B 1 232 ? 0.716 -16.422 -27.203 1 95.5 232 GLY B N 1
ATOM 4240 C CA . GLY B 1 232 ? 0.457 -17.828 -26.891 1 95.5 232 GLY B CA 1
ATOM 4241 C C . GLY B 1 232 ? 1.525 -18.453 -26.016 1 95.5 232 GLY B C 1
ATOM 4242 O O . GLY B 1 232 ? 1.733 -18.016 -24.891 1 95.5 232 GLY B O 1
ATOM 4243 N N . GLY B 1 233 ? 2.201 -19.484 -26.641 1 96.75 233 GLY B N 1
ATOM 4244 C CA . GLY B 1 233 ? 3.246 -20.141 -25.875 1 96.75 233 GLY B CA 1
ATOM 4245 C C . GLY B 1 233 ? 3.904 -21.281 -26.625 1 96.75 233 GLY B C 1
ATOM 4246 O O . GLY B 1 233 ? 3.6 -21.516 -27.797 1 96.75 233 GLY B O 1
ATOM 4247 N N . ILE B 1 234 ? 4.883 -21.875 -26.031 1 98 234 ILE B N 1
ATOM 4248 C CA . ILE B 1 234 ? 5.574 -23.047 -26.547 1 98 234 ILE B CA 1
ATOM 4249 C C . ILE B 1 234 ? 5.516 -24.172 -25.516 1 98 234 ILE B C 1
ATOM 4251 O O . ILE B 1 234 ? 5.699 -23.938 -24.312 1 98 234 ILE B O 1
ATOM 4255 N N . ALA B 1 235 ? 5.246 -25.359 -26.047 1 98.19 235 ALA B N 1
ATOM 4256 C CA . ALA B 1 235 ? 5.16 -26.516 -25.172 1 98.19 235 ALA B CA 1
ATOM 4257 C C . ALA B 1 235 ? 6.238 -27.547 -25.516 1 98.19 235 ALA B C 1
ATOM 4259 O O . ALA B 1 235 ? 6.578 -27.734 -26.688 1 98.19 235 ALA B O 1
ATOM 4260 N N . LYS B 1 236 ? 6.832 -28.109 -24.516 1 98.06 236 LYS B N 1
ATOM 4261 C CA . LYS B 1 236 ? 7.641 -29.312 -24.609 1 98.06 236 LYS B CA 1
ATOM 4262 C C . LYS B 1 236 ? 6.898 -30.516 -24.031 1 98.06 236 LYS B C 1
ATOM 4264 O O . LYS B 1 236 ? 6.383 -30.453 -22.906 1 98.06 236 LYS B O 1
ATOM 4269 N N . LEU B 1 237 ? 6.828 -31.625 -24.812 1 97.88 237 LEU B N 1
ATOM 4270 C CA . LEU B 1 237 ? 6.188 -32.844 -24.359 1 97.88 237 LEU B CA 1
ATOM 4271 C C . LEU B 1 237 ? 7.164 -34.031 -24.406 1 97.88 237 LEU B C 1
ATOM 4273 O O . LEU B 1 237 ? 7.766 -34.281 -25.453 1 97.88 237 LEU B O 1
ATOM 4277 N N . GLY B 1 238 ? 7.277 -34.625 -23.25 1 96.25 238 GLY B N 1
ATOM 4278 C CA . GLY B 1 238 ? 8.078 -35.844 -23.203 1 96.25 238 GLY B CA 1
ATOM 4279 C C . GLY B 1 238 ? 9.477 -35.625 -22.672 1 96.25 238 GLY B C 1
ATOM 4280 O O . GLY B 1 238 ? 9.961 -34.5 -22.625 1 96.25 238 GLY B O 1
ATOM 4281 N N . VAL B 1 239 ? 10.188 -36.719 -22.281 1 94.69 239 VAL B N 1
ATOM 4282 C CA . VAL B 1 239 ? 11.508 -36.656 -21.672 1 94.69 239 VAL B CA 1
ATOM 4283 C C . VAL B 1 239 ? 12.539 -37.281 -22.625 1 94.69 239 VAL B C 1
ATOM 4285 O O . VAL B 1 239 ? 13.453 -36.594 -23.094 1 94.69 239 VAL B O 1
ATOM 4288 N N . ASP B 1 240 ? 12.312 -38.5 -23.094 1 92.88 240 ASP B N 1
ATOM 4289 C CA . ASP B 1 240 ? 13.281 -39.219 -23.891 1 92.88 240 ASP B CA 1
ATOM 4290 C C . ASP B 1 240 ? 13.344 -38.688 -25.328 1 92.88 240 ASP B C 1
ATOM 4292 O O . ASP B 1 240 ? 14.43 -38.406 -25.844 1 92.88 240 ASP B O 1
ATOM 4296 N N . VAL B 1 241 ? 12.227 -38.5 -26.031 1 92.69 241 VAL B N 1
ATOM 4297 C CA . VAL B 1 241 ? 12.086 -37.906 -27.359 1 92.69 241 VAL B CA 1
ATOM 4298 C C . VAL B 1 241 ? 11.102 -36.75 -27.312 1 92.69 241 VAL B C 1
ATOM 4300 O O . VAL B 1 241 ? 9.945 -36.906 -27.719 1 92.69 241 VAL B O 1
ATOM 4303 N N . PRO B 1 242 ? 11.68 -35.688 -26.844 1 95.38 242 PRO B N 1
ATOM 4304 C CA . PRO B 1 242 ? 10.758 -34.562 -26.641 1 95.38 242 PRO B CA 1
ATOM 4305 C C . PRO B 1 242 ? 10.188 -34.031 -27.953 1 95.38 242 PRO B C 1
ATOM 4307 O O . PRO B 1 242 ? 10.883 -34 -28.969 1 95.38 242 PRO B O 1
ATOM 4310 N N . GLN B 1 243 ? 8.93 -33.688 -27.875 1 96.94 243 GLN B N 1
ATOM 4311 C CA . GLN B 1 243 ? 8.242 -32.969 -28.953 1 96.94 243 GLN B CA 1
ATOM 4312 C C . GLN B 1 243 ? 7.961 -31.531 -28.547 1 96.94 243 GLN B C 1
ATOM 4314 O O . GLN B 1 243 ? 7.719 -31.234 -27.375 1 96.94 243 GLN B O 1
ATOM 4319 N N . TYR B 1 244 ? 8.008 -30.688 -29.516 1 97.62 244 TYR B N 1
ATOM 4320 C CA . TYR B 1 244 ? 7.77 -29.266 -29.266 1 97.62 244 TYR B CA 1
ATOM 4321 C C . TYR B 1 244 ? 6.59 -28.75 -30.094 1 97.62 244 TYR B C 1
ATOM 4323 O O . TYR B 1 244 ? 6.395 -29.172 -31.234 1 97.62 244 TYR B O 1
ATOM 4331 N N . PHE B 1 245 ? 5.809 -27.891 -29.5 1 97.88 245 PHE B N 1
ATOM 4332 C CA . PHE B 1 245 ? 4.629 -27.328 -30.156 1 97.88 245 PHE B CA 1
ATOM 4333 C C . PHE B 1 245 ? 4.547 -25.828 -29.938 1 97.88 245 PHE B C 1
ATOM 4335 O O . PHE B 1 245 ? 4.816 -25.328 -28.844 1 97.88 245 PHE B O 1
ATOM 4342 N N . LYS B 1 246 ? 4.246 -25.109 -30.969 1 97.75 246 LYS B N 1
ATOM 4343 C CA . LYS B 1 246 ? 3.771 -23.734 -30.844 1 97.75 246 LYS B CA 1
ATOM 4344 C C . LYS B 1 246 ? 2.275 -23.688 -30.547 1 97.75 246 LYS B C 1
ATOM 4346 O O . LYS B 1 246 ? 1.476 -24.281 -31.281 1 97.75 246 LYS B O 1
ATOM 4351 N N . LEU B 1 247 ? 1.922 -23.062 -29.484 1 97.19 247 LEU B N 1
ATOM 4352 C CA . LEU B 1 247 ? 0.521 -22.859 -29.125 1 97.19 247 LEU B CA 1
ATOM 4353 C C . LEU B 1 247 ? 0.037 -21.5 -29.609 1 97.19 247 LEU B C 1
ATOM 4355 O O . LEU B 1 247 ? 0.345 -20.469 -28.984 1 97.19 247 LEU B O 1
ATOM 4359 N N . LYS B 1 248 ? -0.746 -21.453 -30.625 1 96.19 248 LYS B N 1
ATOM 4360 C CA . LYS B 1 248 ? -1.374 -20.234 -31.125 1 96.19 248 LYS B CA 1
ATOM 4361 C C . LYS B 1 248 ? -2.758 -20.031 -30.5 1 96.19 248 LYS B C 1
ATOM 4363 O O . LYS B 1 248 ? -3.527 -20.984 -30.391 1 96.19 248 LYS B O 1
ATOM 4368 N N . ILE B 1 249 ? -2.99 -18.859 -30.062 1 95.69 249 ILE B N 1
ATOM 4369 C CA . ILE B 1 249 ? -4.281 -18.594 -29.438 1 95.69 249 ILE B CA 1
ATOM 4370 C C . ILE B 1 249 ? -5.008 -17.5 -30.219 1 95.69 249 ILE B C 1
ATOM 4372 O O . ILE B 1 249 ? -4.375 -16.656 -30.859 1 95.69 249 ILE B O 1
ATOM 4376 N N . SER B 1 250 ? -6.305 -17.484 -30.234 1 94.12 250 SER B N 1
ATOM 4377 C CA . SER B 1 250 ? -7.094 -16.438 -30.875 1 94.12 250 SER B CA 1
ATOM 4378 C C . SER B 1 250 ? -6.957 -15.117 -30.125 1 94.12 250 SER B C 1
ATOM 4380 O O . SER B 1 250 ? -6.863 -15.094 -28.891 1 94.12 250 SER B O 1
ATOM 4382 N N . GLN B 1 251 ? -6.93 -14.094 -30.828 1 90.62 251 GLN B N 1
ATOM 4383 C CA . GLN B 1 251 ? -6.797 -12.773 -30.219 1 90.62 251 GLN B CA 1
ATOM 4384 C C . GLN B 1 251 ? -8.078 -12.367 -29.5 1 90.62 251 GLN B C 1
ATOM 4386 O O . GLN B 1 251 ? -9.18 -12.625 -29.984 1 90.62 251 GLN B O 1
ATOM 4391 N N . GLN B 1 252 ? -7.91 -11.93 -28.297 1 89.44 252 GLN B N 1
ATOM 4392 C CA . GLN B 1 252 ? -9.023 -11.438 -27.484 1 89.44 252 GLN B CA 1
ATOM 4393 C C . GLN B 1 252 ? -8.852 -9.961 -27.156 1 89.44 252 GLN B C 1
ATOM 4395 O O . GLN B 1 252 ? -7.727 -9.453 -27.141 1 89.44 252 GLN B O 1
ATOM 4400 N N . LYS B 1 253 ? -9.992 -9.125 -26.984 1 89.94 253 LYS B N 1
ATOM 4401 C CA . LYS B 1 253 ? -9.93 -7.793 -26.406 1 89.94 253 LYS B CA 1
ATOM 4402 C C . LYS B 1 253 ? -9.719 -7.867 -24.891 1 89.94 253 LYS B C 1
ATOM 4404 O O . LYS B 1 253 ? -10.68 -8.016 -24.125 1 89.94 253 LYS B O 1
ATOM 4409 N N . ALA B 1 254 ? -8.523 -7.801 -24.578 1 89.19 254 ALA B N 1
ATOM 4410 C CA . ALA B 1 254 ? -8.133 -8.039 -23.188 1 89.19 254 ALA B CA 1
ATOM 4411 C C . ALA B 1 254 ? -8.734 -6.984 -22.266 1 89.19 254 ALA B C 1
ATOM 4413 O O . ALA B 1 254 ? -8.633 -5.785 -22.531 1 89.19 254 ALA B O 1
ATOM 4414 N N . VAL B 1 255 ? -9.352 -7.426 -21.234 1 88.31 255 VAL B N 1
ATOM 4415 C CA . VAL B 1 255 ? -9.82 -6.562 -20.156 1 88.31 255 VAL B CA 1
ATOM 4416 C C . VAL B 1 255 ? -8.766 -6.484 -19.062 1 88.31 255 VAL B C 1
ATOM 4418 O O . VAL B 1 255 ? -8.438 -5.395 -18.578 1 88.31 255 VAL B O 1
ATOM 4421 N N . ASN B 1 256 ? -8.219 -7.598 -18.734 1 86.88 256 ASN B N 1
ATOM 4422 C CA . ASN B 1 256 ? -7.199 -7.746 -17.703 1 86.88 256 ASN B CA 1
ATOM 4423 C C . ASN B 1 256 ? -6.352 -9 -17.922 1 86.88 256 ASN B C 1
ATOM 4425 O O . ASN B 1 256 ? -6.887 -10.094 -18.078 1 86.88 256 ASN B O 1
ATOM 4429 N N . THR B 1 257 ? -5.062 -8.766 -17.922 1 87.12 257 THR B N 1
ATOM 4430 C CA . THR B 1 257 ? -4.207 -9.922 -18.156 1 87.12 257 THR B CA 1
ATOM 4431 C C . THR B 1 257 ? -3.754 -10.547 -16.844 1 87.12 257 THR B C 1
ATOM 4433 O O . THR B 1 257 ? -3.227 -11.656 -16.828 1 87.12 257 THR B O 1
ATOM 4436 N N . GLU B 1 258 ? -3.945 -9.805 -15.773 1 87.06 258 GLU B N 1
ATOM 4437 C CA . GLU B 1 258 ? -3.533 -10.312 -14.469 1 87.06 258 GLU B CA 1
ATOM 4438 C C . GLU B 1 258 ? -4.309 -11.57 -14.094 1 87.06 258 GLU B C 1
ATOM 4440 O O . GLU B 1 258 ? -5.527 -11.633 -14.281 1 87.06 258 GLU B O 1
ATOM 4445 N N . GLY B 1 259 ? -3.52 -12.57 -13.625 1 92.12 259 GLY B N 1
ATOM 4446 C CA . GLY B 1 259 ? -4.156 -13.805 -13.188 1 92.12 259 GLY B CA 1
ATOM 4447 C C . GLY B 1 259 ? -4.301 -14.828 -14.305 1 92.12 259 GLY B C 1
ATOM 4448 O O . GLY B 1 259 ? -4.703 -15.969 -14.062 1 92.12 259 GLY B O 1
ATOM 4449 N N . SER B 1 260 ? -3.959 -14.445 -15.508 1 95.12 260 SER B N 1
ATOM 4450 C CA . SER B 1 260 ? -4.117 -15.359 -16.641 1 95.12 260 SER B CA 1
ATOM 4451 C C . SER B 1 260 ? -3.225 -16.578 -16.484 1 95.12 260 SER B C 1
ATOM 4453 O O . SER B 1 260 ? -3.609 -17.688 -16.875 1 95.12 260 SER B O 1
ATOM 4455 N N . GLY B 1 261 ? -2.062 -16.391 -15.992 1 96.25 261 GLY B N 1
ATOM 4456 C CA . GLY B 1 261 ? -1.199 -17.516 -15.703 1 96.25 261 GLY B CA 1
ATOM 4457 C C . GLY B 1 261 ? -1.777 -18.453 -14.664 1 96.25 261 GLY B C 1
ATOM 4458 O O . GLY B 1 261 ? -1.696 -19.688 -14.812 1 96.25 261 GLY B O 1
ATOM 4459 N N . ASP B 1 262 ? -2.344 -17.906 -13.664 1 97.69 262 ASP B N 1
ATOM 4460 C CA . ASP B 1 262 ? -2.982 -18.703 -12.633 1 97.69 262 ASP B CA 1
ATOM 4461 C C . ASP B 1 262 ? -4.195 -19.453 -13.18 1 97.69 262 ASP B C 1
ATOM 4463 O O . ASP B 1 262 ? -4.426 -20.609 -12.836 1 97.69 262 ASP B O 1
ATOM 4467 N N . ALA B 1 263 ? -4.926 -18.734 -13.977 1 98.38 263 ALA B N 1
ATOM 4468 C CA . ALA B 1 263 ? -6.082 -19.359 -14.617 1 98.38 263 ALA B CA 1
ATOM 4469 C C . ALA B 1 263 ? -5.652 -20.516 -15.508 1 98.38 263 ALA B C 1
ATOM 4471 O O . ALA B 1 263 ? -6.352 -21.531 -15.594 1 98.38 263 ALA B O 1
ATOM 4472 N N . THR B 1 264 ? -4.559 -20.297 -16.188 1 98.56 264 THR B N 1
ATOM 4473 C CA . THR B 1 264 ? -3.996 -21.375 -16.984 1 98.56 264 THR B CA 1
ATOM 4474 C C . THR B 1 264 ? -3.77 -22.625 -16.125 1 98.56 264 THR B C 1
ATOM 4476 O O . THR B 1 264 ? -4.172 -23.719 -16.5 1 98.56 264 THR B O 1
ATOM 4479 N N . VAL B 1 265 ? -3.256 -22.453 -14.945 1 98.81 265 VAL B N 1
ATOM 4480 C CA . VAL B 1 265 ? -3.016 -23.562 -14.031 1 98.81 265 VAL B CA 1
ATOM 4481 C C . VAL B 1 265 ? -4.344 -24.172 -13.602 1 98.81 265 VAL B C 1
ATOM 4483 O O . VAL B 1 265 ? -4.484 -25.406 -13.539 1 98.81 265 VAL B O 1
ATOM 4486 N N . GLY B 1 266 ? -5.293 -23.359 -13.328 1 98.75 266 GLY B N 1
ATOM 4487 C CA . GLY B 1 266 ? -6.621 -23.844 -12.992 1 98.75 266 GLY B CA 1
ATOM 4488 C C . GLY B 1 266 ? -7.238 -24.688 -14.094 1 98.75 266 GLY B C 1
ATOM 4489 O O . GLY B 1 266 ? -7.836 -25.734 -13.828 1 98.75 266 GLY B O 1
ATOM 4490 N N . GLY B 1 267 ? -7.121 -24.203 -15.32 1 98.62 267 GLY B N 1
ATOM 4491 C CA . GLY B 1 267 ? -7.605 -24.953 -16.469 1 98.62 267 GLY B CA 1
ATOM 4492 C C . GLY B 1 267 ? -6.887 -26.281 -16.656 1 98.62 267 GLY B C 1
ATOM 4493 O O . GLY B 1 267 ? -7.504 -27.281 -17.031 1 98.62 267 GLY B O 1
ATOM 4494 N N . MET B 1 268 ? -5.605 -26.297 -16.422 1 98.81 268 MET B N 1
ATOM 4495 C CA . MET B 1 268 ? -4.84 -27.531 -16.484 1 98.81 268 MET B CA 1
ATOM 4496 C C . MET B 1 268 ? -5.336 -28.531 -15.453 1 98.81 268 MET B C 1
ATOM 4498 O O . MET B 1 268 ? -5.504 -29.719 -15.758 1 98.81 268 MET B O 1
ATOM 4502 N N . LEU B 1 269 ? -5.574 -28.047 -14.234 1 98.75 269 LEU B N 1
ATOM 4503 C CA . LEU B 1 269 ? -6.09 -28.906 -13.172 1 98.75 269 LEU B CA 1
ATOM 4504 C C . LEU B 1 269 ? -7.43 -29.516 -13.57 1 98.75 269 LEU B C 1
ATOM 4506 O O . LEU B 1 269 ? -7.664 -30.703 -13.359 1 98.75 269 LEU B O 1
ATOM 4510 N N . TYR B 1 270 ? -8.258 -28.703 -14.117 1 98.19 270 TYR B N 1
ATOM 4511 C CA . TYR B 1 270 ? -9.555 -29.188 -14.578 1 98.19 270 TYR B CA 1
ATOM 4512 C C . TYR B 1 270 ? -9.398 -30.281 -15.617 1 98.19 270 TYR B C 1
ATOM 4514 O O . TYR B 1 270 ? -10.086 -31.312 -15.562 1 98.19 270 TYR B O 1
ATOM 4522 N N . ALA B 1 271 ? -8.539 -30.047 -16.609 1 98.25 271 ALA B N 1
ATOM 4523 C CA . ALA B 1 271 ? -8.266 -31.031 -17.641 1 98.25 271 ALA B CA 1
ATOM 4524 C C . ALA B 1 271 ? -7.789 -32.344 -17.031 1 98.25 271 ALA B C 1
ATOM 4526 O O . ALA B 1 271 ? -8.227 -33.438 -17.438 1 98.25 271 ALA B O 1
ATOM 4527 N N . VAL B 1 272 ? -6.922 -32.25 -16.062 1 98.06 272 VAL B N 1
ATOM 4528 C CA . VAL B 1 272 ? -6.406 -33.406 -15.359 1 98.06 272 VAL B CA 1
ATOM 4529 C C . VAL B 1 272 ? -7.555 -34.156 -14.695 1 98.06 272 VAL B C 1
ATOM 4531 O O . VAL B 1 272 ? -7.621 -35.406 -14.766 1 98.06 272 VAL B O 1
ATOM 4534 N N . ALA B 1 273 ? -8.398 -33.469 -14.055 1 96.5 273 ALA B N 1
ATOM 4535 C CA . ALA B 1 273 ? -9.562 -34.062 -13.406 1 96.5 273 ALA B CA 1
ATOM 4536 C C . ALA B 1 273 ? -10.43 -34.812 -14.414 1 96.5 273 ALA B C 1
ATOM 4538 O O . ALA B 1 273 ? -11.07 -35.812 -14.078 1 96.5 273 ALA B O 1
ATOM 4539 N N . LYS B 1 274 ? -10.422 -34.406 -15.648 1 95.75 274 LYS B N 1
ATOM 4540 C CA . LYS B 1 274 ? -11.227 -35 -16.703 1 95.75 274 LYS B CA 1
ATOM 4541 C C . LYS B 1 274 ? -10.469 -36.125 -17.375 1 95.75 274 LYS B C 1
ATOM 4543 O O . LYS B 1 274 ? -10.953 -36.719 -18.344 1 95.75 274 LYS B O 1
ATOM 4548 N N . GLY B 1 275 ? -9.281 -36.312 -16.938 1 96.81 275 GLY B N 1
ATOM 4549 C CA . GLY B 1 275 ? -8.523 -37.469 -17.438 1 96.81 275 GLY B CA 1
ATOM 4550 C C . GLY B 1 275 ? -7.688 -37.125 -18.656 1 96.81 275 GLY B C 1
ATOM 4551 O O . GLY B 1 275 ? -7.168 -38.031 -19.328 1 96.81 275 GLY B O 1
ATOM 4552 N N . LYS B 1 276 ? -7.574 -35.812 -18.969 1 97.06 276 LYS B N 1
ATOM 4553 C CA . LYS B 1 276 ? -6.738 -35.406 -20.109 1 97.06 276 LYS B CA 1
ATOM 4554 C C . LYS B 1 276 ? -5.258 -35.562 -19.781 1 97.06 276 LYS B C 1
ATOM 4556 O O . LYS B 1 276 ? -4.887 -35.719 -18.609 1 97.06 276 LYS B O 1
ATOM 4561 N N . GLN B 1 277 ? -4.41 -35.562 -20.906 1 96.5 277 GLN B N 1
ATOM 4562 C CA . GLN B 1 277 ? -2.973 -35.75 -20.734 1 96.5 277 GLN B CA 1
ATOM 4563 C C . GLN B 1 277 ? -2.188 -34.875 -21.719 1 96.5 277 GLN B C 1
ATOM 4565 O O . GLN B 1 277 ? -2.736 -34.438 -22.719 1 96.5 277 GLN B O 1
ATOM 4570 N N . GLY B 1 278 ? -1 -34.688 -21.375 1 96.69 278 GLY B N 1
ATOM 4571 C CA . GLY B 1 278 ? -0.038 -34.094 -22.281 1 96.69 278 GLY B CA 1
ATOM 4572 C C . GLY B 1 278 ? -0.512 -32.75 -22.844 1 96.69 278 GLY B C 1
ATOM 4573 O O . GLY B 1 278 ? -0.872 -31.844 -22.094 1 96.69 278 GLY B O 1
ATOM 4574 N N . LEU B 1 279 ? -0.597 -32.75 -24.141 1 97 279 LEU B N 1
ATOM 4575 C CA . LEU B 1 279 ? -0.887 -31.516 -24.875 1 97 279 LEU B CA 1
ATOM 4576 C C . LEU B 1 279 ? -2.303 -31.031 -24.594 1 97 279 LEU B C 1
ATOM 4578 O O . LEU B 1 279 ? -2.551 -29.828 -24.547 1 97 279 LEU B O 1
ATOM 4582 N N . ASP B 1 280 ? -3.186 -31.938 -24.359 1 97 280 ASP B N 1
ATOM 4583 C CA . ASP B 1 280 ? -4.57 -31.562 -24.094 1 97 280 ASP B CA 1
ATOM 4584 C C . ASP B 1 280 ? -4.691 -30.797 -22.781 1 97 280 ASP B C 1
ATOM 4586 O O . ASP B 1 280 ? -5.488 -29.859 -22.672 1 97 280 ASP B O 1
ATOM 4590 N N . VAL B 1 281 ? -3.92 -31.219 -21.766 1 98.25 281 VAL B N 1
ATOM 4591 C CA . VAL B 1 281 ? -3.895 -30.5 -20.484 1 98.25 281 VAL B CA 1
ATOM 4592 C C . VAL B 1 281 ? -3.455 -29.062 -20.719 1 98.25 281 VAL B C 1
ATOM 4594 O O . VAL B 1 281 ? -4.078 -28.125 -20.219 1 98.25 281 VAL B O 1
ATOM 4597 N N . ILE B 1 282 ? -2.473 -28.875 -21.562 1 98.31 282 ILE B N 1
ATOM 4598 C CA . ILE B 1 282 ? -1.909 -27.562 -21.859 1 98.31 282 ILE B CA 1
ATOM 4599 C C . ILE B 1 282 ? -2.922 -26.734 -22.641 1 98.31 282 ILE B C 1
ATOM 4601 O O . ILE B 1 282 ? -3.127 -25.547 -22.344 1 98.31 282 ILE B O 1
ATOM 4605 N N . ARG B 1 283 ? -3.611 -27.344 -23.562 1 97.25 283 ARG B N 1
ATOM 4606 C CA . ARG B 1 283 ? -4.609 -26.641 -24.359 1 97.25 283 ARG B CA 1
ATOM 4607 C C . ARG B 1 283 ? -5.754 -26.125 -23.5 1 97.25 283 ARG B C 1
ATOM 4609 O O . ARG B 1 283 ? -6.215 -25 -23.672 1 97.25 283 ARG B O 1
ATOM 4616 N N . TYR B 1 284 ? -6.223 -27 -22.594 1 97.62 284 TYR B N 1
ATOM 4617 C CA . TYR B 1 284 ? -7.262 -26.578 -21.672 1 97.62 284 TYR B CA 1
ATOM 4618 C C . TYR B 1 284 ? -6.789 -25.406 -20.812 1 97.62 284 TYR B C 1
ATOM 4620 O O . TYR B 1 284 ? -7.551 -24.469 -20.562 1 97.62 284 TYR B O 1
ATOM 4628 N N . GLY B 1 285 ? -5.52 -25.5 -20.344 1 98.31 285 GLY B N 1
ATOM 4629 C CA . GLY B 1 285 ? -4.945 -24.391 -19.609 1 98.31 285 GLY B CA 1
ATOM 4630 C C . GLY B 1 285 ? -4.953 -23.078 -20.375 1 98.31 285 GLY B C 1
ATOM 4631 O O . GLY B 1 285 ? -5.41 -22.062 -19.875 1 98.31 285 GLY B O 1
ATOM 4632 N N . MET B 1 286 ? -4.512 -23.125 -21.609 1 97.69 286 MET B N 1
ATOM 4633 C CA . MET B 1 286 ? -4.461 -21.938 -22.453 1 97.69 286 MET B CA 1
ATOM 4634 C C . MET B 1 286 ? -5.855 -21.359 -22.656 1 97.69 286 MET B C 1
ATOM 4636 O O . MET B 1 286 ? -6.023 -20.141 -22.672 1 97.69 286 MET B O 1
ATOM 4640 N N . ALA B 1 287 ? -6.82 -22.219 -22.797 1 97.44 287 ALA B N 1
ATOM 4641 C CA . ALA B 1 287 ? -8.203 -21.781 -22.938 1 97.44 287 ALA B CA 1
ATOM 4642 C C . ALA B 1 287 ? -8.664 -21.016 -21.688 1 97.44 287 ALA B C 1
ATOM 4644 O O . ALA B 1 287 ? -9.328 -19.984 -21.797 1 97.44 287 ALA B O 1
ATOM 4645 N N . ALA B 1 288 ? -8.32 -21.562 -20.547 1 97.94 288 ALA B N 1
ATOM 4646 C CA . ALA B 1 288 ? -8.688 -20.906 -19.297 1 97.94 288 ALA B CA 1
ATOM 4647 C C . ALA B 1 288 ? -7.984 -19.562 -19.156 1 97.94 288 ALA B C 1
ATOM 4649 O O . ALA B 1 288 ? -8.586 -18.578 -18.703 1 97.94 288 ALA B O 1
ATOM 4650 N N . GLY B 1 289 ? -6.684 -19.531 -19.5 1 97.31 289 GLY B N 1
ATOM 4651 C CA . GLY B 1 289 ? -5.98 -18.266 -19.5 1 97.31 289 GLY B CA 1
ATOM 4652 C C . GLY B 1 289 ? -6.648 -17.219 -20.375 1 97.31 289 GLY B C 1
ATOM 4653 O O . GLY B 1 289 ? -6.793 -16.062 -19.969 1 97.31 289 GLY B O 1
ATOM 4654 N N . MET B 1 290 ? -7.09 -17.609 -21.531 1 96.44 290 MET B N 1
ATOM 4655 C CA . MET B 1 290 ? -7.789 -16.719 -22.469 1 96.44 290 MET B CA 1
ATOM 4656 C C . MET B 1 290 ? -9.109 -16.234 -21.875 1 96.44 290 MET B C 1
ATOM 4658 O O . MET B 1 290 ? -9.484 -15.078 -22.031 1 96.44 290 MET B O 1
ATOM 4662 N N . ALA B 1 291 ? -9.773 -17.125 -21.234 1 97.38 291 ALA B N 1
ATOM 4663 C CA . ALA B 1 291 ? -11.047 -16.766 -20.625 1 97.38 291 ALA B CA 1
ATOM 4664 C C . ALA B 1 291 ? -10.852 -15.727 -19.531 1 97.38 291 ALA B C 1
ATOM 4666 O O . ALA B 1 291 ? -11.688 -14.844 -19.344 1 97.38 291 ALA B O 1
ATOM 4667 N N . ASN B 1 292 ? -9.789 -15.883 -18.766 1 97.38 292 ASN B N 1
ATOM 4668 C CA . ASN B 1 292 ? -9.492 -14.93 -17.703 1 97.38 292 ASN B CA 1
ATOM 4669 C C . ASN B 1 292 ? -9.258 -13.523 -18.25 1 97.38 292 ASN B C 1
ATOM 4671 O O . ASN B 1 292 ? -9.664 -12.531 -17.641 1 97.38 292 ASN B O 1
ATOM 4675 N N . VAL B 1 293 ? -8.602 -13.422 -19.438 1 95.44 293 VAL B N 1
ATOM 4676 C CA . VAL B 1 293 ? -8.242 -12.141 -20.031 1 95.44 293 VAL B CA 1
ATOM 4677 C C . VAL B 1 293 ? -9.5 -11.312 -20.297 1 95.44 293 VAL B C 1
ATOM 4679 O O . VAL B 1 293 ? -9.445 -10.086 -20.328 1 95.44 293 VAL B O 1
ATOM 4682 N N . LEU B 1 294 ? -10.633 -11.961 -20.391 1 95.69 294 LEU B N 1
ATOM 4683 C CA . LEU B 1 294 ? -11.906 -11.312 -20.703 1 95.69 294 LEU B CA 1
ATOM 4684 C C . LEU B 1 294 ? -12.562 -10.758 -19.438 1 95.69 294 LEU B C 1
ATOM 4686 O O . LEU B 1 294 ? -13.602 -10.109 -19.516 1 95.69 294 LEU B O 1
ATOM 4690 N N . GLN B 1 295 ? -11.938 -11.047 -18.297 1 94.62 295 GLN B N 1
ATOM 4691 C CA . GLN B 1 295 ? -12.555 -10.719 -17.016 1 94.62 295 GLN B CA 1
ATOM 4692 C C . GLN B 1 295 ? -11.789 -9.602 -16.312 1 94.62 295 GLN B C 1
ATOM 4694 O O . GLN B 1 295 ? -10.57 -9.492 -16.438 1 94.62 295 GLN B O 1
ATOM 4699 N N . SER B 1 296 ? -12.469 -8.797 -15.516 1 89.75 296 SER B N 1
ATOM 4700 C CA . SER B 1 296 ? -11.82 -7.77 -14.711 1 89.75 296 SER B CA 1
ATOM 4701 C C . SER B 1 296 ? -11.188 -8.367 -13.453 1 89.75 296 SER B C 1
ATOM 4703 O O . SER B 1 296 ? -10.156 -7.875 -12.977 1 89.75 296 SER B O 1
ATOM 4705 N N . LYS B 1 297 ? -11.844 -9.438 -12.969 1 89.44 297 LYS B N 1
ATOM 4706 C CA . LYS B 1 297 ? -11.352 -10.07 -11.75 1 89.44 297 LYS B CA 1
ATOM 4707 C C . LYS B 1 297 ? -10.188 -11.008 -12.055 1 89.44 297 LYS B C 1
ATOM 4709 O O . LYS B 1 297 ? -10.266 -11.828 -12.977 1 89.44 297 LYS B O 1
ATOM 4714 N N . THR B 1 298 ? -9.164 -10.898 -11.258 1 90.25 298 THR B N 1
ATOM 4715 C CA . THR B 1 298 ? -7.98 -11.742 -11.383 1 90.25 298 THR B CA 1
ATOM 4716 C C . THR B 1 298 ? -8.289 -13.172 -10.953 1 90.25 298 THR B C 1
ATOM 4718 O O . THR B 1 298 ? -8.914 -13.391 -9.914 1 90.25 298 THR B O 1
ATOM 4721 N N . GLY B 1 299 ? -7.836 -14.102 -11.734 1 94.94 299 GLY B N 1
ATOM 4722 C CA . GLY B 1 299 ? -8.047 -15.5 -11.391 1 94.94 299 GLY B CA 1
ATOM 4723 C C . GLY B 1 299 ? -9.508 -15.906 -11.414 1 94.94 299 GLY B C 1
ATOM 4724 O O . GLY B 1 299 ? -9.984 -16.594 -10.5 1 94.94 299 GLY B O 1
ATOM 4725 N N . PHE B 1 300 ? -10.172 -15.43 -12.344 1 96.5 300 PHE B N 1
ATOM 4726 C CA . PHE B 1 300 ? -11.594 -15.688 -12.539 1 96.5 300 PHE B CA 1
ATOM 4727 C C . PHE B 1 300 ? -11.898 -15.969 -14.008 1 96.5 300 PHE B C 1
ATOM 4729 O O . PHE B 1 300 ? -11.289 -15.367 -14.898 1 96.5 300 PHE B O 1
ATOM 4736 N N . VAL B 1 301 ? -12.859 -16.891 -14.281 1 97.75 301 VAL B N 1
ATOM 4737 C CA . VAL B 1 301 ? -13.281 -17.188 -15.648 1 97.75 301 VAL B CA 1
ATOM 4738 C C . VAL B 1 301 ? -14.797 -17.375 -15.688 1 97.75 301 VAL B C 1
ATOM 4740 O O . VAL B 1 301 ? -15.414 -17.734 -14.68 1 97.75 301 VAL B O 1
ATOM 4743 N N . GLU B 1 302 ? -15.32 -17.078 -16.812 1 97.19 302 GLU B N 1
ATOM 4744 C CA . GLU B 1 302 ? -16.656 -17.562 -17.125 1 97.19 302 GLU B CA 1
ATOM 4745 C C . GLU B 1 302 ? -16.594 -18.938 -17.812 1 97.19 302 GLU B C 1
ATOM 4747 O O . GLU B 1 302 ? -15.93 -19.094 -18.844 1 97.19 302 GLU B O 1
ATOM 4752 N N . LYS B 1 303 ? -17.344 -19.859 -17.234 1 96.94 303 LYS B N 1
ATOM 4753 C CA . LYS B 1 303 ? -17.266 -21.219 -17.719 1 96.94 303 LYS B CA 1
ATOM 4754 C C . LYS B 1 303 ? -17.641 -21.312 -19.203 1 96.94 303 LYS B C 1
ATOM 4756 O O . LYS B 1 303 ? -17.016 -22.047 -19.969 1 96.94 303 LYS B O 1
ATOM 4761 N N . ASN B 1 304 ? -18.625 -20.547 -19.609 1 96.75 304 ASN B N 1
ATOM 4762 C CA . ASN B 1 304 ? -19.062 -20.594 -21 1 96.75 304 ASN B CA 1
ATOM 4763 C C . ASN B 1 304 ? -17.969 -20.125 -21.969 1 96.75 304 ASN B C 1
ATOM 4765 O O . ASN B 1 304 ? -17.828 -20.672 -23.062 1 96.75 304 ASN B O 1
ATOM 4769 N N . ALA B 1 305 ? -17.281 -19.094 -21.594 1 96.19 305 ALA B N 1
ATOM 4770 C CA . ALA B 1 305 ? -16.172 -18.625 -22.422 1 96.19 305 ALA B CA 1
ATOM 4771 C C . ALA B 1 305 ? -15.094 -19.688 -22.547 1 96.19 305 ALA B C 1
ATOM 4773 O O . ALA B 1 305 ? -14.594 -19.953 -23.641 1 96.19 305 ALA B O 1
ATOM 4774 N N . PHE B 1 306 ? -14.82 -20.312 -21.469 1 97.5 306 PHE B N 1
ATOM 4775 C CA . PHE B 1 306 ? -13.844 -21.391 -21.453 1 97.5 306 PHE B CA 1
ATOM 4776 C C . PHE B 1 306 ? -14.273 -22.531 -22.375 1 97.5 306 PHE B C 1
ATOM 4778 O O . PHE B 1 306 ? -13.484 -23 -23.188 1 97.5 306 PHE B O 1
ATOM 4785 N N . LEU B 1 307 ? -15.477 -22.922 -22.234 1 96.44 307 LEU B N 1
ATOM 4786 C CA . LEU B 1 307 ? -15.992 -24.031 -23.031 1 96.44 307 LEU B CA 1
ATOM 4787 C C . LEU B 1 307 ? -15.953 -23.703 -24.516 1 96.44 307 LEU B C 1
ATOM 4789 O O . LEU B 1 307 ? -15.656 -24.562 -25.344 1 96.44 307 LEU B O 1
ATOM 4793 N N . ARG B 1 308 ? -16.234 -22.453 -24.812 1 95.88 308 ARG B N 1
ATOM 4794 C CA . ARG B 1 308 ? -16.156 -22 -26.203 1 95.88 308 ARG B CA 1
ATOM 4795 C C . ARG B 1 308 ? -14.742 -22.156 -26.734 1 95.88 308 ARG B C 1
ATOM 4797 O O . ARG B 1 308 ? -14.547 -22.578 -27.875 1 95.88 308 ARG B O 1
ATOM 4804 N N . PHE B 1 309 ? -13.805 -21.828 -25.969 1 96.38 309 PHE B N 1
ATOM 4805 C CA . PHE B 1 309 ? -12.414 -21.875 -26.406 1 96.38 309 PHE B CA 1
ATOM 4806 C C . PHE B 1 309 ? -11.922 -23.312 -26.516 1 96.38 309 PHE B C 1
ATOM 4808 O O . PHE B 1 309 ? -11.133 -23.625 -27.406 1 96.38 309 PHE B O 1
ATOM 4815 N N . VAL B 1 310 ? -12.367 -24.172 -25.609 1 94.25 310 VAL B N 1
ATOM 4816 C CA . VAL B 1 310 ? -11.914 -25.562 -25.609 1 94.25 310 VAL B CA 1
ATOM 4817 C C . VAL B 1 310 ? -12.562 -26.328 -26.75 1 94.25 310 VAL B C 1
ATOM 4819 O O . VAL B 1 310 ? -11.953 -27.25 -27.312 1 94.25 310 VAL B O 1
ATOM 4822 N N . THR B 1 311 ? -13.75 -25.953 -27.062 1 91.94 311 THR B N 1
ATOM 4823 C CA . THR B 1 311 ? -14.508 -26.719 -28.047 1 91.94 311 THR B CA 1
ATOM 4824 C C . THR B 1 311 ? -14.234 -26.188 -29.453 1 91.94 311 THR B C 1
ATOM 4826 O O . THR B 1 311 ? -14.375 -26.922 -30.438 1 91.94 311 THR B O 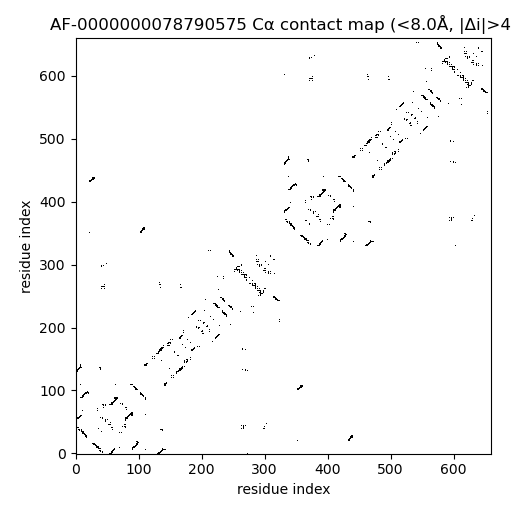1
ATOM 4829 N N . SER B 1 312 ? -13.805 -24.906 -29.438 1 85.12 312 SER B N 1
ATOM 4830 C CA . SER B 1 312 ? -13.484 -24.328 -30.75 1 85.12 312 SER B CA 1
ATOM 4831 C C . SER B 1 312 ? -12.148 -24.844 -31.266 1 85.12 312 SER B C 1
ATOM 4833 O O . SER B 1 312 ? -11.148 -24.828 -30.531 1 85.12 312 SER B O 1
ATOM 4835 N N . GLY B 1 313 ? -12.047 -25.688 -32.188 1 78.31 313 GLY B N 1
ATOM 4836 C CA . GLY B 1 313 ? -10.797 -26.172 -32.781 1 78.31 313 GLY B CA 1
ATOM 4837 C C . GLY B 1 313 ? -9.875 -25.062 -33.219 1 78.31 313 GLY B C 1
ATOM 4838 O O . GLY B 1 313 ? -8.695 -25.297 -33.5 1 78.31 313 GLY B O 1
ATOM 4839 N N . GLU B 1 314 ? -10.305 -23.766 -33.125 1 87.94 314 GLU B N 1
ATOM 4840 C CA . GLU B 1 314 ? -9.508 -22.688 -33.688 1 87.94 314 GLU B CA 1
ATOM 4841 C C . GLU B 1 314 ? -9.008 -21.75 -32.562 1 87.94 314 GLU B C 1
ATOM 4843 O O . GLU B 1 314 ? -8.125 -20.922 -32.812 1 87.94 314 GLU B O 1
ATOM 4848 N N . ALA B 1 315 ? -9.469 -21.891 -31.438 1 92.56 315 ALA B N 1
ATOM 4849 C CA . ALA B 1 315 ? -9.125 -20.922 -30.391 1 92.56 315 ALA B CA 1
ATOM 4850 C C . ALA B 1 315 ? -7.719 -21.188 -29.859 1 92.56 315 ALA B C 1
ATOM 4852 O O . ALA B 1 315 ? -6.973 -20.25 -29.578 1 92.56 315 ALA B O 1
ATOM 4853 N N . VAL B 1 316 ? -7.398 -22.453 -29.703 1 94.69 316 VAL B N 1
ATOM 4854 C CA . VAL B 1 316 ? -6.055 -22.859 -29.312 1 94.69 316 VAL B CA 1
ATOM 4855 C C . VAL B 1 316 ? -5.535 -23.906 -30.297 1 94.69 316 VAL B C 1
ATOM 4857 O O . VAL B 1 316 ? -6.023 -25.047 -30.312 1 94.69 316 VAL B O 1
ATOM 4860 N N . ILE B 1 317 ? -4.543 -23.531 -31.047 1 95.62 317 ILE B N 1
ATOM 4861 C CA . ILE B 1 317 ? -3.984 -24.438 -32.062 1 95.62 317 ILE B CA 1
ATOM 4862 C C . ILE B 1 317 ? -2.559 -24.812 -31.672 1 95.62 317 ILE B C 1
ATOM 4864 O O . ILE B 1 317 ? -1.723 -23.953 -31.406 1 95.62 317 ILE B O 1
ATOM 4868 N N . ALA B 1 318 ? -2.34 -26.125 -31.562 1 95.56 318 ALA B N 1
ATOM 4869 C CA . ALA B 1 318 ? -0.993 -26.625 -31.312 1 95.56 318 ALA B CA 1
ATOM 4870 C C . ALA B 1 318 ? -0.324 -27.062 -32.625 1 95.56 318 ALA B C 1
ATOM 4872 O O . ALA B 1 318 ? -0.791 -28 -33.281 1 95.56 318 ALA B O 1
ATOM 4873 N N . GLN B 1 319 ? 0.725 -26.375 -32.969 1 96.25 319 GLN B N 1
ATOM 4874 C CA . GLN B 1 319 ? 1.48 -26.703 -34.188 1 96.25 319 GLN B CA 1
ATOM 4875 C C . GLN B 1 319 ? 2.838 -27.312 -33.844 1 96.25 319 GLN B C 1
ATOM 4877 O O . GLN B 1 319 ? 3.652 -26.672 -33.156 1 96.25 319 GLN B O 1
ATOM 4882 N N . PRO B 1 320 ? 3.09 -28.531 -34.312 1 96.38 320 PRO B N 1
ATOM 4883 C CA . PRO B 1 320 ? 4.422 -29.078 -34.094 1 96.38 320 PRO B CA 1
ATOM 4884 C C . PRO B 1 320 ? 5.539 -28.219 -34.656 1 96.38 320 PRO B C 1
ATOM 4886 O O . PRO B 1 320 ? 5.391 -27.672 -35.75 1 96.38 320 PRO B O 1
ATOM 4889 N N . ILE B 1 321 ? 6.512 -28.047 -33.875 1 94.56 321 ILE B N 1
ATOM 4890 C CA . ILE B 1 321 ? 7.668 -27.312 -34.375 1 94.56 321 ILE B CA 1
ATOM 4891 C C . ILE B 1 321 ? 8.93 -28.141 -34.188 1 94.56 321 ILE B C 1
ATOM 4893 O O . ILE B 1 321 ? 9.023 -28.953 -33.281 1 94.56 321 ILE B O 1
ATOM 4897 N N . GLN B 1 322 ? 9.891 -27.953 -35.094 1 89.06 322 GLN B N 1
ATOM 4898 C CA . GLN B 1 322 ? 11.125 -28.734 -35.094 1 89.06 322 GLN B CA 1
ATOM 4899 C C . GLN B 1 322 ? 12.141 -28.141 -34.125 1 89.06 322 GLN B C 1
ATOM 4901 O O . GLN B 1 322 ? 12.273 -26.906 -34.031 1 89.06 322 GLN B O 1
ATOM 4906 N N . ALA B 1 323 ? 12.773 -29.094 -33.5 1 85.44 323 ALA B N 1
ATOM 4907 C CA . ALA B 1 323 ? 13.852 -28.672 -32.594 1 85.44 323 ALA B CA 1
ATOM 4908 C C . ALA B 1 323 ? 14.961 -27.984 -33.406 1 85.44 323 ALA B C 1
ATOM 4910 O O . ALA B 1 323 ? 15.18 -28.281 -34.562 1 85.44 323 ALA B O 1
ATOM 4911 N N . ILE B 1 324 ? 15.516 -27 -32.781 1 80.31 324 ILE B N 1
ATOM 4912 C CA . ILE B 1 324 ? 16.672 -26.328 -33.375 1 80.31 324 ILE B CA 1
ATOM 4913 C C . ILE B 1 324 ? 17.922 -27.141 -33.125 1 80.31 324 ILE B C 1
ATOM 4915 O O . ILE B 1 324 ? 18.203 -27.531 -31.984 1 80.31 324 ILE B O 1
ATOM 4919 N N . PRO B 1 325 ? 18.641 -27.5 -34.125 1 72.81 325 PRO B N 1
ATOM 4920 C CA . PRO B 1 325 ? 19.875 -28.25 -33.938 1 72.81 325 PRO B CA 1
ATOM 4921 C C . PRO B 1 325 ? 20.859 -27.547 -33 1 72.81 325 PRO B C 1
ATOM 4923 O O . PRO B 1 325 ? 20.953 -26.312 -33.031 1 72.81 325 PRO B O 1
ATOM 4926 N N . ILE B 1 326 ? 21.328 -28.266 -31.891 1 63.09 326 ILE B N 1
ATOM 4927 C CA . ILE B 1 326 ? 22.359 -27.703 -31.016 1 63.09 326 ILE B CA 1
ATOM 4928 C C . ILE B 1 326 ? 23.719 -27.766 -31.719 1 63.09 326 ILE B C 1
ATOM 4930 O O . ILE B 1 326 ? 24.156 -28.828 -32.156 1 63.09 326 ILE B O 1
ATOM 4934 N N . LEU B 1 327 ? 24.203 -26.766 -32.469 1 53.91 327 LEU B N 1
ATOM 4935 C CA . LEU B 1 327 ? 25.453 -26.734 -33.188 1 53.91 327 LEU B CA 1
ATOM 4936 C C . LEU B 1 327 ? 26.516 -27.562 -32.469 1 53.91 327 LEU B C 1
ATOM 4938 O O . LEU B 1 327 ? 27.438 -28.078 -33.094 1 53.91 327 LEU B O 1
ATOM 4942 N N . GLY B 1 328 ? 26.828 -27.375 -31.344 1 41.97 328 GLY B N 1
ATOM 4943 C CA . GLY B 1 328 ? 28.094 -27.906 -30.844 1 41.97 328 GLY B CA 1
ATOM 4944 C C . GLY B 1 328 ? 28.078 -29.406 -30.641 1 41.97 328 GLY B C 1
ATOM 4945 O O . GLY B 1 328 ? 29.016 -29.969 -30.078 1 41.97 328 GLY B O 1
ATOM 4946 N N . GLU B 1 329 ? 26.953 -30.172 -30.641 1 40.5 329 GLU B N 1
ATOM 4947 C CA . GLU B 1 329 ? 27.125 -31.609 -30.422 1 40.5 329 GLU B CA 1
ATOM 4948 C C . GLU B 1 329 ? 27.625 -32.281 -31.688 1 40.5 329 GLU B C 1
ATOM 4950 O O . GLU B 1 329 ? 27.703 -33.531 -31.75 1 40.5 329 GLU B O 1
ATOM 4955 N N . ASN B 1 330 ? 28.031 -31.562 -32.719 1 31.89 330 ASN B N 1
ATOM 4956 C CA . ASN B 1 330 ? 28.875 -32.375 -33.562 1 31.89 330 ASN B CA 1
ATOM 4957 C C . ASN B 1 330 ? 30.297 -32.469 -33.031 1 31.89 330 ASN B C 1
ATOM 4959 O O . ASN B 1 330 ? 30.828 -31.5 -32.469 1 31.89 330 ASN B O 1
#

Radius of gyration: 30.37 Å; Cα contacts (8 Å, |Δi|>4): 1604; chains: 2; bounding box: 53×95×66 Å

Organism: Lacticaseibacillus rhamnosus (strain LMS2-1) (NCBI:txid525361)

Secondary structure (DSSP, 8-state):
-EEEEESS-EEEEEEEES---TTSEEEEEEEEEEEE-HHHHHHHHHHHHH-STTSEEEEEEEEGGGHHHHHHHHHHTT-EEEEEEESS-PEEEEEEE-TT--EEEEE----B--HHHHHHHHHHHHT----SEEEEESPPPBT--TTHHHHHHHHHHHH-TT-EEEEE--HHHHHHHHTSS---SEE--BHHHHHHHHTS---SSHHHHHHHHTSGGGTT-SEEEEE-GGG-EEEEE-SSS-EEEEEEE-----S--TTHHHHHHHHHHHHHHTT--HHHHHHHHHHHHHHHHT-SSTT---HHHHHHHHH-TTTEEEEEEPPPP-GGG-/-EEEEESS-EEEEEEEES---TTSEEEEEEEEEEEE-HHHHHHHHHHHHH-STTSEEEEEEEEGGGHHHHHHHHHHTT-EEEEEEESS-PEEEEEEE-TT--EEEEE----B--HHHHHHHHHHHHT----SEEEEESPPPBT--TTHHHHHHHHHHHH-TT-EEEEE--HHHHHHHHTSS---SEE--BHHHHHHHHTS---SSHHHHHHHHTSGGGTT-SEEEEE-GGG-EEEEE-SSS-EEEEEEE-----S--TTHHHHHHHHHHHHHHTT--HHHHHHHHHHHHHHHHT-SSTT---HHHHHHHHH-TTTEEEEEEPPPP-GGG-

InterPro domains:
  IPR002139 Ribokinase/fructokinase [PR00990] (31-50)
  IPR002139 Ribokinase/fructokinase [PR00990] (193-208)
  IPR002139 Ribokinase/fructokinase [PR00990] (224-235)
  IPR002173 Carbohydrate/purine kinase, PfkB, conserved site [PS00584] (256-269)
  IPR011611 Carbohydrate kinase PfkB [PF00294] (11-300)
  IPR017583 Tagatose/fructose phosphokinase [PIRSF000535] (1-308)
  IPR017583 Tagatose/fructose phosphokinase [PTHR46566] (1-307)
  IPR017583 Tagatose/fructose phosphokinase [TIGR03168] (3-306)
  IPR017583 Tagatose/fructose phosphokinase [cd01164] (1-299)
  IPR029056 Ribokinase-like [G3DSA:3.40.1190.20] (1-315)
  IPR029056 Ribokinase-like [SSF53613] (1-298)

Foldseek 3Di:
DEEEEFAAWAKEKEFEFQDDDPPDDTDTPDIDIDTGTLRLLLQLLLLLQLVDAALYEYEHEAEPVPVVVSVVVCVVSRHHYPYHYDHDGRWYKYWYAHPVGDIDIDTDQGDADDPVNLVVRLVVLLPDQDALEYEYEEDHHHPDDLCSVVSSLVSCCVRYVNHAYEYEYADSNVLNQLPDPREGQEYEAEQVRLCRSVVHHQDLDDQSVLVSCPDPSNQQHQKYWHQRPQQGTKMWHGRPDIWIWRKHFDDDPFPDQAQLQSQLSSQLSNCSVVVDDHPLSNQSSSLSSRQQRNDNDHSDGDNVSSVCLSVPCHGIDIGTDDRDDPVPVD/DEEEEFAAWAKEKEFEFQDDDPPDDTDTPDIDIDTGTLRLLLQLLLLLQVVDAALYEYEHEAEPVPVVVSVVVCVVSRHHYPYHYDHDGRWYKYWYAHPVGDIDIDTDQGDADDPVNLVVRLVVLLPDQDHLEYEYEEDHHHPDDLCSVVSSLVSCCVRYVNHAYEYEYADSNVLNQLPDPREGQEYEAAQCRLCRSVVHHQDLDDQSVLVSCPDPSNQQHQKYWHQRPQQGTKMWHGRPDIWIWRKHADDDPFPDQAQLQSQLSSQLSNCSVVVDDHPLSNQSSSLSSRQQRNDNDHSDGDNVSSVCLSVPCHRIDIGTDDRDDPVPPD

pLDDT: mean 94.65, std 7.14, range [31.88, 98.88]